Protein AF-0000000068227420 (afdb_homodimer)

Organism: Rhynchophorus ferrugineus (NCBI:txid354439)

InterPro domains:
  IPR001611 Leucine-rich repeat [PF13855] (101-161)
  IPR001611 Leucine-rich repeat [PF13855] (205-257)
  IPR003591 Leucine-rich repeat, typical subtype [SM00369] (100-123)
  IPR003591 Leucine-rich repeat, typical subtype [SM00369] (124-147)
  IPR003591 Leucine-rich repeat, typical subtype [SM00369] (148-171)
  IPR003591 Leucine-rich repeat, typical subtype [SM00369] (173-195)
  IPR003591 Leucine-rich repeat, typical subtype [SM00369] (196-219)
  IPR003591 Leucine-rich repeat, typical subtype [SM00369] (220-243)
  IPR032675 Leucine-rich repeat domain superfamily [G3DSA:3.80.10.10] (14-204)
  IPR032675 Leucine-rich repeat domain superfamily [G3DSA:3.80.10.10] (205-309)
  IPR050541 Leucine-rich repeat and transmembrane domain-containing protein [PTHR24369] (43-207)

Solvent-accessible surface area (backbone atoms only — not comparable to full-atom values): 34646 Å² total; per-residue (Å²): 134,83,82,75,77,75,76,76,76,76,71,72,70,69,70,71,74,74,52,73,54,36,74,72,38,61,35,34,37,29,29,75,84,69,44,75,52,73,49,73,43,58,25,43,46,36,45,86,74,43,99,60,58,46,24,35,42,38,34,58,63,42,80,81,40,38,49,42,38,60,35,35,38,24,56,25,75,58,28,28,34,44,33,39,37,44,22,48,28,37,42,57,32,47,37,23,47,32,63,30,64,45,29,26,37,44,34,52,24,49,31,42,32,31,51,43,41,50,36,34,63,41,72,35,72,42,24,29,35,43,35,50,23,41,29,47,31,50,44,71,38,69,41,31,50,35,65,28,60,46,25,29,36,41,33,48,25,41,30,46,29,53,66,69,65,46,57,28,26,44,70,16,44,46,27,28,36,45,33,49,23,38,30,44,27,34,47,42,46,62,42,38,39,58,48,35,70,47,45,31,31,41,34,46,26,38,28,45,30,42,45,66,31,54,31,20,41,40,84,48,50,53,29,59,32,41,33,50,21,41,28,45,30,40,62,66,61,49,56,23,50,34,80,63,22,39,28,41,31,36,33,51,20,35,29,48,28,29,48,72,43,68,67,35,60,69,20,42,48,43,40,32,36,30,58,53,65,22,43,19,27,44,37,26,46,50,51,50,51,50,52,31,50,77,58,70,25,46,79,49,78,62,69,86,62,67,49,103,74,57,79,70,51,40,75,56,92,77,60,60,86,57,60,69,86,60,81,49,66,65,53,42,50,52,44,51,52,53,54,68,66,32,84,73,73,62,58,66,89,64,58,122,136,84,80,76,77,75,75,74,74,74,70,72,69,67,71,69,78,73,52,73,53,35,76,73,38,62,36,35,38,27,28,76,84,69,46,75,51,72,48,74,44,59,23,41,47,35,44,86,75,43,99,59,60,47,24,35,40,39,36,57,64,40,81,81,39,38,50,42,38,61,34,35,39,23,56,27,75,57,27,29,32,42,33,38,35,44,22,49,28,37,44,58,32,46,36,23,47,32,62,31,62,44,28,26,38,43,34,52,24,50,31,42,31,32,50,45,42,51,36,34,64,41,72,36,72,42,24,29,33,43,35,50,24,42,29,46,30,49,45,72,38,69,42,32,50,35,66,30,62,46,25,28,37,41,34,48,23,41,30,46,30,52,66,69,66,45,58,29,26,44,69,17,44,46,27,27,36,44,33,49,24,37,30,43,27,34,46,40,45,62,43,37,40,58,49,36,69,49,43,30,31,42,33,46,25,40,29,47,31,43,45,66,31,54,30,20,41,39,85,48,50,53,29,60,30,42,34,50,21,42,27,46,31,40,61,65,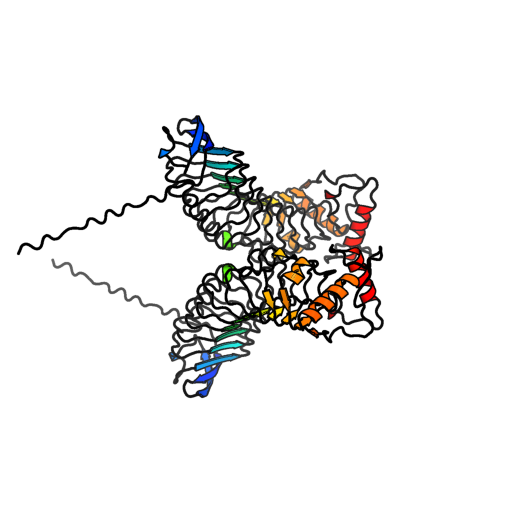60,48,56,22,51,33,80,63,23,38,28,41,31,37,34,50,20,35,29,48,29,29,49,73,43,68,67,36,59,70,21,42,48,44,39,32,35,30,59,52,64,21,45,19,28,44,40,27,47,52,49,50,52,51,51,30,52,76,58,69,25,46,79,48,77,63,72,85,64,66,49,102,74,57,78,72,50,42,74,56,95,77,59,59,88,58,62,68,86,61,80,50,67,65,53,42,51,52,45,51,52,51,53,69,67,32,85,73,72,62,60,65,90,65,58,123

Nearest PDB structures (foldseek):
  4qxf-assembly1_A  TM=8.112E-01  e=1.121E-09  Homo sapiens
  4bsr-assembly1_B  TM=6.172E-01  e=2.820E-09  Homo sapiens
  5z8y-assembly1_A  TM=7.345E-01  e=6.959E-08  Homo sapiens
  4z0c-assembly1_D  TM=4.950E-01  e=1.892E-06  Mus musculus
  8wvy-assembly1_A  TM=4.032E-01  e=1.077E-07  Homo sapiens

Structure (mmCIF, N/CA/C/O backbone):
data_AF-0000000068227420-model_v1
#
loop_
_entity.id
_entity.type
_entity.pdbx_description
1 polymer 'Uncharacterized protein'
#
loop_
_atom_site.group_PDB
_atom_site.id
_atom_site.type_symbol
_atom_site.label_atom_id
_atom_site.label_alt_id
_atom_site.label_comp_id
_atom_site.label_asym_id
_atom_site.label_entity_id
_atom_site.label_seq_id
_atom_site.pdbx_PDB_ins_code
_atom_site.Cartn_x
_atom_site.Cartn_y
_atom_site.Cartn_z
_atom_site.occupancy
_atom_site.B_iso_or_equiv
_atom_site.auth_seq_id
_atom_site.auth_comp_id
_atom_site.auth_asym_id
_atom_site.auth_atom_id
_atom_site.pdbx_PDB_model_num
ATOM 1 N N . MET A 1 1 ? 54.375 -10.109 48.031 1 26.33 1 MET A N 1
ATOM 2 C CA . MET A 1 1 ? 53.031 -10.641 48.062 1 26.33 1 MET A CA 1
ATOM 3 C C . MET A 1 1 ? 52.438 -10.75 46.656 1 26.33 1 MET A C 1
ATOM 5 O O . MET A 1 1 ? 52.375 -9.766 45.938 1 26.33 1 MET A O 1
ATOM 9 N N . ASN A 1 2 ? 52.5 -11.93 45.969 1 26.05 2 ASN A N 1
ATOM 10 C CA . ASN A 1 2 ? 52.188 -12.359 44.625 1 26.05 2 ASN A CA 1
ATOM 11 C C . ASN A 1 2 ? 50.688 -12.289 44.344 1 26.05 2 ASN A C 1
ATOM 13 O O . ASN A 1 2 ? 49.906 -12.953 45 1 26.05 2 ASN A O 1
ATOM 17 N N . LYS A 1 3 ? 50.188 -11.156 43.812 1 31.75 3 LYS A N 1
ATOM 18 C CA . LYS A 1 3 ? 48.812 -10.906 43.375 1 31.75 3 LYS A CA 1
ATOM 19 C C . LYS A 1 3 ? 48.312 -12.008 42.469 1 31.75 3 LYS A C 1
ATOM 21 O O . LYS A 1 3 ? 48.812 -12.156 41.344 1 31.75 3 LYS A O 1
ATOM 26 N N . ARG A 1 4 ? 47.875 -13.148 43 1 25.95 4 ARG A N 1
ATOM 27 C CA . ARG A 1 4 ? 47.25 -14.242 42.25 1 25.95 4 ARG A CA 1
ATOM 28 C C . ARG A 1 4 ? 46.094 -13.742 41.406 1 25.95 4 ARG A C 1
ATOM 30 O O . ARG A 1 4 ? 45.156 -13.133 41.938 1 25.95 4 ARG A O 1
ATOM 37 N N . ILE A 1 5 ? 46.344 -13.406 40.156 1 35 5 ILE A N 1
ATOM 38 C CA . ILE A 1 5 ? 45.312 -13.141 39.125 1 35 5 ILE A CA 1
ATOM 39 C C . ILE A 1 5 ? 44.344 -14.32 39.062 1 35 5 ILE A C 1
ATOM 41 O O . ILE A 1 5 ? 44.75 -15.445 38.75 1 35 5 ILE A O 1
ATOM 45 N N . VAL A 1 6 ? 43.438 -14.43 39.969 1 31.61 6 VAL A N 1
ATOM 46 C CA . VAL A 1 6 ? 42.375 -15.414 39.812 1 31.61 6 VAL A CA 1
ATOM 47 C C . VAL A 1 6 ? 41.656 -15.172 38.469 1 31.61 6 VAL A C 1
ATOM 49 O O . VAL A 1 6 ? 41.094 -14.094 38.25 1 31.61 6 VAL A O 1
ATOM 52 N N . ALA A 1 7 ? 42.031 -15.867 37.438 1 32.5 7 ALA A N 1
ATOM 53 C CA . ALA A 1 7 ? 41.312 -15.984 36.188 1 32.5 7 ALA A CA 1
ATOM 54 C C . ALA A 1 7 ? 39.906 -16.5 36.438 1 32.5 7 ALA A C 1
ATOM 56 O O . ALA A 1 7 ? 39.719 -17.641 36.875 1 32.5 7 ALA A O 1
ATOM 57 N N . ILE A 1 8 ? 39.031 -15.695 36.906 1 33.38 8 ILE A N 1
ATOM 58 C CA . ILE A 1 8 ? 37.625 -16.125 36.906 1 33.38 8 ILE A CA 1
ATOM 59 C C . ILE A 1 8 ? 37.219 -16.5 35.469 1 33.38 8 ILE A C 1
ATOM 61 O O . ILE A 1 8 ? 37.188 -15.641 34.594 1 33.38 8 ILE A O 1
ATOM 65 N N . LEU A 1 9 ? 37.469 -17.703 35.125 1 29.3 9 LEU A N 1
ATOM 66 C CA . LEU A 1 9 ? 36.844 -18.297 33.938 1 29.3 9 LEU A CA 1
ATOM 67 C C . LEU A 1 9 ? 35.344 -18.188 34 1 29.3 9 LEU A C 1
ATOM 69 O O . LEU A 1 9 ? 34.688 -18.781 34.875 1 29.3 9 LEU A O 1
ATOM 73 N N . PHE A 1 10 ? 34.781 -17.047 33.656 1 33.19 10 PHE A N 1
ATOM 74 C CA . PHE A 1 10 ? 33.375 -17.016 33.344 1 33.19 10 PHE A CA 1
ATOM 75 C C . PHE A 1 10 ? 33 -18.125 32.375 1 33.19 10 PHE A C 1
ATOM 77 O O . PHE A 1 10 ? 33.438 -18.125 31.219 1 33.19 10 PHE A O 1
ATOM 84 N N . CYS A 1 11 ? 32.844 -19.281 32.875 1 29.06 11 CYS A N 1
ATOM 85 C CA . CYS A 1 11 ? 32.125 -20.266 32.062 1 29.06 11 CYS A CA 1
ATOM 86 C C . CYS A 1 11 ? 30.812 -19.688 31.562 1 29.06 11 CYS A C 1
ATOM 88 O O . CYS A 1 11 ? 29.938 -19.359 32.375 1 29.06 11 CYS A O 1
ATOM 90 N N . TYR A 1 12 ? 30.844 -18.891 30.562 1 30.23 12 TYR A N 1
ATOM 91 C CA . TYR A 1 12 ? 29.641 -18.688 29.781 1 30.23 12 TYR A CA 1
ATOM 92 C C . TYR A 1 12 ? 28.891 -20.016 29.578 1 30.23 12 TYR A C 1
ATOM 94 O O . TYR A 1 12 ? 29.375 -20.891 28.844 1 30.23 12 TYR A O 1
ATOM 102 N N . PHE A 1 13 ? 28.438 -20.578 30.656 1 32.81 13 PHE A N 1
ATOM 103 C CA . PHE A 1 13 ? 27.406 -21.531 30.297 1 32.81 13 PHE A CA 1
ATOM 104 C C . PHE A 1 13 ? 26.469 -20.938 29.234 1 32.81 13 PHE A C 1
ATOM 106 O O . PHE A 1 13 ? 25.703 -20.016 29.531 1 32.81 13 PHE A O 1
ATOM 113 N N . GLY A 1 14 ? 26.891 -20.781 28.062 1 34 14 GLY A N 1
ATOM 114 C CA . GLY A 1 14 ? 25.922 -20.672 26.984 1 34 14 GLY A CA 1
ATOM 115 C C . GLY A 1 14 ? 24.672 -21.5 27.219 1 34 14 GLY A C 1
ATOM 116 O O . GLY A 1 14 ? 24.719 -22.719 27.266 1 34 14 GLY A O 1
ATOM 117 N N . THR A 1 15 ? 23.859 -21.219 28.156 1 36.06 15 THR A N 1
ATOM 118 C CA . THR A 1 15 ? 22.516 -21.766 28.062 1 36.06 15 THR A CA 1
ATOM 119 C C . THR A 1 15 ? 22.094 -21.922 26.594 1 36.06 15 THR A C 1
ATOM 121 O O . THR A 1 15 ? 22.016 -20.938 25.859 1 36.06 15 THR A O 1
ATOM 124 N N . THR A 1 16 ? 22.625 -22.781 25.828 1 40.03 16 THR A N 1
ATOM 125 C CA . THR A 1 16 ? 21.906 -23.172 24.625 1 40.03 16 THR A CA 1
ATOM 126 C C . THR A 1 16 ? 20.406 -23.016 24.812 1 40.03 16 THR A C 1
ATOM 128 O O . THR A 1 16 ? 19.797 -23.75 25.594 1 40.03 16 THR A O 1
ATOM 131 N N . LEU A 1 17 ? 19.797 -21.969 25.109 1 46.44 17 LEU A N 1
ATOM 132 C CA . LEU A 1 17 ? 18.359 -21.781 25.047 1 46.44 17 LEU A CA 1
ATOM 133 C C . LEU A 1 17 ? 17.734 -22.766 24.062 1 46.44 17 LEU A C 1
ATOM 135 O O . LEU A 1 17 ? 18.078 -22.766 22.891 1 46.44 17 LEU A O 1
ATOM 139 N N . GLY A 1 18 ? 17.516 -24.047 24.406 1 56.44 18 GLY A N 1
ATOM 140 C CA . GLY A 1 18 ? 16.922 -25.188 23.719 1 56.44 18 GLY A CA 1
ATOM 141 C C . GLY A 1 18 ? 15.797 -24.797 22.781 1 56.44 18 GLY A C 1
ATOM 142 O O . GLY A 1 18 ? 15.086 -23.812 23.016 1 56.44 18 GLY A O 1
ATOM 143 N N . CYS A 1 19 ? 15.977 -25.047 21.422 1 70.25 19 CYS A N 1
ATOM 144 C CA . CYS A 1 19 ? 14.914 -24.938 20.438 1 70.25 19 CYS A CA 1
ATOM 145 C C . CYS A 1 19 ? 13.734 -25.828 20.812 1 70.25 19 CYS A C 1
ATOM 147 O O . CYS A 1 19 ? 13.891 -27.047 20.969 1 70.25 19 CYS A O 1
ATOM 149 N N . ASP A 1 20 ? 12.68 -25.344 21.422 1 82.25 20 ASP A N 1
ATOM 150 C CA . ASP A 1 20 ? 11.5 -26.094 21.812 1 82.25 20 ASP A CA 1
ATOM 151 C C . ASP A 1 20 ? 10.289 -25.688 20.969 1 82.25 20 ASP A C 1
ATOM 153 O O . ASP A 1 20 ? 9.172 -25.594 21.5 1 82.25 20 ASP A O 1
ATOM 157 N N . TRP A 1 21 ? 10.492 -25.625 19.656 1 85.44 21 TRP A N 1
ATOM 158 C CA . TRP A 1 21 ? 9.406 -25.094 18.844 1 85.44 21 TRP A CA 1
ATOM 159 C C . TRP A 1 21 ? 8.484 -26.219 18.375 1 85.44 21 TRP A C 1
ATOM 161 O O . TRP A 1 21 ? 7.305 -25.969 18.094 1 85.44 21 TRP A O 1
ATOM 171 N N . LEU A 1 22 ? 9.039 -27.391 18.281 1 90.94 22 LEU A N 1
ATOM 172 C CA . LEU A 1 22 ? 8.258 -28.5 17.781 1 90.94 22 LEU A CA 1
ATOM 173 C C . LEU A 1 22 ? 8.062 -29.562 18.859 1 90.94 22 LEU A C 1
ATOM 175 O O . LEU A 1 22 ? 8.977 -29.844 19.641 1 90.94 22 LEU A O 1
ATOM 179 N N . GLU A 1 23 ? 6.82 -30.078 18.984 1 91.5 23 GLU A N 1
ATOM 180 C CA . GLU A 1 23 ? 6.508 -31.125 19.953 1 91.5 23 GLU A CA 1
ATOM 181 C C . GLU A 1 23 ? 5.879 -32.344 19.281 1 91.5 23 GLU A C 1
ATOM 183 O O . GLU A 1 23 ? 4.715 -32.312 18.875 1 91.5 23 GLU A O 1
ATOM 188 N N . ASN A 1 24 ? 6.613 -33.406 19.219 1 92.5 24 ASN A N 1
ATOM 189 C CA . ASN A 1 24 ? 6.117 -34.688 18.688 1 92.5 24 ASN A CA 1
ATOM 190 C C . ASN A 1 24 ? 5.555 -34.5 17.281 1 92.5 24 ASN A C 1
ATOM 192 O O . ASN A 1 24 ? 4.41 -34.875 17.016 1 92.5 24 ASN A O 1
ATOM 196 N N . VAL A 1 25 ? 6.355 -33.969 16.422 1 94.75 25 VAL A N 1
ATOM 197 C CA . VAL A 1 25 ? 5.93 -33.688 15.055 1 94.75 25 VAL A CA 1
ATOM 198 C C . VAL A 1 25 ? 6.367 -34.812 14.125 1 94.75 25 VAL A C 1
ATOM 200 O O . VAL A 1 25 ? 7.52 -35.25 14.18 1 94.75 25 VAL A O 1
ATOM 203 N N . ASN A 1 26 ? 5.398 -35.281 13.406 1 96.31 26 ASN A N 1
ATOM 204 C CA . ASN A 1 26 ? 5.715 -36.281 12.383 1 96.31 26 ASN A CA 1
ATOM 205 C C . ASN A 1 26 ? 6.379 -35.656 11.164 1 96.31 26 ASN A C 1
ATOM 207 O O . ASN A 1 26 ? 5.82 -34.75 10.555 1 96.31 26 ASN A O 1
ATOM 211 N N . VAL A 1 27 ? 7.523 -36.094 10.852 1 96.19 27 VAL A N 1
ATOM 212 C CA . VAL A 1 27 ? 8.273 -35.562 9.719 1 96.19 27 VAL A CA 1
ATOM 213 C C . VAL A 1 27 ? 8.555 -36.688 8.719 1 96.19 27 VAL A C 1
ATOM 215 O O . VAL A 1 27 ? 8.836 -37.812 9.117 1 96.19 27 VAL A O 1
ATOM 218 N N . SER A 1 28 ? 8.336 -36.438 7.508 1 97.81 28 SER A N 1
ATOM 219 C CA . SER A 1 28 ? 8.68 -37.344 6.438 1 97.81 28 SER A CA 1
ATOM 220 C C . SER A 1 28 ? 9.594 -36.688 5.406 1 97.81 28 SER A C 1
ATOM 222 O O . SER A 1 28 ? 9.75 -35.469 5.406 1 97.81 28 SER A O 1
ATOM 224 N N . GLY A 1 29 ? 10.258 -37.531 4.637 1 97.75 29 GLY A N 1
ATOM 225 C CA . GLY A 1 29 ? 11.148 -36.938 3.645 1 97.75 29 GLY A CA 1
ATOM 226 C C . GLY A 1 29 ? 11.977 -37.969 2.9 1 97.75 29 GLY A C 1
ATOM 227 O O . GLY A 1 29 ? 11.602 -39.125 2.822 1 97.75 29 GLY A O 1
ATOM 228 N N . VAL A 1 30 ? 12.938 -37.406 2.184 1 98.19 30 VAL A N 1
ATOM 229 C CA . VAL A 1 30 ? 13.875 -38.219 1.396 1 98.19 30 VAL A CA 1
ATOM 230 C C . VAL A 1 30 ? 15.305 -37.875 1.794 1 98.19 30 VAL A C 1
ATOM 232 O O . VAL A 1 30 ? 15.641 -36.688 1.986 1 98.19 30 VAL A O 1
ATOM 235 N N . ASP A 1 31 ? 16.094 -38.906 2.008 1 97.19 31 ASP A N 1
ATOM 236 C CA . ASP A 1 31 ? 17.5 -38.656 2.35 1 97.19 31 ASP A CA 1
ATOM 237 C C . ASP A 1 31 ? 18.344 -38.469 1.094 1 97.19 31 ASP A C 1
ATOM 239 O O . ASP A 1 31 ? 17.812 -38.438 -0.021 1 97.19 31 ASP A O 1
ATOM 243 N N . THR A 1 32 ? 19.609 -38.188 1.257 1 97 32 THR A N 1
ATOM 244 C CA . THR A 1 32 ? 20.5 -37.875 0.141 1 97 32 THR A CA 1
ATOM 245 C C . THR A 1 32 ? 20.672 -39.094 -0.771 1 97 32 THR A C 1
ATOM 247 O O . THR A 1 32 ? 21.094 -38.969 -1.924 1 97 32 THR A O 1
ATOM 250 N N . ASN A 1 33 ? 20.359 -40.281 -0.285 1 96.88 33 ASN A N 1
ATOM 251 C CA . ASN A 1 33 ? 20.422 -41.5 -1.084 1 96.88 33 ASN A CA 1
ATOM 252 C C . ASN A 1 33 ? 19.062 -41.812 -1.698 1 96.88 33 ASN A C 1
ATOM 254 O O . ASN A 1 33 ? 18.875 -42.906 -2.219 1 96.88 33 ASN A O 1
ATOM 258 N N . ASP A 1 34 ? 18.141 -41.031 -1.51 1 96.69 34 ASP A N 1
ATOM 259 C CA . ASP A 1 34 ? 16.812 -41.125 -2.104 1 96.69 34 ASP A CA 1
ATOM 260 C C . ASP A 1 34 ? 15.945 -42.156 -1.37 1 96.69 34 ASP A C 1
ATOM 262 O O . ASP A 1 34 ? 15.055 -42.781 -1.966 1 96.69 34 ASP A O 1
ATOM 266 N N . ASN A 1 35 ? 16.281 -42.438 -0.131 1 97.31 35 ASN A N 1
ATOM 267 C CA . ASN A 1 35 ? 15.422 -43.281 0.706 1 97.31 35 ASN A CA 1
ATOM 268 C C . ASN A 1 35 ? 14.391 -42.438 1.456 1 97.31 35 ASN A C 1
ATOM 270 O O . ASN A 1 35 ? 14.703 -41.375 1.968 1 97.31 35 ASN A O 1
ATOM 274 N N . LYS A 1 36 ? 13.25 -43.031 1.437 1 97.75 36 LYS A N 1
ATOM 275 C CA . LYS A 1 36 ? 12.18 -42.375 2.17 1 97.75 36 LYS A CA 1
ATOM 276 C C . LYS A 1 36 ? 12.281 -42.656 3.666 1 97.75 36 LYS A C 1
ATOM 278 O O . LYS A 1 36 ? 12.734 -43.719 4.07 1 97.75 36 LYS A O 1
ATOM 283 N N . PHE A 1 37 ? 11.898 -41.719 4.453 1 96.69 37 PHE A N 1
ATOM 284 C CA . PHE A 1 37 ? 11.883 -41.938 5.895 1 96.69 37 PHE A CA 1
ATOM 285 C C . PHE A 1 37 ? 10.695 -41.219 6.535 1 96.69 37 PHE A C 1
ATOM 287 O O . PHE A 1 37 ? 10.086 -40.344 5.922 1 96.69 37 PHE A O 1
ATOM 294 N N . THR A 1 38 ? 10.266 -41.656 7.59 1 96.88 38 THR A N 1
ATOM 295 C CA . THR A 1 38 ? 9.312 -41.031 8.5 1 96.88 38 THR A CA 1
ATOM 296 C C . THR A 1 38 ? 9.805 -41.125 9.938 1 96.88 38 THR A C 1
ATOM 298 O O . THR A 1 38 ? 10.336 -42.125 10.367 1 96.88 38 THR A O 1
ATOM 301 N N . GLN A 1 39 ? 9.688 -40.031 10.633 1 94.62 39 GLN A N 1
ATOM 302 C CA . GLN A 1 39 ? 10.109 -40.031 12.031 1 94.62 39 GLN A CA 1
ATOM 303 C C . GLN A 1 39 ? 9.352 -38.969 12.828 1 94.62 39 GLN A C 1
ATOM 305 O O . GLN A 1 39 ? 8.789 -38.031 12.258 1 94.62 39 GLN A O 1
ATOM 310 N N . VAL A 1 40 ? 9.312 -39.156 14.086 1 95.38 40 VAL A N 1
ATOM 311 C CA . VAL A 1 40 ? 8.719 -38.188 15 1 95.38 40 VAL A CA 1
ATOM 312 C C . VAL A 1 40 ? 9.828 -37.406 15.688 1 95.38 40 VAL A C 1
ATOM 314 O O . VAL A 1 40 ? 10.812 -37.969 16.156 1 95.38 40 VAL A O 1
ATOM 317 N N . LEU A 1 41 ? 9.672 -36.094 15.648 1 92.56 41 LEU A N 1
ATOM 318 C CA . LEU A 1 41 ? 10.711 -35.25 16.203 1 92.56 41 LEU A CA 1
ATOM 319 C C . LEU A 1 41 ? 10.117 -34.25 17.188 1 92.56 41 LEU A C 1
ATOM 321 O O . LEU A 1 41 ? 8.953 -33.875 17.078 1 92.56 41 LEU A O 1
ATOM 325 N N . SER A 1 42 ? 10.961 -33.812 18.188 1 92.19 42 SER A N 1
ATOM 326 C CA . SER A 1 42 ? 10.68 -32.719 19.094 1 92.19 42 SER A CA 1
ATOM 327 C C . SER A 1 42 ? 11.859 -31.766 19.172 1 92.19 42 SER A C 1
ATOM 329 O O . SER A 1 42 ? 12.992 -32.125 18.859 1 92.19 42 SER A O 1
ATOM 331 N N . GLY A 1 43 ? 11.484 -30.5 19.516 1 91.94 43 GLY A N 1
ATOM 332 C CA . GLY A 1 43 ? 12.531 -29.484 19.547 1 91.94 43 GLY A CA 1
ATOM 333 C C . GLY A 1 43 ? 12.688 -28.734 18.234 1 91.94 43 GLY A C 1
ATOM 334 O O . GLY A 1 43 ? 11.742 -28.125 17.75 1 91.94 43 GLY A O 1
ATOM 335 N N . CYS A 1 44 ? 13.914 -28.781 17.656 1 93.38 44 CYS A N 1
ATOM 336 C CA . CYS A 1 44 ? 14.195 -28.156 16.375 1 93.38 44 CYS A CA 1
ATOM 337 C C . CYS A 1 44 ? 14.625 -29.203 15.344 1 93.38 44 CYS A C 1
ATOM 339 O O . CYS A 1 44 ? 14.938 -30.344 15.695 1 93.38 44 CYS A O 1
ATOM 341 N N . ILE A 1 45 ? 14.586 -28.812 14.164 1 95.31 45 ILE A N 1
ATOM 342 C CA . ILE A 1 45 ? 14.992 -29.719 13.086 1 95.31 45 ILE A CA 1
ATOM 343 C C . ILE A 1 45 ? 16.438 -29.422 12.688 1 95.31 45 ILE A C 1
ATOM 345 O O . ILE A 1 45 ? 16.75 -28.297 12.281 1 95.31 45 ILE A O 1
ATOM 349 N N . SER A 1 46 ? 17.234 -30.375 12.875 1 95.94 46 SER A N 1
ATOM 350 C CA . SER A 1 46 ? 18.656 -30.266 12.523 1 95.94 46 SER A CA 1
ATOM 351 C C . SER A 1 46 ? 19.203 -31.594 12.023 1 95.94 46 SER A C 1
ATOM 353 O O . SER A 1 46 ? 18.531 -32.625 12.102 1 95.94 46 SER A O 1
ATOM 355 N N . ASP A 1 47 ? 20.406 -31.516 11.469 1 95.19 47 ASP A N 1
ATOM 356 C CA . ASP A 1 47 ? 21.047 -32.75 11.031 1 95.19 47 ASP A CA 1
ATOM 357 C C . ASP A 1 47 ? 21.188 -33.75 12.195 1 95.19 47 ASP A C 1
ATOM 359 O O . ASP A 1 47 ? 21.094 -34.969 12 1 95.19 47 ASP A O 1
ATOM 363 N N . ALA A 1 48 ? 21.328 -33.219 13.414 1 92.88 48 ALA A N 1
ATOM 364 C CA . ALA A 1 48 ? 21.516 -34.031 14.602 1 92.88 48 ALA A CA 1
ATOM 365 C C . ALA A 1 48 ? 20.234 -34.812 14.93 1 92.88 48 ALA A C 1
ATOM 367 O O . ALA A 1 48 ? 20.266 -35.781 15.688 1 92.88 48 ALA A O 1
ATOM 368 N N . SER A 1 49 ? 19.156 -34.375 14.383 1 92.75 49 SER A N 1
ATOM 369 C CA . SER A 1 49 ? 17.891 -35.031 14.656 1 92.75 49 SER A CA 1
ATOM 370 C C . SER A 1 49 ? 17.734 -36.312 13.852 1 92.75 49 SER A C 1
ATOM 372 O O . SER A 1 49 ? 16.812 -37.094 14.102 1 92.75 49 SER A O 1
ATOM 374 N N . PHE A 1 50 ? 18.672 -36.531 12.914 1 94.69 50 PHE A N 1
ATOM 375 C CA . PHE A 1 50 ? 18.578 -37.656 12 1 94.69 50 PHE A CA 1
ATOM 376 C C . PHE A 1 50 ? 19.859 -38.5 12.031 1 94.69 50 PHE A C 1
ATOM 378 O O . PHE A 1 50 ? 20.922 -37.969 12.359 1 94.69 50 PHE A O 1
ATOM 385 N N . ASN A 1 51 ? 19.766 -39.781 11.734 1 94 51 ASN A N 1
ATOM 386 C CA . ASN A 1 51 ? 20.922 -40.656 11.625 1 94 51 ASN A CA 1
ATOM 387 C C . ASN A 1 51 ? 21.453 -40.719 10.188 1 94 51 ASN A C 1
ATOM 389 O O . ASN A 1 51 ? 22.312 -41.562 9.875 1 94 51 ASN A O 1
ATOM 393 N N . PHE A 1 52 ? 20.844 -39.969 9.297 1 94.75 52 PHE A N 1
ATOM 394 C CA . PHE A 1 52 ? 21.203 -39.875 7.887 1 94.75 52 PHE A CA 1
ATOM 395 C C . PHE A 1 52 ? 21.125 -38.406 7.406 1 94.75 52 PHE A C 1
ATOM 397 O O . PHE A 1 52 ? 20.672 -37.531 8.141 1 94.75 52 PHE A O 1
ATOM 404 N N . SER A 1 53 ? 21.625 -38.156 6.219 1 96.56 53 SER A N 1
ATOM 405 C CA . SER A 1 53 ? 21.562 -36.812 5.625 1 96.56 53 SER A CA 1
ATOM 406 C C . SER A 1 53 ? 20.234 -36.594 4.902 1 96.56 53 SER A C 1
ATOM 408 O O . SER A 1 53 ? 19.828 -37.406 4.074 1 96.56 53 SER A O 1
ATOM 410 N N . VAL A 1 54 ? 19.578 -35.531 5.234 1 97.5 54 VAL A N 1
ATOM 411 C CA . VAL A 1 54 ? 18.234 -35.281 4.73 1 97.5 54 VAL A CA 1
ATOM 412 C C . VAL A 1 54 ? 18.312 -34.344 3.514 1 97.5 54 VAL A C 1
ATOM 414 O O . VAL A 1 54 ? 19.031 -33.344 3.523 1 97.5 54 VAL A O 1
ATOM 417 N N . LYS A 1 55 ? 17.547 -34.688 2.467 1 98.31 55 LYS A N 1
ATOM 418 C CA . LYS A 1 55 ? 17.484 -33.906 1.239 1 98.31 55 LYS A CA 1
ATOM 419 C C . LYS A 1 55 ? 16.156 -33.125 1.147 1 98.31 55 LYS A C 1
ATOM 421 O O . LYS A 1 55 ? 16.141 -31.953 0.786 1 98.31 55 LYS A O 1
ATOM 426 N N . ILE A 1 56 ? 15.102 -33.781 1.392 1 98.62 56 ILE A N 1
ATOM 427 C CA . ILE A 1 56 ? 13.75 -33.219 1.332 1 98.62 56 ILE A CA 1
ATOM 428 C C . ILE A 1 56 ? 13.031 -33.469 2.656 1 98.62 56 ILE A C 1
ATOM 430 O O . ILE A 1 56 ? 13.086 -34.594 3.203 1 98.62 56 ILE A O 1
ATOM 434 N N . LEU A 1 57 ? 12.414 -32.469 3.158 1 98.12 57 LEU A N 1
ATOM 435 C CA . LEU A 1 57 ? 11.688 -32.562 4.422 1 98.12 57 LEU A CA 1
ATOM 436 C C . LEU A 1 57 ? 10.242 -32.094 4.246 1 98.12 57 LEU A C 1
ATOM 438 O O . LEU A 1 57 ? 9.984 -31.016 3.729 1 98.12 57 LEU A O 1
ATOM 442 N N . TYR A 1 58 ? 9.289 -32.906 4.695 1 98.19 58 TYR A N 1
ATOM 443 C CA . TYR A 1 58 ? 7.863 -32.594 4.648 1 98.19 58 TYR A CA 1
ATOM 444 C C . TYR A 1 58 ? 7.238 -32.688 6.035 1 98.19 58 TYR A C 1
ATOM 446 O O . TYR A 1 58 ? 7.324 -33.719 6.691 1 98.19 58 TYR A O 1
ATOM 454 N N . ILE A 1 59 ? 6.715 -31.688 6.473 1 97.62 59 ILE A N 1
ATOM 455 C CA . ILE A 1 59 ? 5.871 -31.656 7.664 1 97.62 59 ILE A CA 1
ATOM 456 C C . ILE A 1 59 ? 4.434 -31.328 7.27 1 97.62 59 ILE A C 1
ATOM 458 O O . ILE A 1 59 ? 4.121 -30.203 6.875 1 97.62 59 ILE A O 1
ATOM 462 N N . ARG A 1 60 ? 3.525 -32.344 7.438 1 97.5 60 ARG A N 1
ATOM 463 C CA . ARG A 1 60 ? 2.182 -32.188 6.891 1 97.5 60 ARG A CA 1
ATOM 464 C C . ARG A 1 60 ? 1.122 -32.406 7.965 1 97.5 60 ARG A C 1
ATOM 466 O O . ARG A 1 60 ? 1.269 -33.281 8.812 1 97.5 60 ARG A O 1
ATOM 473 N N . ASN A 1 61 ? 0.135 -31.562 7.984 1 96.62 61 ASN A N 1
ATOM 474 C CA . ASN A 1 61 ? -1.073 -31.703 8.789 1 96.62 61 ASN A CA 1
ATOM 475 C C . ASN A 1 61 ? -0.743 -31.922 10.266 1 96.62 61 ASN A C 1
ATOM 477 O O . ASN A 1 61 ? -1.287 -32.812 10.898 1 96.62 61 ASN A O 1
ATOM 481 N N . GLN A 1 62 ? 0.229 -31.188 10.695 1 94.12 62 GLN A N 1
ATOM 482 C CA . GLN A 1 62 ? 0.544 -31.188 12.117 1 94.12 62 GLN A CA 1
ATOM 483 C C . GLN A 1 62 ? -0.213 -30.094 12.859 1 94.12 62 GLN A C 1
ATOM 485 O O . GLN A 1 62 ? 0.164 -28.922 12.789 1 94.12 62 GLN A O 1
ATOM 490 N N . GLU A 1 63 ? -1.205 -30.359 13.57 1 91.06 63 GLU A N 1
ATOM 491 C CA . GLU A 1 63 ? -2.221 -29.438 14.078 1 91.06 63 GLU A CA 1
ATOM 492 C C . GLU A 1 63 ? -1.683 -28.625 15.25 1 91.06 63 GLU A C 1
ATOM 494 O O . GLU A 1 63 ? -2.287 -27.609 15.641 1 91.06 63 GLU A O 1
ATOM 499 N N . HIS A 1 64 ? -0.529 -28.922 15.719 1 90.38 64 HIS A N 1
ATOM 500 C CA . HIS A 1 64 ? -0.09 -28.25 16.938 1 90.38 64 HIS A CA 1
ATOM 501 C C . HIS A 1 64 ? 1.027 -27.25 16.641 1 90.38 64 HIS A C 1
ATOM 503 O O . HIS A 1 64 ? 1.507 -26.562 17.547 1 90.38 64 HIS A O 1
ATOM 509 N N . ILE A 1 65 ? 1.396 -27.172 15.406 1 94.19 65 ILE A N 1
ATOM 510 C CA . ILE A 1 65 ? 2.451 -26.234 15.078 1 94.19 65 ILE A CA 1
ATOM 511 C C . ILE A 1 65 ? 1.844 -24.859 14.812 1 94.19 65 ILE A C 1
ATOM 513 O O . ILE A 1 65 ? 1.316 -24.594 13.727 1 94.19 65 ILE A O 1
ATOM 517 N N . GLU A 1 66 ? 2.014 -23.953 15.68 1 94.38 66 GLU A N 1
ATOM 518 C CA . GLU A 1 66 ? 1.398 -22.625 15.539 1 94.38 66 GLU A CA 1
ATOM 519 C C . GLU A 1 66 ? 2.453 -21.547 15.336 1 94.38 66 GLU A C 1
ATOM 521 O O . GLU A 1 66 ? 2.148 -20.469 14.828 1 94.38 66 GLU A O 1
ATOM 526 N N . THR A 1 67 ? 3.574 -21.875 15.836 1 94.56 67 THR A N 1
ATOM 527 C CA . THR A 1 67 ? 4.645 -20.891 15.75 1 94.56 67 THR A CA 1
ATOM 528 C C . THR A 1 67 ? 5.945 -21.547 15.297 1 94.56 67 THR A C 1
ATOM 530 O O . THR A 1 67 ? 6.266 -22.656 15.719 1 94.56 67 THR A O 1
ATOM 533 N N . LEU A 1 68 ? 6.598 -20.953 14.375 1 94.81 68 LEU A N 1
ATOM 534 C CA . LEU A 1 68 ? 7.965 -21.297 14.016 1 94.81 68 LEU A CA 1
ATOM 535 C C . LEU A 1 68 ? 8.93 -20.188 14.398 1 94.81 68 LEU A C 1
ATOM 537 O O . LEU A 1 68 ? 8.906 -19.109 13.805 1 94.81 68 LEU A O 1
ATOM 541 N N . GLY A 1 69 ? 9.727 -20.469 15.367 1 92.81 69 GLY A N 1
ATOM 542 C CA . GLY A 1 69 ? 10.625 -19.453 15.891 1 92.81 69 GLY A CA 1
ATOM 543 C C . GLY A 1 69 ? 12.016 -19.516 15.297 1 92.81 69 GLY A C 1
ATOM 544 O O . GLY A 1 69 ? 12.242 -20.234 14.32 1 92.81 69 GLY A O 1
ATOM 545 N N . GLU A 1 70 ? 12.898 -18.734 15.867 1 91.81 70 GLU A N 1
ATOM 546 C CA . GLU A 1 70 ? 14.281 -18.656 15.406 1 91.81 70 GLU A CA 1
ATOM 547 C C . GLU A 1 70 ? 14.984 -20 15.516 1 91.81 70 GLU A C 1
ATOM 549 O O . GLU A 1 70 ? 14.938 -20.641 16.562 1 91.81 70 GLU A O 1
ATOM 554 N N . GLY A 1 71 ? 15.438 -20.438 14.422 1 92.19 71 GLY A N 1
ATOM 555 C CA . GLY A 1 71 ? 16.203 -21.688 14.414 1 92.19 71 GLY A CA 1
ATOM 556 C C . GLY A 1 71 ? 15.32 -22.922 14.445 1 92.19 71 GLY A C 1
ATOM 557 O O . GLY A 1 71 ? 15.773 -24 14.828 1 92.19 71 GLY A O 1
ATOM 558 N N . SER A 1 72 ? 14.062 -22.766 14.148 1 93.88 72 SER A N 1
ATOM 559 C CA . SER A 1 72 ? 13.219 -23.953 14.047 1 93.88 72 SER A CA 1
ATOM 560 C C . SER A 1 72 ? 13.812 -24.984 13.094 1 93.88 72 SER A C 1
ATOM 562 O O . SER A 1 72 ? 13.703 -26.188 13.328 1 93.88 72 SER A O 1
ATOM 564 N N . VAL A 1 73 ? 14.391 -24.531 12.062 1 95.62 73 VAL A N 1
ATOM 565 C CA . VAL A 1 73 ? 15.18 -25.328 11.141 1 95.62 73 VAL A CA 1
ATOM 566 C C . VAL A 1 73 ? 16.609 -24.797 11.094 1 95.62 73 VAL A C 1
ATOM 568 O O . VAL A 1 73 ? 16.844 -23.672 10.664 1 95.62 73 VAL A O 1
ATOM 571 N N . ARG A 1 74 ? 17.516 -25.672 11.531 1 95.56 74 ARG A N 1
ATOM 572 C CA . ARG A 1 74 ? 18.875 -25.125 11.656 1 95.56 74 ARG A CA 1
ATOM 573 C C . ARG A 1 74 ? 19.906 -26.203 11.367 1 95.56 74 ARG A C 1
ATOM 575 O O . ARG A 1 74 ? 19.625 -27.391 11.469 1 95.56 74 ARG A O 1
ATOM 582 N N . ASN A 1 75 ? 21.047 -25.797 10.961 1 96.12 75 ASN A N 1
ATOM 583 C CA . ASN A 1 75 ? 22.234 -26.641 10.828 1 96.12 75 ASN A CA 1
ATOM 584 C C . ASN A 1 75 ? 21.938 -27.891 9.992 1 96.12 75 ASN A C 1
ATOM 586 O O . ASN A 1 75 ? 22.234 -29 10.414 1 96.12 75 ASN A O 1
ATOM 590 N N . MET A 1 76 ? 21.328 -27.578 8.891 1 96.88 76 MET A N 1
ATOM 591 C CA . MET A 1 76 ? 21.094 -28.672 7.941 1 96.88 76 MET A CA 1
ATOM 592 C C . MET A 1 76 ? 21.875 -28.453 6.648 1 96.88 76 MET A C 1
ATOM 594 O O . MET A 1 76 ? 21.5 -27.594 5.836 1 96.88 76 MET A O 1
ATOM 598 N N . SER A 1 77 ? 22.812 -29.234 6.352 1 96.69 77 SER A N 1
ATOM 599 C CA . SER A 1 77 ? 23.797 -28.953 5.305 1 96.69 77 SER A CA 1
ATOM 600 C C . SER A 1 77 ? 23.328 -29.5 3.959 1 96.69 77 SER A C 1
ATOM 602 O O . SER A 1 77 ? 23.781 -29.031 2.908 1 96.69 77 SER A O 1
ATOM 604 N N . THR A 1 78 ? 22.391 -30.453 4.012 1 97.88 78 THR A N 1
ATOM 605 C CA . THR A 1 78 ? 22.125 -31.141 2.752 1 97.88 78 THR A CA 1
ATOM 606 C C . THR A 1 78 ? 20.688 -30.891 2.311 1 97.88 78 THR A C 1
ATOM 608 O O . THR A 1 78 ? 20.297 -31.234 1.187 1 97.88 78 THR A O 1
ATOM 611 N N . VAL A 1 79 ? 19.938 -30.266 3.172 1 98.06 79 VAL A N 1
ATOM 612 C CA . VAL A 1 79 ? 18.516 -30.125 2.877 1 98.06 79 VAL A CA 1
ATOM 613 C C . VAL A 1 79 ? 18.312 -29.141 1.72 1 98.06 79 VAL A C 1
ATOM 615 O O . VAL A 1 79 ? 18.953 -28.094 1.675 1 98.06 79 VAL A O 1
ATOM 618 N N . ARG A 1 80 ? 17.406 -29.5 0.809 1 98.62 80 ARG A N 1
ATOM 619 C CA . ARG A 1 80 ? 17.141 -28.688 -0.37 1 98.62 80 ARG A CA 1
ATOM 620 C C . ARG A 1 80 ? 15.703 -28.188 -0.378 1 98.62 80 ARG A C 1
ATOM 622 O O . ARG A 1 80 ? 15.406 -27.156 -0.983 1 98.62 80 ARG A O 1
ATOM 629 N N . THR A 1 81 ? 14.867 -28.953 0.235 1 98.75 81 THR A N 1
ATOM 630 C CA . THR A 1 81 ? 13.453 -28.609 0.265 1 98.75 81 THR A CA 1
ATOM 631 C C . THR A 1 81 ? 12.883 -28.781 1.672 1 98.75 81 THR A C 1
ATOM 633 O O . THR A 1 81 ? 13.141 -29.797 2.334 1 98.75 81 THR A O 1
ATOM 636 N N . VAL A 1 82 ? 12.227 -27.812 2.156 1 98.38 82 VAL A N 1
ATOM 637 C CA . VAL A 1 82 ? 11.477 -27.891 3.402 1 98.38 82 VAL A CA 1
ATOM 638 C C . VAL A 1 82 ? 10.039 -27.422 3.166 1 98.38 82 VAL A C 1
ATOM 640 O O . VAL A 1 82 ? 9.812 -26.344 2.611 1 98.38 82 VAL A O 1
ATOM 643 N N . SER A 1 83 ? 9.078 -28.25 3.57 1 98.56 83 SER A N 1
ATOM 644 C CA . SER A 1 83 ? 7.684 -27.922 3.322 1 98.56 83 SER A CA 1
ATOM 645 C C . SER A 1 83 ? 6.84 -28.109 4.582 1 98.56 83 SER A C 1
ATOM 647 O O . SER A 1 83 ? 6.828 -29.188 5.176 1 98.56 83 SER A O 1
ATOM 649 N N . PHE A 1 84 ? 6.289 -27.078 5.012 1 98.31 84 PHE A N 1
ATOM 650 C CA . PHE A 1 84 ? 5.203 -27.109 5.984 1 98.31 84 PHE A CA 1
ATOM 651 C C . PHE A 1 84 ? 3.852 -26.953 5.293 1 98.31 84 PHE A C 1
ATOM 653 O O . PHE A 1 84 ? 3.527 -25.891 4.777 1 98.31 84 PHE A O 1
ATOM 660 N N . TRP A 1 85 ? 3.047 -27.969 5.293 1 98 85 TRP A N 1
ATOM 661 C CA . TRP A 1 85 ? 1.79 -27.984 4.551 1 98 85 TRP A CA 1
ATOM 662 C C . TRP A 1 85 ? 0.628 -28.375 5.457 1 98 85 TRP A C 1
ATOM 664 O O . TRP A 1 85 ? 0.672 -29.406 6.125 1 98 85 TRP A O 1
ATOM 674 N N . GLY A 1 86 ? -0.312 -27.531 5.531 1 97.94 86 GLY A N 1
ATOM 675 C CA . GLY A 1 86 ? -1.488 -27.859 6.32 1 97.94 86 GLY A CA 1
ATOM 676 C C . GLY A 1 86 ? -1.263 -27.719 7.812 1 97.94 86 GLY A C 1
ATOM 677 O O . GLY A 1 86 ? -1.942 -28.375 8.609 1 97.94 86 GLY A O 1
ATOM 678 N N . CYS A 1 87 ? -0.225 -27.094 8.188 1 97.62 87 CYS A N 1
ATOM 679 C CA . CYS A 1 87 ? 0.061 -26.781 9.578 1 97.62 87 CYS A CA 1
ATOM 680 C C . CYS A 1 87 ? -0.475 -25.406 9.961 1 97.62 87 CYS A C 1
ATOM 682 O O . CYS A 1 87 ? -0.285 -24.438 9.227 1 97.62 87 CYS A O 1
ATOM 684 N N . PRO A 1 88 ? -1.214 -25.328 11.039 1 97.5 88 PRO A N 1
ATOM 685 C CA . PRO A 1 88 ? -1.842 -24.047 11.375 1 97.5 88 PRO A CA 1
ATOM 686 C C . PRO A 1 88 ? -0.847 -23.031 11.938 1 97.5 88 PRO A C 1
ATOM 688 O O . PRO A 1 88 ? -1.062 -22.484 13.016 1 97.5 88 PRO A O 1
ATOM 691 N N . ILE A 1 89 ? 0.214 -22.828 11.188 1 97.69 89 ILE A N 1
ATOM 692 C CA . ILE A 1 89 ? 1.247 -21.875 11.578 1 97.69 89 ILE A CA 1
ATOM 693 C C . ILE A 1 89 ? 0.698 -20.453 11.5 1 97.69 89 ILE A C 1
ATOM 695 O O . ILE A 1 89 ? 0.244 -20.016 10.438 1 97.69 89 ILE A O 1
ATOM 699 N N . GLU A 1 90 ? 0.763 -19.734 12.539 1 97.31 90 GLU A N 1
ATOM 700 C CA . GLU A 1 90 ? 0.235 -18.375 12.594 1 97.31 90 GLU A CA 1
ATOM 701 C C . GLU A 1 90 ? 1.359 -17.344 12.562 1 97.31 90 GLU A C 1
ATOM 703 O O . GLU A 1 90 ? 1.184 -16.234 12.047 1 97.31 90 GLU A O 1
ATOM 708 N N . THR A 1 91 ? 2.436 -17.781 13.188 1 96.5 91 THR A N 1
ATOM 709 C CA . THR A 1 91 ? 3.516 -16.812 13.352 1 96.5 91 THR A CA 1
ATOM 710 C C . THR A 1 91 ? 4.859 -17.438 12.984 1 96.5 91 THR A C 1
ATOM 712 O O . THR A 1 91 ? 5.125 -18.594 13.32 1 96.5 91 THR A O 1
ATOM 715 N N . ILE A 1 92 ? 5.637 -16.656 12.281 1 96.69 92 ILE A N 1
ATOM 716 C CA . ILE A 1 92 ? 7.031 -17 12.047 1 96.69 92 ILE A CA 1
ATOM 717 C C . ILE A 1 92 ? 7.934 -15.859 12.492 1 96.69 92 ILE A C 1
ATOM 719 O O . ILE A 1 92 ? 7.504 -14.703 12.539 1 96.69 92 ILE A O 1
ATOM 723 N N . THR A 1 93 ? 9.156 -16.172 12.906 1 93.81 93 THR A N 1
ATOM 724 C CA . THR A 1 93 ? 10.078 -15.148 13.359 1 93.81 93 THR A CA 1
ATOM 725 C C . THR A 1 93 ? 11.305 -15.086 12.453 1 93.81 93 THR A C 1
ATOM 727 O O . THR A 1 93 ? 11.602 -16.047 11.727 1 93.81 93 THR A O 1
ATOM 730 N N . PRO A 1 94 ? 11.898 -13.883 12.43 1 93.38 94 PRO A N 1
ATOM 731 C CA . PRO A 1 94 ? 13.164 -13.812 11.695 1 93.38 94 PRO A CA 1
ATOM 732 C C . PRO A 1 94 ? 14.164 -14.875 12.133 1 93.38 94 PRO A C 1
ATOM 734 O O . PRO A 1 94 ? 14.234 -15.211 13.312 1 93.38 94 PRO A O 1
ATOM 737 N N . GLY A 1 95 ? 14.844 -15.375 11.297 1 90.38 95 GLY A N 1
ATOM 738 C CA . GLY A 1 95 ? 15.828 -16.406 11.602 1 90.38 95 GLY A CA 1
ATOM 739 C C . GLY A 1 95 ? 15.219 -17.797 11.719 1 90.38 95 GLY A C 1
ATOM 740 O O . GLY A 1 95 ? 15.781 -18.672 12.367 1 90.38 95 GLY A O 1
ATOM 741 N N . LEU A 1 96 ? 14.086 -17.953 11.188 1 92.88 96 LEU A N 1
ATOM 742 C CA . LEU A 1 96 ? 13.438 -19.266 11.141 1 92.88 96 LEU A CA 1
ATOM 743 C C . LEU A 1 96 ? 14.375 -20.312 10.57 1 92.88 96 LEU A C 1
ATOM 745 O O . LEU A 1 96 ? 14.438 -21.438 11.07 1 92.88 96 LEU A O 1
ATOM 749 N N . PHE A 1 97 ? 15.148 -20.016 9.57 1 95.5 97 PHE A N 1
ATOM 750 C CA . PHE A 1 97 ? 16.156 -20.859 8.945 1 95.5 97 PHE A CA 1
ATOM 751 C C . PHE A 1 97 ? 17.562 -20.375 9.266 1 95.5 97 PHE A C 1
ATOM 753 O O . PHE A 1 97 ? 17.922 -19.234 8.945 1 95.5 97 PHE A O 1
ATOM 760 N N . LEU A 1 98 ? 18.281 -21.219 9.922 1 94.62 98 LEU A N 1
ATOM 761 C CA . LEU A 1 98 ? 19.656 -20.844 10.281 1 94.62 98 LEU A CA 1
ATOM 762 C C . LEU A 1 98 ? 20.641 -21.906 9.789 1 94.62 98 LEU A C 1
ATOM 764 O O . LEU A 1 98 ? 20.484 -23.094 10.078 1 94.62 98 LEU A O 1
ATOM 768 N N . ASP A 1 99 ? 21.594 -21.516 9.023 1 95.75 99 ASP A N 1
ATOM 769 C CA . ASP A 1 99 ? 22.672 -22.375 8.57 1 95.75 99 ASP A CA 1
ATOM 770 C C . ASP A 1 99 ? 22.141 -23.531 7.73 1 95.75 99 ASP A C 1
ATOM 772 O O . ASP A 1 99 ? 22.391 -24.703 8.031 1 95.75 99 ASP A O 1
ATOM 776 N N . VAL A 1 100 ? 21.359 -23.188 6.82 1 97.19 100 VAL A N 1
ATOM 777 C CA . VAL A 1 100 ? 20.828 -24.109 5.816 1 97.19 100 VAL A CA 1
ATOM 778 C C . VAL A 1 100 ? 21.25 -23.656 4.422 1 97.19 100 VAL A C 1
ATOM 780 O O . VAL A 1 100 ? 20.406 -23.312 3.596 1 97.19 100 VAL A O 1
ATOM 783 N N . PRO A 1 101 ? 22.484 -23.766 4.043 1 96.75 101 PRO A N 1
ATOM 784 C CA . PRO A 1 101 ? 23.062 -23.109 2.875 1 96.75 101 PRO A CA 1
ATOM 785 C C . PRO A 1 101 ? 22.562 -23.672 1.555 1 96.75 101 PRO A C 1
ATOM 787 O O . PRO A 1 101 ? 22.594 -23 0.525 1 96.75 101 PRO A O 1
ATOM 790 N N . ASN A 1 102 ? 22 -24.891 1.509 1 97.69 102 ASN A N 1
ATOM 791 C CA . ASN A 1 102 ? 21.625 -25.531 0.253 1 97.69 102 ASN A CA 1
ATOM 792 C C . ASN A 1 102 ? 20.109 -25.562 0.069 1 97.69 102 ASN A C 1
ATOM 794 O O . ASN A 1 102 ? 19.609 -26.188 -0.868 1 97.69 102 ASN A O 1
ATOM 798 N N . LEU A 1 103 ? 19.422 -24.859 0.935 1 98.19 103 LEU A N 1
ATOM 799 C CA . LEU A 1 103 ? 17.953 -24.844 0.873 1 98.19 103 LEU A CA 1
ATOM 800 C C . LEU A 1 103 ? 17.469 -24.078 -0.353 1 98.19 103 LEU A C 1
ATOM 802 O O . LEU A 1 103 ? 17.719 -22.875 -0.473 1 98.19 103 LEU A O 1
ATOM 806 N N . VAL A 1 104 ? 16.719 -24.734 -1.271 1 98.62 104 VAL A N 1
ATOM 807 C CA . VAL A 1 104 ? 16.328 -24.188 -2.57 1 98.62 104 VAL A CA 1
ATOM 808 C C . VAL A 1 104 ? 14.836 -23.891 -2.594 1 98.62 104 VAL A C 1
ATOM 810 O O . VAL A 1 104 ? 14.398 -22.875 -3.154 1 98.62 104 VAL A O 1
ATOM 813 N N . ASN A 1 105 ? 14.078 -24.797 -2.027 1 98.69 105 ASN A N 1
ATOM 814 C CA . ASN A 1 105 ? 12.625 -24.734 -2.072 1 98.69 105 ASN A CA 1
ATOM 815 C C . ASN A 1 105 ? 12.023 -24.656 -0.673 1 98.69 105 ASN A C 1
ATOM 817 O O . ASN A 1 105 ? 12.211 -25.562 0.143 1 98.69 105 ASN A O 1
ATOM 821 N N . VAL A 1 106 ? 11.328 -23.609 -0.412 1 98.62 106 VAL A N 1
ATOM 822 C CA . VAL A 1 106 ? 10.664 -23.438 0.875 1 98.62 106 VAL A CA 1
ATOM 823 C C . VAL A 1 106 ? 9.156 -23.281 0.664 1 98.62 106 VAL A C 1
ATOM 825 O O . VAL A 1 106 ? 8.719 -22.531 -0.212 1 98.62 106 VAL A O 1
ATOM 828 N N . GLN A 1 107 ? 8.398 -24 1.455 1 98.75 107 GLN A N 1
ATOM 829 C CA . GLN A 1 107 ? 6.945 -23.906 1.386 1 98.75 107 GLN A CA 1
ATOM 830 C C . GLN A 1 107 ? 6.332 -23.828 2.781 1 98.75 107 GLN A C 1
ATOM 832 O O . GLN A 1 107 ? 6.66 -24.641 3.654 1 98.75 107 GLN A O 1
ATOM 837 N N . ILE A 1 108 ? 5.645 -22.875 3.062 1 98.56 108 ILE A N 1
ATOM 838 C CA . ILE A 1 108 ? 4.754 -22.75 4.207 1 98.56 108 ILE A CA 1
ATOM 839 C C . ILE A 1 108 ? 3.346 -22.391 3.73 1 98.56 108 ILE A C 1
ATOM 841 O O . ILE A 1 108 ? 3.021 -21.219 3.545 1 98.56 108 ILE A O 1
ATOM 845 N N . ALA A 1 109 ? 2.492 -23.406 3.52 1 98.56 109 ALA A N 1
ATOM 846 C CA . ALA A 1 109 ? 1.217 -23.188 2.84 1 98.56 109 ALA A CA 1
ATOM 847 C C . ALA A 1 109 ? 0.077 -23.875 3.582 1 98.56 109 ALA A C 1
ATOM 849 O O . ALA A 1 109 ? 0.312 -24.75 4.426 1 98.56 109 ALA A O 1
ATOM 850 N N . TYR A 1 110 ? -1.146 -23.469 3.262 1 98.38 110 TYR A N 1
ATOM 851 C CA . TYR A 1 110 ? -2.355 -24 3.879 1 98.38 110 TYR A CA 1
ATOM 852 C C . TYR A 1 110 ? -2.27 -23.938 5.398 1 98.38 110 TYR A C 1
ATOM 854 O O . TYR A 1 110 ? -2.494 -24.938 6.086 1 98.38 110 TYR A O 1
ATOM 862 N N . GLY A 1 111 ? -1.846 -22.797 5.82 1 98.31 111 GLY A N 1
ATOM 863 C CA . GLY A 1 111 ? -1.751 -22.484 7.238 1 98.31 111 GLY A CA 1
ATOM 864 C C . GLY A 1 111 ? -2.521 -21.25 7.633 1 98.31 111 GLY A C 1
ATOM 865 O O . GLY A 1 111 ? -3.561 -20.938 7.047 1 98.31 111 GLY A O 1
ATOM 866 N N . ASN A 1 112 ? -2.08 -20.609 8.727 1 98.31 112 ASN A N 1
ATOM 867 C CA . ASN A 1 112 ? -2.754 -19.422 9.266 1 98.31 112 ASN A CA 1
ATOM 868 C C . ASN A 1 112 ? -1.805 -18.234 9.367 1 98.31 112 ASN A C 1
ATOM 870 O O . ASN A 1 112 ? -2.041 -17.312 10.148 1 98.31 112 ASN A O 1
ATOM 874 N N . LEU A 1 113 ? -0.792 -18.312 8.562 1 98.31 113 LEU A N 1
ATOM 875 C CA . LEU A 1 113 ? 0.22 -17.266 8.609 1 98.31 113 LEU A CA 1
ATOM 876 C C . LEU A 1 113 ? -0.401 -15.898 8.344 1 98.31 113 LEU A C 1
ATOM 878 O O . LEU A 1 113 ? -1.16 -15.734 7.387 1 98.31 113 LEU A O 1
ATOM 882 N N . GLN A 1 114 ? -0.11 -14.914 9.164 1 97.5 114 GLN A N 1
ATOM 883 C CA . GLN A 1 114 ? -0.767 -13.617 9.039 1 97.5 114 GLN A CA 1
ATOM 884 C C . GLN A 1 114 ? 0.225 -12.539 8.625 1 97.5 114 GLN A C 1
ATOM 886 O O . GLN A 1 114 ? -0.156 -11.547 7.996 1 97.5 114 GLN A O 1
ATOM 891 N N . GLU A 1 115 ? 1.42 -12.719 9.031 1 97.62 115 GLU A N 1
ATOM 892 C CA . GLU A 1 115 ? 2.41 -11.672 8.812 1 97.62 115 GLU A CA 1
ATOM 893 C C . GLU A 1 115 ? 3.77 -12.266 8.445 1 97.62 115 GLU A C 1
ATOM 895 O O . GLU A 1 115 ? 4.172 -13.289 8.992 1 97.62 115 GLU A O 1
ATOM 900 N N . ILE A 1 116 ? 4.426 -11.625 7.453 1 98.19 116 ILE A N 1
ATOM 901 C CA . ILE A 1 116 ? 5.805 -11.969 7.121 1 98.19 116 ILE A CA 1
ATOM 902 C C . ILE A 1 116 ? 6.754 -10.914 7.68 1 98.19 116 ILE A C 1
ATOM 904 O O . ILE A 1 116 ? 6.824 -9.797 7.16 1 98.19 116 ILE A O 1
ATOM 908 N N . PRO A 1 117 ? 7.473 -11.312 8.695 1 96.31 117 PRO A N 1
ATOM 909 C CA . PRO A 1 117 ? 8.406 -10.344 9.273 1 96.31 117 PRO A CA 1
ATOM 910 C C . PRO A 1 117 ? 9.641 -10.117 8.406 1 96.31 117 PRO A C 1
ATOM 912 O O . PRO A 1 117 ? 10 -10.984 7.605 1 96.31 117 PRO A O 1
ATOM 915 N N . ARG A 1 118 ? 10.18 -8.961 8.648 1 93.75 118 ARG A N 1
ATOM 916 C CA . ARG A 1 118 ? 11.445 -8.672 7.988 1 93.75 118 ARG A CA 1
ATOM 917 C C . ARG A 1 118 ? 12.516 -9.672 8.391 1 93.75 118 ARG A C 1
ATOM 919 O O . ARG A 1 118 ? 12.672 -9.984 9.57 1 93.75 118 ARG A O 1
ATOM 926 N N . GLY A 1 119 ? 13.125 -10.305 7.469 1 92.5 119 GLY A N 1
ATOM 927 C CA . GLY A 1 119 ? 14.227 -11.211 7.734 1 92.5 119 GLY A CA 1
ATOM 928 C C . GLY A 1 119 ? 13.789 -12.656 7.891 1 92.5 119 GLY A C 1
ATOM 929 O O . GLY A 1 119 ? 14.609 -13.531 8.164 1 92.5 119 GLY A O 1
ATOM 930 N N . ALA A 1 120 ? 12.57 -12.859 7.75 1 93.56 120 ALA A N 1
ATOM 931 C CA . ALA A 1 120 ? 12.062 -14.227 7.895 1 93.56 120 ALA A CA 1
ATOM 932 C C . ALA A 1 120 ? 12.812 -15.188 6.977 1 93.56 120 ALA A C 1
ATOM 934 O O . ALA A 1 120 ? 13.062 -16.328 7.348 1 93.56 120 ALA A O 1
ATOM 935 N N . PHE A 1 121 ? 13.156 -14.711 5.816 1 95.5 121 PHE A N 1
ATOM 936 C CA . PHE A 1 121 ? 13.789 -15.578 4.828 1 95.5 121 PHE A CA 1
ATOM 937 C C . PHE A 1 121 ? 15.188 -15.07 4.492 1 95.5 121 PHE A C 1
ATOM 939 O O . PHE A 1 121 ? 15.688 -15.289 3.385 1 95.5 121 PHE A O 1
ATOM 946 N N . SER A 1 122 ? 15.586 -14.383 5.621 1 87.94 122 SER A N 1
ATOM 947 C CA . SER A 1 122 ? 16.953 -13.906 5.438 1 87.94 122 SER A CA 1
ATOM 948 C C . SER A 1 122 ? 17.953 -15.047 5.555 1 87.94 122 SER A C 1
ATOM 950 O O . SER A 1 122 ? 17.641 -16.109 6.09 1 87.94 122 SER A O 1
ATOM 952 N N . ASN A 1 123 ? 19 -15.18 4.879 1 87.19 123 ASN A N 1
ATOM 953 C CA . ASN A 1 123 ? 20.078 -16.156 5 1 87.19 123 ASN A CA 1
ATOM 954 C C . ASN A 1 123 ? 19.781 -17.422 4.195 1 87.19 123 ASN A C 1
ATOM 956 O O . ASN A 1 123 ? 20.047 -18.531 4.652 1 87.19 123 ASN A O 1
ATOM 960 N N . LEU A 1 124 ? 19.031 -17.281 3.311 1 95.06 124 LEU A N 1
ATOM 961 C CA . LEU A 1 124 ? 18.766 -18.391 2.385 1 95.06 124 LEU A CA 1
ATOM 962 C C . LEU A 1 124 ? 19.406 -18.109 1.025 1 95.06 124 LEU A C 1
ATOM 964 O O . LEU A 1 124 ? 18.703 -17.797 0.062 1 95.06 124 LEU A O 1
ATOM 968 N N . PRO A 1 125 ? 20.672 -18.328 0.922 1 93.56 125 PRO A N 1
ATOM 969 C CA . PRO A 1 125 ? 21.422 -17.891 -0.264 1 93.56 125 PRO A CA 1
ATOM 970 C C . PRO A 1 125 ? 21.109 -18.734 -1.5 1 93.56 125 PRO A C 1
ATOM 972 O O . PRO A 1 125 ? 21.375 -18.312 -2.625 1 93.56 125 PRO A O 1
ATOM 975 N N . ALA A 1 126 ? 20.531 -19.938 -1.337 1 97.5 126 ALA A N 1
ATOM 976 C CA . ALA A 1 126 ? 20.312 -20.812 -2.484 1 97.5 126 ALA A CA 1
ATOM 977 C C . ALA A 1 126 ? 18.844 -20.859 -2.869 1 97.5 126 ALA A C 1
ATOM 979 O O . ALA A 1 126 ? 18.469 -21.531 -3.836 1 97.5 126 ALA A O 1
ATOM 980 N N . MET A 1 127 ? 18 -20.109 -2.17 1 97.88 127 MET A N 1
ATOM 981 C CA . MET A 1 127 ? 16.562 -20.25 -2.344 1 97.88 127 MET A CA 1
ATOM 982 C C . MET A 1 127 ? 16.141 -19.812 -3.742 1 97.88 127 MET A C 1
ATOM 984 O O . MET A 1 127 ? 16.453 -18.703 -4.172 1 97.88 127 MET A O 1
ATOM 988 N N . GLU A 1 128 ? 15.352 -20.656 -4.453 1 98.81 128 GLU A N 1
ATOM 989 C CA . GLU A 1 128 ? 14.859 -20.359 -5.797 1 98.81 128 GLU A CA 1
ATOM 990 C C . GLU A 1 128 ? 13.336 -20.281 -5.828 1 98.81 128 GLU A C 1
ATOM 992 O O . GLU A 1 128 ? 12.766 -19.656 -6.723 1 98.81 128 GLU A O 1
ATOM 997 N N . MET A 1 129 ? 12.789 -20.922 -4.895 1 98.81 129 MET A N 1
ATOM 998 C CA . MET A 1 129 ? 11.336 -20.984 -4.887 1 98.81 129 MET A CA 1
ATOM 999 C C . MET A 1 129 ? 10.781 -20.781 -3.48 1 98.81 129 MET A C 1
ATOM 1001 O O . MET A 1 129 ? 11.211 -21.453 -2.539 1 98.81 129 MET A O 1
ATOM 1005 N N . LEU A 1 130 ? 9.891 -19.859 -3.316 1 98.81 130 LEU A N 1
ATOM 1006 C CA . LEU A 1 130 ? 9.195 -19.578 -2.062 1 98.81 130 LEU A CA 1
ATOM 1007 C C . LEU A 1 130 ? 7.684 -19.688 -2.246 1 98.81 130 LEU A C 1
ATOM 1009 O O . LEU A 1 130 ? 7.105 -19 -3.092 1 98.81 130 LEU A O 1
ATOM 1013 N N . ARG A 1 131 ? 7.02 -20.531 -1.529 1 98.88 131 ARG A N 1
ATOM 1014 C CA . ARG A 1 131 ? 5.574 -20.719 -1.593 1 98.88 131 ARG A CA 1
ATOM 1015 C C . ARG A 1 131 ? 4.926 -20.453 -0.238 1 98.88 131 ARG A C 1
ATOM 1017 O O . ARG A 1 131 ? 5.09 -21.234 0.699 1 98.88 131 ARG A O 1
ATOM 1024 N N . ILE A 1 132 ? 4.246 -19.375 -0.114 1 98.81 132 ILE A N 1
ATOM 1025 C CA . ILE A 1 132 ? 3.543 -19.031 1.118 1 98.81 132 ILE A CA 1
ATOM 1026 C C . ILE A 1 132 ? 2.072 -18.75 0.814 1 98.81 132 ILE A C 1
ATOM 1028 O O . ILE A 1 132 ? 1.474 -17.844 1.387 1 98.81 132 ILE A O 1
ATOM 1032 N N . HIS A 1 133 ? 1.533 -19.547 -0.104 1 98.81 133 HIS A N 1
ATOM 1033 C CA . HIS A 1 133 ? 0.159 -19.391 -0.567 1 98.81 133 HIS A CA 1
ATOM 1034 C C . HIS A 1 133 ? -0.826 -20.016 0.411 1 98.81 133 HIS A C 1
ATOM 1036 O O . HIS A 1 133 ? -0.43 -20.797 1.281 1 98.81 133 HIS A O 1
ATOM 1042 N N . ASN A 1 134 ? -2.09 -19.703 0.306 1 98.75 134 ASN A N 1
ATOM 1043 C CA . ASN A 1 134 ? -3.186 -20.281 1.079 1 98.75 134 ASN A CA 1
ATOM 1044 C C . ASN A 1 134 ? -2.975 -20.094 2.578 1 98.75 134 ASN A C 1
ATOM 1046 O O . ASN A 1 134 ? -3.057 -21.047 3.348 1 98.75 134 ASN A O 1
ATOM 1050 N N . ASN A 1 135 ? -2.709 -18.875 2.967 1 98.81 135 ASN A N 1
ATOM 1051 C CA . ASN A 1 135 ? -2.637 -18.422 4.348 1 98.81 135 ASN A CA 1
ATOM 1052 C C . ASN A 1 135 ? -3.559 -17.234 4.594 1 98.81 135 ASN A C 1
ATOM 1054 O O . ASN A 1 135 ? -4.586 -17.094 3.928 1 98.81 135 ASN A O 1
ATOM 1058 N N . LYS A 1 136 ? -3.346 -16.484 5.582 1 98.5 136 LYS A N 1
ATOM 1059 C CA . LYS A 1 136 ? -4.113 -15.297 5.922 1 98.5 136 LYS A CA 1
ATOM 1060 C C . LYS A 1 136 ? -3.215 -14.062 5.98 1 98.5 136 LYS A C 1
ATOM 1062 O O . LYS A 1 136 ? -3.4 -13.195 6.836 1 98.5 136 LYS A O 1
ATOM 1067 N N . ILE A 1 137 ? -2.25 -14.07 5.098 1 98.69 137 ILE A N 1
ATOM 1068 C CA . ILE A 1 137 ? -1.248 -13.008 5.152 1 98.69 137 ILE A CA 1
ATOM 1069 C C . ILE A 1 137 ? -1.88 -11.68 4.746 1 98.69 137 ILE A C 1
ATOM 1071 O O . ILE A 1 137 ? -2.408 -11.547 3.639 1 98.69 137 ILE A O 1
ATOM 1075 N N . ASP A 1 138 ? -1.837 -10.742 5.605 1 98 138 ASP A N 1
ATOM 1076 C CA . ASP A 1 138 ? -2.34 -9.406 5.297 1 98 138 ASP A CA 1
ATOM 1077 C C . ASP A 1 138 ? -1.236 -8.359 5.434 1 98 138 ASP A C 1
ATOM 1079 O O . ASP A 1 138 ? -1.397 -7.219 4.992 1 98 138 ASP A O 1
ATOM 1083 N N . ILE A 1 139 ? -0.072 -8.781 6.055 1 97.81 139 ILE A N 1
ATOM 1084 C CA . ILE A 1 139 ? 1.039 -7.855 6.23 1 97.81 139 ILE A CA 1
ATOM 1085 C C . ILE A 1 139 ? 2.336 -8.508 5.75 1 97.81 139 ILE A C 1
ATOM 1087 O O . ILE A 1 139 ? 2.646 -9.633 6.129 1 97.81 139 ILE A O 1
ATOM 1091 N N . ILE A 1 140 ? 3.008 -7.812 4.906 1 98.06 140 ILE A N 1
ATOM 1092 C CA . ILE A 1 140 ? 4.398 -8.102 4.57 1 98.06 140 ILE A CA 1
ATOM 1093 C C . ILE A 1 140 ? 5.277 -6.91 4.961 1 98.06 140 ILE A C 1
ATOM 1095 O O . ILE A 1 140 ? 5.102 -5.805 4.449 1 98.06 140 ILE A O 1
ATOM 1099 N N . GLU A 1 141 ? 6.156 -7.191 5.867 1 97 141 GLU A N 1
ATOM 1100 C CA . GLU A 1 141 ? 7.004 -6.102 6.34 1 97 141 GLU A CA 1
ATOM 1101 C C . GLU A 1 141 ? 8 -5.676 5.27 1 97 141 GLU A C 1
ATOM 1103 O O . GLU A 1 141 ? 8.195 -6.379 4.273 1 97 141 GLU A O 1
ATOM 1108 N N . ASP A 1 142 ? 8.578 -4.488 5.5 1 96 142 ASP A N 1
ATOM 1109 C CA . ASP A 1 142 ? 9.516 -3.916 4.531 1 96 142 ASP A CA 1
ATOM 1110 C C . ASP A 1 142 ? 10.695 -4.852 4.293 1 96 142 ASP A C 1
ATOM 1112 O O . ASP A 1 142 ? 11.242 -5.426 5.238 1 96 142 ASP A O 1
ATOM 1116 N N . LEU A 1 143 ? 11.016 -5.086 3.053 1 94.69 143 LEU A N 1
ATOM 1117 C CA . LEU A 1 143 ? 12.227 -5.781 2.623 1 94.69 143 LEU A CA 1
ATOM 1118 C C . LEU A 1 143 ? 12.164 -7.254 3.008 1 94.69 143 LEU A C 1
ATOM 1120 O O . LEU A 1 143 ? 13.203 -7.891 3.209 1 94.69 143 LEU A O 1
ATOM 1124 N N . SER A 1 144 ? 10.977 -7.781 3.102 1 96.38 144 SER A N 1
ATOM 1125 C CA . SER A 1 144 ? 10.812 -9.156 3.574 1 96.38 144 SER A CA 1
ATOM 1126 C C . SER A 1 144 ? 11.391 -10.156 2.582 1 96.38 144 SER A C 1
ATOM 1128 O O . SER A 1 144 ? 11.773 -11.258 2.963 1 96.38 144 SER A O 1
ATOM 1130 N N . PHE A 1 145 ? 11.461 -9.812 1.282 1 97.88 145 PHE A N 1
ATOM 1131 C CA . PHE A 1 145 ? 11.992 -10.695 0.253 1 97.88 145 PHE A CA 1
ATOM 1132 C C . PHE A 1 145 ? 13.234 -10.086 -0.392 1 97.88 145 PHE A C 1
ATOM 1134 O O . PHE A 1 145 ? 13.523 -10.352 -1.56 1 97.88 145 PHE A O 1
ATOM 1141 N N . ALA A 1 146 ? 13.883 -9.25 0.378 1 96.5 146 ALA A N 1
ATOM 1142 C CA . ALA A 1 146 ? 15.055 -8.562 -0.161 1 96.5 146 ALA A CA 1
ATOM 1143 C C . ALA A 1 146 ? 16.281 -9.461 -0.124 1 96.5 146 ALA A C 1
ATOM 1145 O O . ALA A 1 146 ? 16.359 -10.383 0.695 1 96.5 146 ALA A O 1
ATOM 1146 N N . ASN A 1 147 ? 17.172 -9.258 -1.02 1 96.56 147 ASN A N 1
ATOM 1147 C CA . ASN A 1 147 ? 18.5 -9.867 -1.07 1 96.56 147 ASN A CA 1
ATOM 1148 C C . ASN A 1 147 ? 18.406 -11.383 -1.253 1 96.56 147 ASN A C 1
ATOM 1150 O O . ASN A 1 147 ? 19.219 -12.125 -0.7 1 96.56 147 ASN A O 1
ATOM 1154 N N . LEU A 1 148 ? 17.375 -11.82 -1.857 1 97.25 148 LEU A N 1
ATOM 1155 C CA . LEU A 1 148 ? 17.281 -13.211 -2.303 1 97.25 148 LEU A CA 1
ATOM 1156 C C . LEU A 1 148 ? 17.734 -13.352 -3.752 1 97.25 148 LEU A C 1
ATOM 1158 O O . LEU A 1 148 ? 16.906 -13.43 -4.66 1 97.25 148 LEU A O 1
ATOM 1162 N N . ARG A 1 149 ? 18.938 -13.5 -3.979 1 96.5 149 ARG A N 1
ATOM 1163 C CA . ARG A 1 149 ? 19.594 -13.312 -5.27 1 96.5 149 ARG A CA 1
ATOM 1164 C C . ARG A 1 149 ? 19.234 -14.445 -6.23 1 96.5 149 ARG A C 1
ATOM 1166 O O . ARG A 1 149 ? 19.312 -14.281 -7.449 1 96.5 149 ARG A O 1
ATOM 1173 N N . PHE A 1 150 ? 18.844 -15.562 -5.695 1 98.19 150 PHE A N 1
ATOM 1174 C CA . PHE A 1 150 ? 18.578 -16.688 -6.582 1 98.19 150 PHE A CA 1
ATOM 1175 C C . PHE A 1 150 ? 17.094 -16.984 -6.664 1 98.19 150 PHE A C 1
ATOM 1177 O O . PHE A 1 150 ? 16.672 -17.922 -7.336 1 98.19 150 PHE A O 1
ATOM 1184 N N . LEU A 1 151 ? 16.312 -16.156 -5.992 1 98.69 151 LEU A N 1
ATOM 1185 C CA . LEU A 1 151 ? 14.867 -16.375 -6.023 1 98.69 151 LEU A CA 1
ATOM 1186 C C . LEU A 1 151 ? 14.328 -16.234 -7.438 1 98.69 151 LEU A C 1
ATOM 1188 O O . LEU A 1 151 ? 14.547 -15.211 -8.094 1 98.69 151 LEU A O 1
ATOM 1192 N N . LYS A 1 152 ? 13.547 -17.25 -7.914 1 98.88 152 LYS A N 1
ATOM 1193 C CA . LYS A 1 152 ? 13.016 -17.25 -9.273 1 98.88 152 LYS A CA 1
ATOM 1194 C C . LYS A 1 152 ? 11.484 -17.234 -9.258 1 98.88 152 LYS A C 1
ATOM 1196 O O . LYS A 1 152 ? 10.859 -16.641 -10.133 1 98.88 152 LYS A O 1
ATOM 1201 N N . ARG A 1 153 ? 10.961 -17.938 -8.289 1 98.88 153 ARG A N 1
ATOM 1202 C CA . ARG A 1 153 ? 9.508 -18.094 -8.219 1 98.88 153 ARG A CA 1
ATOM 1203 C C . ARG A 1 153 ? 8.992 -17.781 -6.816 1 98.88 153 ARG A C 1
ATOM 1205 O O . ARG A 1 153 ? 9.547 -18.266 -5.828 1 98.88 153 ARG A O 1
ATOM 1212 N N . ILE A 1 154 ? 7.938 -17.016 -6.746 1 98.88 154 ILE A N 1
ATOM 1213 C CA . ILE A 1 154 ? 7.297 -16.734 -5.465 1 98.88 154 ILE A CA 1
ATOM 1214 C C . ILE A 1 154 ? 5.781 -16.844 -5.609 1 98.88 154 ILE A C 1
ATOM 1216 O O . ILE A 1 154 ? 5.203 -16.312 -6.562 1 98.88 154 ILE A O 1
ATOM 1220 N N . HIS A 1 155 ? 5.141 -17.594 -4.73 1 98.94 155 HIS A N 1
ATOM 1221 C CA . HIS A 1 155 ? 3.699 -17.812 -4.715 1 98.94 155 HIS A CA 1
ATOM 1222 C C . HIS A 1 155 ? 3.074 -17.281 -3.426 1 98.94 155 HIS A C 1
ATOM 1224 O O . HIS A 1 155 ? 3.258 -17.875 -2.359 1 98.94 155 HIS A O 1
ATOM 1230 N N . VAL A 1 156 ? 2.408 -16.219 -3.531 1 98.88 156 VAL A N 1
ATOM 1231 C CA . VAL A 1 156 ? 1.749 -15.594 -2.391 1 98.88 156 VAL A CA 1
ATOM 1232 C C . VAL A 1 156 ? 0.243 -15.531 -2.635 1 98.88 156 VAL A C 1
ATOM 1234 O O . VAL A 1 156 ? -0.446 -14.672 -2.088 1 98.88 156 VAL A O 1
ATOM 1237 N N . ASP A 1 157 ? -0.248 -16.359 -3.525 1 98.81 157 ASP A N 1
ATOM 1238 C CA . ASP A 1 157 ? -1.665 -16.375 -3.877 1 98.81 157 ASP A CA 1
ATOM 1239 C C . ASP A 1 157 ? -2.518 -16.859 -2.713 1 98.81 157 ASP A C 1
ATOM 1241 O O . ASP A 1 157 ? -2.012 -17.516 -1.799 1 98.81 157 ASP A O 1
ATOM 1245 N N . PHE A 1 158 ? -3.779 -16.5 -2.719 1 98.75 158 PHE A N 1
ATOM 1246 C CA . PHE A 1 158 ? -4.758 -16.922 -1.72 1 98.75 158 PHE A CA 1
ATOM 1247 C C . PHE A 1 158 ? -4.359 -16.422 -0.334 1 98.75 158 PHE A C 1
ATOM 1249 O O . PHE A 1 158 ? -4.191 -17.219 0.591 1 98.75 158 PHE A O 1
ATOM 1256 N N . ASN A 1 159 ? -4.191 -15.117 -0.19 1 98.88 159 ASN A N 1
ATOM 1257 C CA . ASN A 1 159 ? -3.943 -14.398 1.056 1 98.88 159 ASN A CA 1
ATOM 1258 C C . ASN A 1 159 ? -4.836 -13.164 1.18 1 98.88 159 ASN A C 1
ATOM 1260 O O . ASN A 1 159 ? -5.949 -13.141 0.657 1 98.88 159 ASN A O 1
ATOM 1264 N N . GLN A 1 160 ? -4.465 -12.188 2.008 1 98.38 160 GLN A N 1
ATOM 1265 C CA . GLN A 1 160 ? -5.336 -11.055 2.295 1 98.38 160 GLN A CA 1
ATOM 1266 C C . GLN A 1 160 ? -4.586 -9.734 2.141 1 98.38 160 GLN A C 1
ATOM 1268 O O . GLN A 1 160 ? -4.875 -8.766 2.844 1 98.38 160 GLN A O 1
ATOM 1273 N N . LEU A 1 161 ? -3.641 -9.672 1.213 1 98.5 161 LEU A N 1
ATOM 1274 C CA . LEU A 1 161 ? -2.855 -8.461 1.011 1 98.5 161 LEU A CA 1
ATOM 1275 C C . LEU A 1 161 ? -3.693 -7.371 0.342 1 98.5 161 LEU A C 1
ATOM 1277 O O . LEU A 1 161 ? -4.418 -7.645 -0.618 1 98.5 161 LEU A O 1
ATOM 1281 N N . GLU A 1 162 ? -3.564 -6.16 0.847 1 97.75 162 GLU A N 1
ATOM 1282 C CA . GLU A 1 162 ? -4.398 -5.074 0.337 1 97.75 162 GLU A CA 1
ATOM 1283 C C . GLU A 1 162 ? -3.582 -4.105 -0.516 1 97.75 162 GLU A C 1
ATOM 1285 O O . GLU A 1 162 ? -4.141 -3.195 -1.135 1 97.75 162 GLU A O 1
ATOM 1290 N N . TYR A 1 163 ? -2.301 -4.23 -0.461 1 96.31 163 TYR A N 1
ATOM 1291 C CA . TYR A 1 163 ? -1.454 -3.396 -1.306 1 96.31 163 TYR A CA 1
ATOM 1292 C C . TYR A 1 163 ? -0.263 -4.188 -1.835 1 96.31 163 TYR A C 1
ATOM 1294 O O . TYR A 1 163 ? 0.009 -5.297 -1.371 1 96.31 163 TYR A O 1
ATOM 1302 N N . TRP A 1 164 ? 0.318 -3.699 -2.93 1 98.06 164 TRP A N 1
ATOM 1303 C CA . TRP A 1 164 ? 1.524 -4.207 -3.574 1 98.06 164 TRP A CA 1
ATOM 1304 C C . TRP A 1 164 ? 2.691 -3.242 -3.381 1 98.06 164 TRP A C 1
ATOM 1306 O O . TRP A 1 164 ? 2.514 -2.023 -3.439 1 98.06 164 TRP A O 1
ATOM 1316 N N . ASN A 1 165 ? 3.844 -3.861 -3.016 1 97.75 165 ASN A N 1
ATOM 1317 C CA . ASN A 1 165 ? 5.035 -3.049 -2.799 1 97.75 165 ASN A CA 1
ATOM 1318 C C . ASN A 1 165 ? 6.262 -3.66 -3.473 1 97.75 165 ASN A C 1
ATOM 1320 O O . ASN A 1 165 ? 6.727 -4.727 -3.07 1 97.75 165 ASN A O 1
ATOM 1324 N N . ARG A 1 166 ? 6.82 -2.947 -4.414 1 97.31 166 ARG A N 1
ATOM 1325 C CA . ARG A 1 166 ? 7.969 -3.449 -5.16 1 97.31 166 ARG A CA 1
ATOM 1326 C C . ARG A 1 166 ? 9.195 -3.562 -4.266 1 97.31 166 ARG A C 1
ATOM 1328 O O . ARG A 1 166 ? 10.078 -4.383 -4.516 1 97.31 166 ARG A O 1
ATOM 1335 N N . GLU A 1 167 ? 9.25 -2.783 -3.223 1 97.12 167 GLU A N 1
ATOM 1336 C CA . GLU A 1 167 ? 10.438 -2.711 -2.373 1 97.12 167 GLU A CA 1
ATOM 1337 C C . GLU A 1 167 ? 10.641 -4.012 -1.604 1 97.12 167 GLU A C 1
ATOM 1339 O O . GLU A 1 167 ? 11.734 -4.266 -1.084 1 97.12 167 GLU A O 1
ATOM 1344 N N . TRP A 1 168 ? 9.609 -4.801 -1.49 1 97.88 168 TRP A N 1
ATOM 1345 C CA . TRP A 1 168 ? 9.766 -6.102 -0.847 1 97.88 168 TRP A CA 1
ATOM 1346 C C . TRP A 1 168 ? 10.891 -6.898 -1.492 1 97.88 168 TRP A C 1
ATOM 1348 O O . TRP A 1 168 ? 11.516 -7.742 -0.844 1 97.88 168 TRP A O 1
ATOM 1358 N N . PHE A 1 169 ? 11.195 -6.57 -2.783 1 98 169 PHE A N 1
ATOM 1359 C CA . PHE A 1 169 ? 12.102 -7.391 -3.578 1 98 169 PHE A CA 1
ATOM 1360 C C . PHE A 1 169 ? 13.391 -6.637 -3.875 1 98 169 PHE A C 1
ATOM 1362 O O . PHE A 1 169 ? 14.055 -6.906 -4.879 1 98 169 PHE A O 1
ATOM 1369 N N . THR A 1 170 ? 13.734 -5.695 -2.99 1 96.62 170 THR A N 1
ATOM 1370 C CA . THR A 1 170 ? 14.977 -4.949 -3.186 1 96.62 170 THR A CA 1
ATOM 1371 C C . THR A 1 170 ? 16.172 -5.895 -3.293 1 96.62 170 THR A C 1
ATOM 1373 O O . THR A 1 170 ? 16.375 -6.75 -2.426 1 96.62 170 THR A O 1
ATOM 1376 N N . ASN A 1 171 ? 16.906 -5.891 -4.402 1 96.56 171 ASN A N 1
ATOM 1377 C CA . ASN A 1 171 ? 18.094 -6.68 -4.68 1 96.56 171 ASN A CA 1
ATOM 1378 C C . ASN A 1 171 ? 17.75 -8.133 -4.977 1 96.56 171 ASN A C 1
ATOM 1380 O O . ASN A 1 171 ? 18.625 -9.008 -4.938 1 96.56 171 ASN A O 1
ATOM 1384 N N . SER A 1 172 ? 16.531 -8.531 -5.145 1 97.75 172 SER A N 1
ATOM 1385 C CA . SER A 1 172 ? 16.094 -9.836 -5.617 1 97.75 172 SER A CA 1
ATOM 1386 C C . SER A 1 172 ? 15.703 -9.789 -7.09 1 97.75 172 SER A C 1
ATOM 1388 O O . SER A 1 172 ? 14.523 -9.93 -7.422 1 97.75 172 SER A O 1
ATOM 1390 N N . THR A 1 173 ? 16.625 -9.742 -7.938 1 97.88 173 THR A N 1
ATOM 1391 C CA . THR A 1 173 ? 16.406 -9.289 -9.305 1 97.88 173 THR A CA 1
ATOM 1392 C C . THR A 1 173 ? 16.156 -10.469 -10.234 1 97.88 173 THR A C 1
ATOM 1394 O O . THR A 1 173 ? 15.875 -10.289 -11.422 1 97.88 173 THR A O 1
ATOM 1397 N N . ASN A 1 174 ? 16.172 -11.719 -9.719 1 98.38 174 ASN A N 1
ATOM 1398 C CA . ASN A 1 174 ? 16.141 -12.875 -10.609 1 98.38 174 ASN A CA 1
ATOM 1399 C C . ASN A 1 174 ? 14.758 -13.523 -10.609 1 98.38 174 ASN A C 1
ATOM 1401 O O . ASN A 1 174 ? 14.578 -14.609 -11.172 1 98.38 174 ASN A O 1
ATOM 1405 N N . VAL A 1 175 ? 13.781 -12.82 -10.031 1 98.75 175 VAL A N 1
ATOM 1406 C CA . VAL A 1 175 ? 12.438 -13.383 -9.969 1 98.75 175 VAL A CA 1
ATOM 1407 C C . VAL A 1 175 ? 11.844 -13.445 -11.375 1 98.75 175 VAL A C 1
ATOM 1409 O O . VAL A 1 175 ? 11.859 -12.461 -12.109 1 98.75 175 VAL A O 1
ATOM 1412 N N . GLU A 1 176 ? 11.281 -14.594 -11.742 1 98.88 176 GLU A N 1
ATOM 1413 C CA . GLU A 1 176 ? 10.703 -14.812 -13.062 1 98.88 176 GLU A CA 1
ATOM 1414 C C . GLU A 1 176 ? 9.195 -14.984 -12.984 1 98.88 176 GLU A C 1
ATOM 1416 O O . GLU A 1 176 ? 8.477 -14.641 -13.922 1 98.88 176 GLU A O 1
ATOM 1421 N N . ILE A 1 177 ? 8.742 -15.562 -11.922 1 98.94 177 ILE A N 1
ATOM 1422 C CA . ILE A 1 177 ? 7.32 -15.844 -11.75 1 98.94 177 ILE A CA 1
ATOM 1423 C C . ILE A 1 177 ? 6.824 -15.227 -10.445 1 98.94 177 ILE A C 1
ATOM 1425 O O . ILE A 1 177 ? 7.355 -15.516 -9.375 1 98.94 177 ILE A O 1
ATOM 1429 N N . LEU A 1 178 ? 5.887 -14.367 -10.555 1 98.88 178 LEU A N 1
ATOM 1430 C CA . LEU A 1 178 ? 5.297 -13.633 -9.438 1 98.88 178 LEU A CA 1
ATOM 1431 C C . LEU A 1 178 ? 3.799 -13.891 -9.344 1 98.88 178 LEU A C 1
ATOM 1433 O O . LEU A 1 178 ? 3.031 -13.43 -10.195 1 98.88 178 LEU A O 1
ATOM 1437 N N . ASP A 1 179 ? 3.406 -14.641 -8.266 1 98.88 179 ASP A N 1
ATOM 1438 C CA . ASP A 1 179 ? 2 -15.016 -8.148 1 98.88 179 ASP A CA 1
ATOM 1439 C C . ASP A 1 179 ? 1.36 -14.359 -6.922 1 98.88 179 ASP A C 1
ATOM 1441 O O . ASP A 1 179 ? 1.587 -14.797 -5.789 1 98.88 179 ASP A O 1
ATOM 1445 N N . PHE A 1 180 ? 0.478 -13.352 -7.156 1 98.88 180 PHE A N 1
ATOM 1446 C CA . PHE A 1 180 ? -0.256 -12.633 -6.121 1 98.88 180 PHE A CA 1
ATOM 1447 C C . PHE A 1 180 ? -1.755 -12.672 -6.391 1 98.88 180 PHE A C 1
ATOM 1449 O O . PHE A 1 180 ? -2.477 -11.734 -6.055 1 98.88 180 PHE A O 1
ATOM 1456 N N . GLN A 1 181 ? -2.242 -13.773 -6.969 1 98.69 181 GLN A N 1
ATOM 1457 C CA . GLN A 1 181 ? -3.664 -13.93 -7.246 1 98.69 181 GLN A CA 1
ATOM 1458 C C . GLN A 1 181 ? -4.457 -14.133 -5.961 1 98.69 181 GLN A C 1
ATOM 1460 O O . GLN A 1 181 ? -3.912 -14.578 -4.949 1 98.69 181 GLN A O 1
ATOM 1465 N N . VAL A 1 182 ? -5.691 -13.742 -6.012 1 98.5 182 VAL A N 1
ATOM 1466 C CA . VAL A 1 182 ? -6.668 -13.977 -4.953 1 98.5 182 VAL A CA 1
ATOM 1467 C C . VAL A 1 182 ? -6.203 -13.305 -3.664 1 98.5 182 VAL A C 1
ATOM 1469 O O . VAL A 1 182 ? -5.977 -13.969 -2.654 1 98.5 182 VAL A O 1
ATOM 1472 N N . ASN A 1 183 ? -5.945 -12.039 -3.717 1 98.75 183 ASN A N 1
ATOM 1473 C CA . ASN A 1 183 ? -5.73 -11.117 -2.605 1 98.75 183 ASN A CA 1
ATOM 1474 C C . ASN A 1 183 ? -6.723 -9.961 -2.641 1 98.75 183 ASN A C 1
ATOM 1476 O O . ASN A 1 183 ? -7.844 -10.109 -3.127 1 98.75 183 ASN A O 1
ATOM 1480 N N . LYS A 1 184 ? -6.391 -8.812 -2.033 1 98.12 184 LYS A N 1
ATOM 1481 C CA . LYS A 1 184 ? -7.266 -7.648 -1.987 1 98.12 184 LYS A CA 1
ATOM 1482 C C . LYS A 1 184 ? -6.539 -6.391 -2.465 1 98.12 184 LYS A C 1
ATOM 1484 O O . LYS A 1 184 ? -6.797 -5.293 -1.969 1 98.12 184 LYS A O 1
ATOM 1489 N N . ILE A 1 185 ? -5.609 -6.602 -3.359 1 98.44 185 ILE A N 1
ATOM 1490 C CA . ILE A 1 185 ? -4.805 -5.5 -3.873 1 98.44 185 ILE A CA 1
ATOM 1491 C C . ILE A 1 185 ? -5.668 -4.586 -4.738 1 98.44 185 ILE A C 1
ATOM 1493 O O . ILE A 1 185 ? -6.438 -5.062 -5.578 1 98.44 185 ILE A O 1
ATOM 1497 N N . ARG A 1 186 ? -5.48 -3.289 -4.598 1 97.06 186 ARG A N 1
ATOM 1498 C CA . ARG A 1 186 ? -6.418 -2.367 -5.227 1 97.06 186 ARG A CA 1
ATOM 1499 C C . ARG A 1 186 ? -5.754 -1.596 -6.359 1 97.06 186 ARG A C 1
ATOM 1501 O O . ARG A 1 186 ? -6.43 -1.109 -7.27 1 97.06 186 ARG A O 1
ATOM 1508 N N . THR A 1 187 ? -4.441 -1.47 -6.184 1 97.62 187 THR A N 1
ATOM 1509 C CA . THR A 1 187 ? -3.744 -0.691 -7.203 1 97.62 187 THR A CA 1
ATOM 1510 C C . THR A 1 187 ? -2.367 -1.283 -7.488 1 97.62 187 THR A C 1
ATOM 1512 O O . THR A 1 187 ? -1.798 -1.98 -6.645 1 97.62 187 THR A O 1
ATOM 1515 N N . LEU A 1 188 ? -1.919 -1.101 -8.719 1 98.44 188 LEU A N 1
ATOM 1516 C CA . LEU A 1 188 ? -0.507 -1.253 -9.047 1 98.44 188 LEU A CA 1
ATOM 1517 C C . LEU A 1 188 ? 0.173 0.107 -9.172 1 98.44 188 LEU A C 1
ATOM 1519 O O . LEU A 1 188 ? -0.172 0.9 -10.055 1 98.44 188 LEU A O 1
ATOM 1523 N N . PRO A 1 189 ? 1.087 0.374 -8.273 1 97.69 189 PRO A N 1
ATOM 1524 C CA . PRO A 1 189 ? 1.69 1.708 -8.234 1 97.69 189 PRO A CA 1
ATOM 1525 C C . PRO A 1 189 ? 2.615 1.973 -9.422 1 97.69 189 PRO A C 1
ATOM 1527 O O . PRO A 1 189 ? 2.852 1.077 -10.234 1 97.69 189 PRO A O 1
ATOM 1530 N N . ARG A 1 190 ? 3.039 3.254 -9.469 1 96.94 190 ARG A N 1
ATOM 1531 C CA . ARG A 1 190 ? 4.043 3.617 -10.469 1 96.94 190 ARG A CA 1
ATOM 1532 C C . ARG A 1 190 ? 5.273 2.721 -10.359 1 96.94 190 ARG A C 1
ATOM 1534 O O . ARG A 1 190 ? 5.711 2.391 -9.258 1 96.94 190 ARG A O 1
ATOM 1541 N N . ARG A 1 191 ? 5.723 2.27 -11.516 1 96.94 191 ARG A N 1
ATOM 1542 C CA . ARG A 1 191 ? 6.926 1.443 -11.57 1 96.94 191 ARG A CA 1
ATOM 1543 C C . ARG A 1 191 ? 6.781 0.206 -10.695 1 96.94 191 ARG A C 1
ATOM 1545 O O . ARG A 1 191 ? 7.707 -0.152 -9.961 1 96.94 191 ARG A O 1
ATOM 1552 N N . ALA A 1 192 ? 5.652 -0.379 -10.742 1 98.25 192 ALA A N 1
ATOM 1553 C CA . ALA A 1 192 ? 5.27 -1.471 -9.852 1 98.25 192 ALA A CA 1
ATOM 1554 C C . ALA A 1 192 ? 6.27 -2.617 -9.922 1 98.25 192 ALA A C 1
ATOM 1556 O O . ALA A 1 192 ? 6.504 -3.311 -8.93 1 98.25 192 ALA A O 1
ATOM 1557 N N . PHE A 1 193 ? 6.93 -2.834 -11.078 1 98.5 193 PHE A N 1
ATOM 1558 C CA . PHE A 1 193 ? 7.758 -4.027 -11.227 1 98.5 193 PHE A CA 1
ATOM 1559 C C . PHE A 1 193 ? 9.195 -3.648 -11.562 1 98.5 193 PHE A C 1
ATOM 1561 O O . PHE A 1 193 ? 9.938 -4.453 -12.125 1 98.5 193 PHE A O 1
ATOM 1568 N N . GLU A 1 194 ? 9.562 -2.477 -11.18 1 95.75 194 GLU A N 1
ATOM 1569 C CA . GLU A 1 194 ? 10.867 -1.938 -11.547 1 95.75 194 GLU A CA 1
ATOM 1570 C C . GLU A 1 194 ? 11.992 -2.732 -10.898 1 95.75 194 GLU A C 1
ATOM 1572 O O . GLU A 1 194 ? 13.078 -2.863 -11.469 1 95.75 194 GLU A O 1
ATOM 1577 N N . LYS A 1 195 ? 11.742 -3.348 -9.75 1 95.81 195 LYS A N 1
ATOM 1578 C CA . LYS A 1 195 ? 12.766 -4.086 -9.023 1 95.81 195 LYS A CA 1
ATOM 1579 C C . LYS A 1 195 ? 12.875 -5.52 -9.531 1 95.81 195 LYS A C 1
ATOM 1581 O O . LYS A 1 195 ? 13.75 -6.273 -9.102 1 95.81 195 LYS A O 1
ATOM 1586 N N . LEU A 1 196 ? 12.047 -5.883 -10.477 1 98.06 196 LEU A N 1
ATOM 1587 C CA . LEU A 1 196 ? 11.953 -7.262 -10.945 1 98.06 196 LEU A CA 1
ATOM 1588 C C . LEU A 1 196 ? 12.148 -7.332 -12.461 1 98.06 196 LEU A C 1
ATOM 1590 O O . LEU A 1 196 ? 11.219 -7.656 -13.195 1 98.06 196 LEU A O 1
ATOM 1594 N N . PRO A 1 197 ? 13.367 -7.188 -12.938 1 96.56 197 PRO A N 1
ATOM 1595 C CA . PRO A 1 197 ? 13.617 -7.02 -14.367 1 96.56 197 PRO A CA 1
ATOM 1596 C C . PRO A 1 197 ? 13.477 -8.32 -15.148 1 96.56 197 PRO A C 1
ATOM 1598 O O . PRO A 1 197 ? 13.336 -8.305 -16.375 1 96.56 197 PRO A O 1
ATOM 1601 N N . LYS A 1 198 ? 13.469 -9.438 -14.445 1 98.12 198 LYS A N 1
ATOM 1602 C CA . LYS A 1 198 ? 13.508 -10.711 -15.164 1 98.12 198 LYS A CA 1
ATOM 1603 C C . LYS A 1 198 ? 12.133 -11.375 -15.172 1 98.12 198 LYS A C 1
ATOM 1605 O O . LYS A 1 198 ? 12.008 -12.547 -15.547 1 98.12 198 LYS A O 1
ATOM 1610 N N . LEU A 1 199 ? 11.133 -10.648 -14.875 1 98.62 199 LEU A N 1
ATOM 1611 C CA . LEU A 1 199 ? 9.781 -11.195 -14.789 1 98.62 199 LEU A CA 1
ATOM 1612 C C . LEU A 1 199 ? 9.328 -11.734 -16.141 1 98.62 199 LEU A C 1
ATOM 1614 O O . LEU A 1 199 ? 9.523 -11.078 -17.172 1 98.62 199 LEU A O 1
ATOM 1618 N N . ARG A 1 200 ? 8.711 -12.945 -16.062 1 98.69 200 ARG A N 1
ATOM 1619 C CA . ARG A 1 200 ? 8.141 -13.578 -17.25 1 98.69 200 ARG A CA 1
ATOM 1620 C C . ARG A 1 200 ? 6.648 -13.844 -17.062 1 98.69 200 ARG A C 1
ATOM 1622 O O . ARG A 1 200 ? 5.887 -13.852 -18.047 1 98.69 200 ARG A O 1
ATOM 1629 N N . GLN A 1 201 ? 6.281 -14.117 -15.891 1 98.88 201 GLN A N 1
ATOM 1630 C CA . GLN A 1 201 ? 4.879 -14.383 -15.578 1 98.88 201 GLN A CA 1
ATOM 1631 C C . GLN A 1 201 ? 4.422 -13.578 -14.375 1 98.88 201 GLN A C 1
ATOM 1633 O O . GLN A 1 201 ? 5.074 -13.586 -13.328 1 98.88 201 GLN A O 1
ATOM 1638 N N . ILE A 1 202 ? 3.35 -12.852 -14.547 1 98.88 202 ILE A N 1
ATOM 1639 C CA . ILE A 1 202 ? 2.779 -12 -13.508 1 98.88 202 ILE A CA 1
ATOM 1640 C C . ILE A 1 202 ? 1.311 -12.359 -13.289 1 98.88 202 ILE A C 1
ATOM 1642 O O . ILE A 1 202 ? 0.492 -12.227 -14.203 1 98.88 202 ILE A O 1
ATOM 1646 N N . TYR A 1 203 ? 0.967 -12.828 -12.094 1 98.88 203 TYR A N 1
ATOM 1647 C CA . TYR A 1 203 ? -0.392 -13.25 -11.773 1 98.88 203 TYR A CA 1
ATOM 1648 C C . TYR A 1 203 ? -1.024 -12.32 -10.742 1 98.88 203 TYR A C 1
ATOM 1650 O O . TYR A 1 203 ? -0.676 -12.367 -9.562 1 98.88 203 TYR A O 1
ATOM 1658 N N . PHE A 1 204 ? -1.95 -11.484 -11.156 1 98.81 204 PHE A N 1
ATOM 1659 C CA . PHE A 1 204 ? -2.684 -10.594 -10.258 1 98.81 204 PHE A CA 1
ATOM 1660 C C . PHE A 1 204 ? -4.188 -10.758 -10.445 1 98.81 204 PHE A C 1
ATOM 1662 O O . PHE A 1 204 ? -4.957 -9.844 -10.156 1 98.81 204 PHE A O 1
ATOM 1669 N N . ASP A 1 205 ? -4.598 -11.961 -10.93 1 97.94 205 ASP A N 1
ATOM 1670 C CA . ASP A 1 205 ? -6.02 -12.266 -11.07 1 97.94 205 ASP A CA 1
ATOM 1671 C C . ASP A 1 205 ? -6.719 -12.289 -9.719 1 97.94 205 ASP A C 1
ATOM 1673 O O . ASP A 1 205 ? -6.094 -12.57 -8.695 1 97.94 205 ASP A O 1
ATOM 1677 N N . ASP A 1 206 ? -8.016 -11.984 -9.703 1 97.5 206 ASP A N 1
ATOM 1678 C CA . ASP A 1 206 ? -8.859 -12.141 -8.523 1 97.5 206 ASP A CA 1
ATOM 1679 C C . ASP A 1 206 ? -8.383 -11.25 -7.383 1 97.5 206 ASP A C 1
ATOM 1681 O O . ASP A 1 206 ? -8.141 -11.734 -6.273 1 97.5 206 ASP A O 1
ATOM 1685 N N . ASN A 1 207 ? -8.156 -9.984 -7.699 1 98.44 207 ASN A N 1
ATOM 1686 C CA . ASN A 1 207 ? -7.914 -8.922 -6.73 1 98.44 207 ASN A CA 1
ATOM 1687 C C . ASN A 1 207 ? -8.977 -7.828 -6.82 1 98.44 207 ASN A C 1
ATOM 1689 O O . ASN A 1 207 ? -10.102 -8.086 -7.254 1 98.44 207 ASN A O 1
ATOM 1693 N N . ASP A 1 208 ? -8.766 -6.668 -6.336 1 97.25 208 ASP A N 1
ATOM 1694 C CA . ASP A 1 208 ? -9.656 -5.512 -6.41 1 97.25 208 ASP A CA 1
ATOM 1695 C C . ASP A 1 208 ? -8.992 -4.359 -7.156 1 97.25 208 ASP A C 1
ATOM 1697 O O . ASP A 1 208 ? -9.203 -3.191 -6.82 1 97.25 208 ASP A O 1
ATOM 1701 N N . ILE A 1 209 ? -8.156 -4.715 -8.102 1 98.31 209 ILE A N 1
ATOM 1702 C CA . ILE A 1 209 ? -7.359 -3.695 -8.781 1 98.31 209 ILE A CA 1
ATOM 1703 C C . ILE A 1 209 ? -8.273 -2.818 -9.633 1 98.31 209 ILE A C 1
ATOM 1705 O O . ILE A 1 209 ? -8.961 -3.312 -10.531 1 98.31 209 ILE A O 1
ATOM 1709 N N . SER A 1 210 ? -8.297 -1.595 -9.367 1 97 210 SER A N 1
ATOM 1710 C CA . SER A 1 210 ? -9.109 -0.641 -10.109 1 97 210 SER A CA 1
ATOM 1711 C C . SER A 1 210 ? -8.242 0.334 -10.898 1 97 210 SER A C 1
ATOM 1713 O O . SER A 1 210 ? -8.711 0.978 -11.836 1 97 210 SER A O 1
ATOM 1715 N N . VAL A 1 211 ? -6.992 0.419 -10.414 1 96.81 211 VAL A N 1
ATOM 1716 C CA . VAL A 1 211 ? -6.102 1.382 -11.055 1 96.81 211 VAL A CA 1
ATOM 1717 C C . VAL A 1 211 ? -4.723 0.758 -11.258 1 96.81 211 VAL A C 1
ATOM 1719 O O . VAL A 1 211 ? -4.211 0.073 -10.367 1 96.81 211 VAL A O 1
ATOM 1722 N N . ILE A 1 212 ? -4.18 0.94 -12.43 1 98.19 212 ILE A N 1
ATOM 1723 C CA . ILE A 1 212 ? -2.77 0.69 -12.711 1 98.19 212 ILE A CA 1
ATOM 1724 C C . ILE A 1 212 ? -2.086 1.994 -13.117 1 98.19 212 ILE A C 1
ATOM 1726 O O . ILE A 1 212 ? -2.504 2.646 -14.078 1 98.19 212 ILE A O 1
ATOM 1730 N N . HIS A 1 213 ? -1.075 2.361 -12.367 1 97.88 213 HIS A N 1
ATOM 1731 C CA . HIS A 1 213 ? -0.468 3.674 -12.547 1 97.88 213 HIS A CA 1
ATOM 1732 C C . HIS A 1 213 ? 0.602 3.639 -13.633 1 97.88 213 HIS A C 1
ATOM 1734 O O . HIS A 1 213 ? 0.981 2.562 -14.102 1 97.88 213 HIS A O 1
ATOM 1740 N N . ALA A 1 214 ? 1.037 4.797 -13.977 1 96.69 214 ALA A N 1
ATOM 1741 C CA . ALA A 1 214 ? 1.956 4.984 -15.094 1 96.69 214 ALA A CA 1
ATOM 1742 C C . ALA A 1 214 ? 3.246 4.195 -14.883 1 96.69 214 ALA A C 1
ATOM 1744 O O . ALA A 1 214 ? 3.729 4.078 -13.75 1 96.69 214 ALA A O 1
ATOM 1745 N N . ASP A 1 215 ? 3.719 3.621 -15.898 1 97.06 215 ASP A N 1
ATOM 1746 C CA . ASP A 1 215 ? 5.027 2.98 -15.953 1 97.06 215 ASP A CA 1
ATOM 1747 C C . ASP A 1 215 ? 5.07 1.737 -15.07 1 97.06 215 ASP A C 1
ATOM 1749 O O . ASP A 1 215 ? 6.148 1.272 -14.695 1 97.06 215 ASP A O 1
ATOM 1753 N N . ALA A 1 216 ? 3.93 1.23 -14.734 1 98.25 216 ALA A N 1
ATOM 1754 C CA . ALA A 1 216 ? 3.889 0.047 -13.883 1 98.25 216 ALA A CA 1
ATOM 1755 C C . ALA A 1 216 ? 4.746 -1.076 -14.461 1 98.25 216 ALA A C 1
ATOM 1757 O O . ALA A 1 216 ? 5.488 -1.736 -13.727 1 98.25 216 ALA A O 1
ATOM 1758 N N . PHE A 1 217 ? 4.703 -1.267 -15.812 1 98.12 217 PHE A N 1
ATOM 1759 C CA . PHE A 1 217 ? 5.387 -2.379 -16.453 1 98.12 217 PHE A CA 1
ATOM 1760 C C . PHE A 1 217 ? 6.633 -1.895 -17.188 1 98.12 217 PHE A C 1
ATOM 1762 O O . PHE A 1 217 ? 7.117 -2.561 -18.109 1 98.12 217 PHE A O 1
ATOM 1769 N N . LYS A 1 218 ? 7.07 -0.764 -16.734 1 95.75 218 LYS A N 1
ATOM 1770 C CA . LYS A 1 218 ? 8.258 -0.197 -17.375 1 95.75 218 LYS A CA 1
ATOM 1771 C C . LYS A 1 218 ? 9.422 -1.179 -17.344 1 95.75 218 LYS A C 1
ATOM 1773 O O . LYS A 1 218 ? 9.672 -1.818 -16.312 1 95.75 218 LYS A O 1
ATOM 1778 N N . GLY A 1 219 ? 10.117 -1.347 -18.516 1 94.31 219 GLY A N 1
ATOM 1779 C CA . GLY A 1 219 ? 11.312 -2.168 -18.578 1 94.31 219 GLY A CA 1
ATOM 1780 C C . GLY A 1 219 ? 11.039 -3.598 -19 1 94.31 219 GLY A C 1
ATOM 1781 O O . GLY A 1 219 ? 11.961 -4.336 -19.359 1 94.31 219 GLY A O 1
ATOM 1782 N N . ILE A 1 220 ? 9.828 -4.035 -18.922 1 96.88 220 ILE A N 1
ATOM 1783 C CA . ILE A 1 220 ? 9.469 -5.395 -19.312 1 96.88 220 ILE A CA 1
ATOM 1784 C C . ILE A 1 220 ? 9.203 -5.438 -20.828 1 96.88 220 ILE A C 1
ATOM 1786 O O . ILE A 1 220 ? 8.391 -4.672 -21.344 1 96.88 220 ILE A O 1
ATOM 1790 N N . ARG A 1 221 ? 9.812 -6.367 -21.5 1 96.75 221 ARG A N 1
ATOM 1791 C CA . ARG A 1 221 ? 9.688 -6.387 -22.953 1 96.75 221 ARG A CA 1
ATOM 1792 C C . ARG A 1 221 ? 8.883 -7.598 -23.406 1 96.75 221 ARG A C 1
ATOM 1794 O O . ARG A 1 221 ? 8.242 -7.559 -24.469 1 96.75 221 ARG A O 1
ATOM 1801 N N . LYS A 1 222 ? 9.031 -8.578 -22.641 1 98.19 222 LYS A N 1
ATOM 1802 C CA . LYS A 1 222 ? 8.328 -9.812 -23 1 98.19 222 LYS A CA 1
ATOM 1803 C C . LYS A 1 222 ? 7.73 -10.484 -21.766 1 98.19 222 LYS A C 1
ATOM 1805 O O . LYS A 1 222 ? 8.375 -10.562 -20.719 1 98.19 222 LYS A O 1
ATOM 1810 N N . LEU A 1 223 ? 6.492 -10.93 -21.891 1 98.62 223 LEU A N 1
ATOM 1811 C CA . LEU A 1 223 ? 5.801 -11.688 -20.844 1 98.62 223 LEU A CA 1
ATOM 1812 C C . LEU A 1 223 ? 5.168 -12.945 -21.422 1 98.62 223 LEU A C 1
ATOM 1814 O O . LEU A 1 223 ? 4.543 -12.898 -22.484 1 98.62 223 LEU A O 1
ATOM 1818 N N . GLU A 1 224 ? 5.398 -13.961 -20.703 1 98.75 224 GLU A N 1
ATOM 1819 C CA . GLU A 1 224 ? 4.695 -15.188 -21.047 1 98.75 224 GLU A CA 1
ATOM 1820 C C . GLU A 1 224 ? 3.252 -15.156 -20.562 1 98.75 224 GLU A C 1
ATOM 1822 O O . GLU A 1 224 ? 2.365 -15.758 -21.172 1 98.75 224 GLU A O 1
ATOM 1827 N N . TYR A 1 225 ? 3.107 -14.492 -19.5 1 98.62 225 TYR A N 1
ATOM 1828 C CA . TYR A 1 225 ? 1.788 -14.477 -18.875 1 98.62 225 TYR A CA 1
ATOM 1829 C C . TYR A 1 225 ? 1.559 -13.18 -18.109 1 98.62 225 TYR A C 1
ATOM 1831 O O . TYR A 1 225 ? 2.408 -12.758 -17.328 1 98.62 225 TYR A O 1
ATOM 1839 N N . LEU A 1 226 ? 0.429 -12.531 -18.328 1 98.75 226 LEU A N 1
ATOM 1840 C CA . LEU A 1 226 ? -0.056 -11.398 -17.547 1 98.75 226 LEU A CA 1
ATOM 1841 C C . LEU A 1 226 ? -1.527 -11.57 -17.188 1 98.75 226 LEU A C 1
ATOM 1843 O O . LEU A 1 226 ? -2.4 -11.445 -18.047 1 98.75 226 LEU A O 1
ATOM 1847 N N . GLY A 1 227 ? -1.742 -11.906 -15.93 1 98.5 227 GLY A N 1
ATOM 1848 C CA . GLY A 1 227 ? -3.102 -12.109 -15.453 1 98.5 227 GLY A CA 1
ATOM 1849 C C . GLY A 1 227 ? -3.67 -10.898 -14.734 1 98.5 227 GLY A C 1
ATOM 1850 O O . GLY A 1 227 ? -3.186 -10.523 -13.664 1 98.5 227 GLY A O 1
ATOM 1851 N N . LEU A 1 228 ? -4.75 -10.312 -15.281 1 98.19 228 LEU A N 1
ATOM 1852 C CA . LEU A 1 228 ? -5.445 -9.172 -14.695 1 98.19 228 LEU A CA 1
ATOM 1853 C C . LEU A 1 228 ? -6.953 -9.406 -14.68 1 98.19 228 LEU A C 1
ATOM 1855 O O . LEU A 1 228 ? -7.73 -8.453 -14.57 1 98.19 228 LEU A O 1
ATOM 1859 N N . ARG A 1 229 ? -7.332 -10.672 -14.805 1 95.81 229 ARG A N 1
ATOM 1860 C CA . ARG A 1 229 ? -8.758 -10.984 -14.859 1 95.81 229 ARG A CA 1
ATOM 1861 C C . ARG A 1 229 ? -9.375 -10.945 -13.461 1 95.81 229 ARG A C 1
ATOM 1863 O O . ARG A 1 229 ? -8.664 -11.055 -12.461 1 95.81 229 ARG A O 1
ATOM 1870 N N . TYR A 1 230 ? -10.648 -10.781 -13.391 1 95 230 TYR A N 1
ATOM 1871 C CA . TYR A 1 230 ? -11.414 -10.742 -12.148 1 95 230 TYR A CA 1
ATOM 1872 C C . TYR A 1 230 ? -10.914 -9.617 -11.242 1 95 230 TYR A C 1
ATOM 1874 O O . TYR A 1 230 ? -10.602 -9.852 -10.07 1 95 230 TYR A O 1
ATOM 1882 N N . ASN A 1 231 ? -10.812 -8.43 -11.805 1 97.5 231 ASN A N 1
ATOM 1883 C CA . ASN A 1 231 ? -10.492 -7.191 -11.102 1 97.5 231 ASN A CA 1
ATOM 1884 C C . ASN A 1 231 ? -11.547 -6.117 -11.359 1 97.5 231 ASN A C 1
ATOM 1886 O O . ASN A 1 231 ? -12.703 -6.43 -11.656 1 97.5 231 ASN A O 1
ATOM 1890 N N . GLN A 1 232 ? -11.242 -4.883 -11.086 1 97 232 GLN A N 1
ATOM 1891 C CA . GLN A 1 232 ? -12.203 -3.793 -11.211 1 97 232 GLN A CA 1
ATOM 1892 C C . GLN A 1 232 ? -11.688 -2.711 -12.156 1 97 232 GLN A C 1
ATOM 1894 O O . GLN A 1 232 ? -11.945 -1.523 -11.945 1 97 232 GLN A O 1
ATOM 1899 N N . LEU A 1 233 ? -10.922 -3.102 -13.125 1 97.94 233 LEU A N 1
ATOM 1900 C CA . LEU A 1 233 ? -10.336 -2.137 -14.047 1 97.94 233 LEU A CA 1
ATOM 1901 C C . LEU A 1 233 ? -11.406 -1.497 -14.922 1 97.94 233 LEU A C 1
ATOM 1903 O O . LEU A 1 233 ? -12.211 -2.199 -15.539 1 97.94 233 LEU A O 1
ATOM 1907 N N . LYS A 1 234 ? -11.453 -0.208 -14.992 1 96.62 234 LYS A N 1
ATOM 1908 C CA . LYS A 1 234 ? -12.367 0.522 -15.859 1 96.62 234 LYS A CA 1
ATOM 1909 C C . LYS A 1 234 ? -11.648 1.059 -17.094 1 96.62 234 LYS A C 1
ATOM 1911 O O . LYS A 1 234 ? -12.281 1.317 -18.125 1 96.62 234 LYS A O 1
ATOM 1916 N N . GLU A 1 235 ? -10.398 1.257 -16.891 1 96.62 235 GLU A N 1
ATOM 1917 C CA . GLU A 1 235 ? -9.586 1.794 -17.984 1 96.62 235 GLU A CA 1
ATOM 1918 C C . GLU A 1 235 ? -8.141 1.325 -17.875 1 96.62 235 GLU A C 1
ATOM 1920 O O . GLU A 1 235 ? -7.656 1.043 -16.766 1 96.62 235 GLU A O 1
ATOM 1925 N N . ILE A 1 236 ? -7.516 1.165 -18.984 1 96.69 236 ILE A N 1
ATOM 1926 C CA . ILE A 1 236 ? -6.082 0.909 -19.078 1 96.69 236 ILE A CA 1
ATOM 1927 C C . ILE A 1 236 ? -5.41 2.047 -19.844 1 96.69 236 ILE A C 1
ATOM 1929 O O . ILE A 1 236 ? -5.664 2.24 -21.031 1 96.69 236 ILE A O 1
ATOM 1933 N N . ASN A 1 237 ? -4.621 2.719 -19.094 1 95.12 237 ASN A N 1
ATOM 1934 C CA . ASN A 1 237 ? -3.906 3.83 -19.719 1 95.12 237 ASN A CA 1
ATOM 1935 C C . ASN A 1 237 ? -2.705 3.346 -20.531 1 95.12 237 ASN A C 1
ATOM 1937 O O . ASN A 1 237 ? -2.068 2.355 -20.156 1 95.12 237 ASN A O 1
ATOM 1941 N N . GLU A 1 238 ? -2.42 4.082 -21.578 1 92.88 238 GLU A N 1
ATOM 1942 C CA . GLU A 1 238 ? -1.326 3.666 -22.453 1 92.88 238 GLU A CA 1
ATOM 1943 C C . GLU A 1 238 ? 0.019 3.771 -21.734 1 92.88 238 GLU A C 1
ATOM 1945 O O . GLU A 1 238 ? 0.956 3.035 -22.062 1 92.88 238 GLU A O 1
ATOM 1950 N N . ASN A 1 239 ? 0.105 4.598 -20.75 1 96.44 239 ASN A N 1
ATOM 1951 C CA . ASN A 1 239 ? 1.391 4.891 -20.141 1 96.44 239 ASN A CA 1
ATOM 1952 C C . ASN A 1 239 ? 1.785 3.805 -19.141 1 96.44 239 ASN A C 1
ATOM 1954 O O . ASN A 1 239 ? 2.883 3.84 -18.578 1 96.44 239 ASN A O 1
ATOM 1958 N N . ILE A 1 240 ? 0.924 2.814 -18.953 1 97.38 240 ILE A N 1
ATOM 1959 C CA . ILE A 1 240 ? 1.285 1.782 -17.984 1 97.38 240 ILE A CA 1
ATOM 1960 C C . ILE A 1 240 ? 2.283 0.813 -18.625 1 97.38 240 ILE A C 1
ATOM 1962 O O . ILE A 1 240 ? 3.066 0.172 -17.922 1 97.38 240 ILE A O 1
ATOM 1966 N N . PHE A 1 241 ? 2.252 0.692 -20 1 97.44 241 PHE A N 1
ATOM 1967 C CA . PHE A 1 241 ? 3.074 -0.264 -20.719 1 97.44 241 PHE A CA 1
ATOM 1968 C C . PHE A 1 241 ? 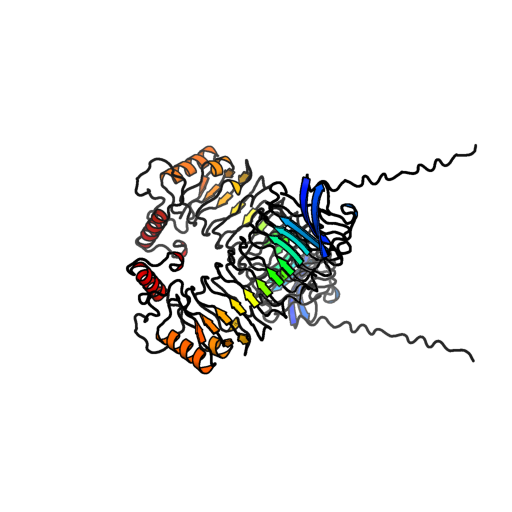4.227 0.442 -21.438 1 97.44 241 PHE A C 1
ATOM 1970 O O . PHE A 1 241 ? 4.094 1.596 -21.844 1 97.44 241 PHE A O 1
ATOM 1977 N N . PRO A 1 242 ? 5.301 -0.29 -21.516 1 96.94 242 PRO A N 1
ATOM 1978 C CA . PRO A 1 242 ? 6.332 0.191 -22.438 1 96.94 242 PRO A CA 1
ATOM 1979 C C . PRO A 1 242 ? 5.957 -0.024 -23.891 1 96.94 242 PRO A C 1
ATOM 1981 O O . PRO A 1 242 ? 4.934 -0.646 -24.188 1 96.94 242 PRO A O 1
ATOM 1984 N N . ASN A 1 243 ? 6.781 0.546 -24.766 1 96.62 243 ASN A N 1
ATOM 1985 C CA . ASN A 1 243 ? 6.543 0.315 -26.188 1 96.62 243 ASN A CA 1
ATOM 1986 C C . ASN A 1 243 ? 6.934 -1.102 -26.594 1 96.62 243 ASN A C 1
ATOM 1988 O O . ASN A 1 243 ? 7.93 -1.642 -26.109 1 96.62 243 ASN A O 1
ATOM 1992 N N . ASN A 1 244 ? 6.148 -1.744 -27.375 1 96.38 244 ASN A N 1
ATOM 1993 C CA . ASN A 1 244 ? 6.422 -3.021 -28.031 1 96.38 244 ASN A CA 1
ATOM 1994 C C . ASN A 1 244 ? 6.523 -4.156 -27.016 1 96.38 244 ASN A C 1
ATOM 1996 O O . ASN A 1 244 ? 7.426 -4.992 -27.109 1 96.38 244 ASN A O 1
ATOM 2000 N N . LEU A 1 245 ? 5.672 -4.062 -26.031 1 97.5 245 LEU A N 1
ATOM 2001 C CA . LEU A 1 245 ? 5.586 -5.172 -25.094 1 97.5 245 LEU A CA 1
ATOM 2002 C C . LEU A 1 245 ? 4.895 -6.371 -25.734 1 97.5 245 LEU A C 1
ATOM 2004 O O . LEU A 1 245 ? 3.777 -6.25 -26.234 1 97.5 245 LEU A O 1
ATOM 2008 N N . LYS A 1 246 ? 5.574 -7.527 -25.75 1 98.19 246 LYS A N 1
ATOM 2009 C CA . LYS A 1 246 ? 5.008 -8.758 -26.281 1 98.19 246 LYS A CA 1
ATOM 2010 C C . LYS A 1 246 ? 4.5 -9.664 -25.172 1 98.19 246 LYS A C 1
ATOM 2012 O O . LYS A 1 246 ? 5.254 -10.031 -24.266 1 98.19 246 LYS A O 1
ATOM 2017 N N . ILE A 1 247 ? 3.264 -10 -25.234 1 98.31 247 ILE A N 1
ATOM 2018 C CA . ILE A 1 247 ? 2.635 -10.859 -24.234 1 98.31 247 ILE A CA 1
ATOM 2019 C C . ILE A 1 247 ? 2.084 -12.109 -24.906 1 98.31 247 ILE A C 1
ATOM 2021 O O . ILE A 1 247 ? 1.311 -12.023 -25.859 1 98.31 247 ILE A O 1
ATOM 2025 N N . ARG A 1 248 ? 2.508 -13.195 -24.391 1 98.31 248 ARG A N 1
ATOM 2026 C CA . ARG A 1 248 ? 1.965 -14.414 -24.969 1 98.31 248 ARG A CA 1
ATOM 2027 C C . ARG A 1 248 ? 0.511 -14.625 -24.562 1 98.31 248 ARG A C 1
ATOM 2029 O O . ARG A 1 248 ? -0.378 -14.695 -25.406 1 98.31 248 ARG A O 1
ATOM 2036 N N . THR A 1 249 ? 0.237 -14.633 -23.25 1 98.19 249 THR A N 1
ATOM 2037 C CA . THR A 1 249 ? -1.112 -14.805 -22.734 1 98.19 249 THR A CA 1
ATOM 2038 C C . THR A 1 249 ? -1.514 -13.594 -21.875 1 98.19 249 THR A C 1
ATOM 2040 O O . THR A 1 249 ? -0.895 -13.32 -20.844 1 98.19 249 THR A O 1
ATOM 2043 N N . LEU A 1 250 ? -2.553 -12.852 -22.344 1 98.19 250 LEU A N 1
ATOM 2044 C CA . LEU A 1 250 ? -3.086 -11.68 -21.656 1 98.19 250 LEU A CA 1
ATOM 2045 C C . LEU A 1 250 ? -4.531 -11.906 -21.234 1 98.19 250 LEU A C 1
ATOM 2047 O O . LEU A 1 250 ? -5.418 -12.055 -22.078 1 98.19 250 LEU A O 1
ATOM 2051 N N . LEU A 1 251 ? -4.77 -11.93 -19.953 1 97.69 251 LEU A N 1
ATOM 2052 C CA . LEU A 1 251 ? -6.125 -12.164 -19.453 1 97.69 251 LEU A CA 1
ATOM 2053 C C . LEU A 1 251 ? -6.742 -10.875 -18.938 1 97.69 251 LEU A C 1
ATOM 2055 O O . LEU A 1 251 ? -6.258 -10.297 -17.953 1 97.69 251 LEU A O 1
ATOM 2059 N N . LEU A 1 252 ? -7.855 -10.406 -19.547 1 96.75 252 LEU A N 1
ATOM 2060 C CA . LEU A 1 252 ? -8.5 -9.141 -19.188 1 96.75 252 LEU A CA 1
ATOM 2061 C C . LEU A 1 252 ? -9.977 -9.352 -18.906 1 96.75 25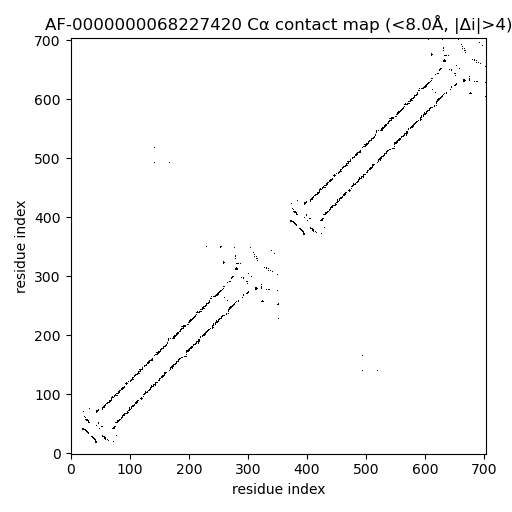2 LEU A C 1
ATOM 2063 O O . LEU A 1 252 ? -10.719 -8.383 -18.703 1 96.75 252 LEU A O 1
ATOM 2067 N N . ASP A 1 253 ? -10.383 -10.578 -18.906 1 93.75 253 ASP A N 1
ATOM 2068 C CA . ASP A 1 253 ? -11.812 -10.836 -18.75 1 93.75 253 ASP A CA 1
ATOM 2069 C C . ASP A 1 253 ? -12.273 -10.531 -17.328 1 93.75 253 ASP A C 1
ATOM 2071 O O . ASP A 1 253 ? -11.461 -10.508 -16.391 1 93.75 253 ASP A O 1
ATOM 2075 N N . ARG A 1 254 ? -13.492 -10.242 -17.156 1 92.19 254 ARG A N 1
ATOM 2076 C CA . ARG A 1 254 ? -14.156 -10.031 -15.867 1 92.19 254 ARG A CA 1
ATOM 2077 C C . ARG A 1 254 ? -13.586 -8.812 -15.156 1 92.19 254 ARG A C 1
ATOM 2079 O O . ARG A 1 254 ? -13.117 -8.914 -14.016 1 92.19 254 ARG A O 1
ATOM 2086 N N . ASN A 1 255 ? -13.609 -7.727 -15.867 1 95.62 255 ASN A N 1
ATOM 2087 C CA . ASN A 1 255 ? -13.352 -6.379 -15.367 1 95.62 255 ASN A CA 1
ATOM 2088 C C . ASN A 1 255 ? -14.5 -5.43 -15.703 1 95.62 255 ASN A C 1
ATOM 2090 O O . ASN A 1 255 ? -15.641 -5.863 -15.875 1 95.62 255 ASN A O 1
ATOM 2094 N N . ASN A 1 256 ? -14.305 -4.172 -15.703 1 96.25 256 ASN A N 1
ATOM 2095 C CA . ASN A 1 256 ? -15.297 -3.16 -16.047 1 96.25 256 ASN A CA 1
ATOM 2096 C C . ASN A 1 256 ? -14.836 -2.309 -17.234 1 96.25 256 ASN A C 1
ATOM 2098 O O . ASN A 1 256 ? -15.047 -1.096 -17.25 1 96.25 256 ASN A O 1
ATOM 2102 N N . LEU A 1 257 ? -14.211 -2.939 -18.172 1 97.5 257 LEU A N 1
ATOM 2103 C CA . LEU A 1 257 ? -13.625 -2.225 -19.297 1 97.5 257 LEU A CA 1
ATOM 2104 C C . LEU A 1 257 ? -14.672 -1.968 -20.391 1 97.5 257 LEU A C 1
ATOM 2106 O O . LEU A 1 257 ? -15.367 -2.889 -20.812 1 97.5 257 LEU A O 1
ATOM 2110 N N . ASN A 1 258 ? -14.742 -0.733 -20.859 1 96.94 258 ASN A N 1
ATOM 2111 C CA . ASN A 1 258 ? -15.625 -0.372 -21.953 1 96.94 258 ASN A CA 1
ATOM 2112 C C . ASN A 1 258 ? -14.875 -0.313 -23.281 1 96.94 258 ASN A C 1
ATOM 2114 O O . ASN A 1 258 ? -15.492 -0.338 -24.344 1 96.94 258 ASN A O 1
ATOM 2118 N N . PHE A 1 259 ? -13.641 -0.192 -23.141 1 97.38 259 PHE A N 1
ATOM 2119 C CA . PHE A 1 259 ? -12.781 -0.033 -24.312 1 97.38 259 PHE A CA 1
ATOM 2120 C C . PHE A 1 259 ? -11.328 -0.308 -23.953 1 97.38 259 PHE A C 1
ATOM 2122 O O . PHE A 1 259 ? -10.977 -0.437 -22.781 1 97.38 259 PHE A O 1
ATOM 2129 N N . LEU A 1 260 ? -10.508 -0.49 -24.984 1 97.44 260 LEU A N 1
ATOM 2130 C CA . LEU A 1 260 ? -9.055 -0.337 -24.922 1 97.44 260 LEU A CA 1
ATOM 2131 C C . LEU A 1 260 ? -8.594 0.782 -25.859 1 97.44 260 LEU A C 1
ATOM 2133 O O . LEU A 1 260 ? -8.945 0.803 -27.031 1 97.44 260 LEU A O 1
ATOM 2137 N N . ALA A 1 261 ? -7.836 1.655 -25.266 1 97 261 ALA A N 1
ATOM 2138 C CA . ALA A 1 261 ? -7.363 2.77 -26.078 1 97 261 ALA A CA 1
ATOM 2139 C C . ALA A 1 261 ? -6.516 2.273 -27.25 1 97 261 ALA A C 1
ATOM 2141 O O . ALA A 1 261 ? -5.77 1.301 -27.109 1 97 261 ALA A O 1
ATOM 2142 N N . ASN A 1 262 ? -6.629 2.982 -28.344 1 96.56 262 ASN A N 1
ATOM 2143 C CA . ASN A 1 262 ? -5.84 2.646 -29.531 1 96.56 262 ASN A CA 1
ATOM 2144 C C . ASN A 1 262 ? -4.344 2.676 -29.234 1 96.56 262 ASN A C 1
ATOM 2146 O O . ASN A 1 262 ? -3.59 1.832 -29.719 1 96.56 262 ASN A O 1
ATOM 2150 N N . GLU A 1 263 ? -3.977 3.67 -28.406 1 97.06 263 GLU A N 1
ATOM 2151 C CA . GLU A 1 263 ? -2.568 3.822 -28.047 1 97.06 263 GLU A CA 1
ATOM 2152 C C . GLU A 1 263 ? -2.064 2.621 -27.25 1 97.06 263 GLU A C 1
ATOM 2154 O O . GLU A 1 263 ? -0.891 2.256 -27.344 1 97.06 263 GLU A O 1
ATOM 2159 N N . VAL A 1 264 ? -2.91 2.021 -26.469 1 97.62 264 VAL A N 1
ATOM 2160 C CA . VAL A 1 264 ? -2.559 0.813 -25.734 1 97.62 264 VAL A CA 1
ATOM 2161 C C . VAL A 1 264 ? -2.314 -0.335 -26.719 1 97.62 264 VAL A C 1
ATOM 2163 O O . VAL A 1 264 ? -1.302 -1.033 -26.625 1 97.62 264 VAL A O 1
ATOM 2166 N N . LEU A 1 265 ? -3.221 -0.51 -27.688 1 97.5 265 LEU A N 1
ATOM 2167 C CA . LEU A 1 265 ? -3.156 -1.594 -28.656 1 97.5 265 LEU A CA 1
ATOM 2168 C C . LEU A 1 265 ? -1.916 -1.464 -29.531 1 97.5 265 LEU A C 1
ATOM 2170 O O . LEU A 1 265 ? -1.359 -2.469 -29.984 1 97.5 265 LEU A O 1
ATOM 2174 N N . LYS A 1 266 ? -1.466 -0.288 -29.703 1 96.69 266 LYS A N 1
ATOM 2175 C CA . LYS A 1 266 ? -0.268 -0.05 -30.5 1 96.69 266 LYS A CA 1
ATOM 2176 C C . LYS A 1 266 ? 0.991 -0.456 -29.734 1 96.69 266 LYS A C 1
ATOM 2178 O O . LYS A 1 266 ? 1.999 -0.823 -30.344 1 96.69 266 LYS A O 1
ATOM 2183 N N . LYS A 1 267 ? 0.885 -0.412 -28.453 1 97.06 267 LYS A N 1
ATOM 2184 C CA . LYS A 1 267 ? 2.072 -0.594 -27.625 1 97.06 267 LYS A CA 1
ATOM 2185 C C . LYS A 1 267 ? 2.289 -2.066 -27.281 1 97.06 267 LYS A C 1
ATOM 2187 O O . LYS A 1 267 ? 3.402 -2.475 -26.953 1 97.06 267 LYS A O 1
ATOM 2192 N N . ILE A 1 268 ? 1.248 -2.842 -27.375 1 97.56 268 ILE A N 1
ATOM 2193 C CA . ILE A 1 268 ? 1.394 -4.219 -26.922 1 97.56 268 ILE A CA 1
ATOM 2194 C C . ILE A 1 268 ? 0.939 -5.184 -28.016 1 97.56 268 ILE A C 1
ATOM 2196 O O . ILE A 1 268 ? 0.237 -4.785 -28.938 1 97.56 268 ILE A O 1
ATOM 2200 N N . SER A 1 269 ? 1.392 -6.414 -28 1 97.31 269 SER A N 1
ATOM 2201 C CA . SER A 1 269 ? 0.886 -7.547 -28.781 1 97.31 269 SER A CA 1
ATOM 2202 C C . SER A 1 269 ? 0.609 -8.75 -27.875 1 97.31 269 SER A C 1
ATOM 2204 O O . SER A 1 269 ? 1.262 -8.922 -26.844 1 97.31 269 SER A O 1
ATOM 2206 N N . ALA A 1 270 ? -0.377 -9.484 -28.234 1 97.38 270 ALA A N 1
ATOM 2207 C CA . ALA A 1 270 ? -0.763 -10.648 -27.438 1 97.38 270 ALA A CA 1
ATOM 2208 C C . ALA A 1 270 ? -1.174 -11.812 -28.328 1 97.38 270 ALA A C 1
ATOM 2210 O O . ALA A 1 270 ? -1.831 -11.625 -29.344 1 97.38 270 ALA A O 1
ATOM 2211 N N . GLU A 1 271 ? -0.814 -13 -27.906 1 97.38 271 GLU A N 1
ATOM 2212 C CA . GLU A 1 271 ? -1.103 -14.195 -28.703 1 97.38 271 GLU A CA 1
ATOM 2213 C C . GLU A 1 271 ? -2.398 -14.859 -28.25 1 97.38 271 GLU A C 1
ATOM 2215 O O . GLU A 1 271 ? -3.086 -15.5 -29.047 1 97.38 271 GLU A O 1
ATOM 2220 N N . ASP A 1 272 ? -2.584 -14.82 -27.031 1 97.12 272 ASP A N 1
ATOM 2221 C CA . ASP A 1 272 ? -3.775 -15.398 -26.422 1 97.12 272 ASP A CA 1
ATOM 2222 C C . ASP A 1 272 ? -4.418 -14.422 -25.438 1 97.12 272 ASP A C 1
ATOM 2224 O O . ASP A 1 272 ? -3.787 -14.008 -24.469 1 97.12 272 ASP A O 1
ATOM 2228 N N . VAL A 1 273 ? -5.762 -14.086 -25.703 1 97.06 273 VAL A N 1
ATOM 2229 C CA . VAL A 1 273 ? -6.383 -13.023 -24.938 1 97.06 273 VAL A CA 1
ATOM 2230 C C . VAL A 1 273 ? -7.766 -13.469 -24.453 1 97.06 273 VAL A C 1
ATOM 2232 O O . VAL A 1 273 ? -8.492 -14.148 -25.188 1 97.06 273 VAL A O 1
ATOM 2235 N N . THR A 1 274 ? -8.07 -13.148 -23.219 1 95.12 274 THR A N 1
ATOM 2236 C CA . THR A 1 274 ? -9.438 -13.297 -22.75 1 95.12 274 THR A CA 1
ATOM 2237 C C . THR A 1 274 ? -10.094 -11.93 -22.578 1 95.12 274 THR A C 1
ATOM 2239 O O . THR A 1 274 ? -9.477 -11 -22.047 1 95.12 274 THR A O 1
ATOM 2242 N N . LEU A 1 275 ? -11.367 -11.852 -22.969 1 93.94 275 LEU A N 1
ATOM 2243 C CA . LEU A 1 275 ? -12.023 -10.547 -23 1 93.94 275 LEU A CA 1
ATOM 2244 C C . LEU A 1 275 ? -13.43 -10.625 -22.422 1 93.94 275 LEU A C 1
ATOM 2246 O O . LEU A 1 275 ? -14.047 -9.602 -22.125 1 93.94 275 LEU A O 1
ATOM 2250 N N . ASP A 1 276 ? -13.906 -11.758 -22.219 1 89.38 276 ASP A N 1
ATOM 2251 C CA . ASP A 1 276 ? -15.32 -11.938 -21.938 1 89.38 276 ASP A CA 1
ATOM 2252 C C . ASP A 1 276 ? -15.695 -11.289 -20.594 1 89.38 276 ASP A C 1
ATOM 2254 O O . ASP A 1 276 ? -14.828 -11.047 -19.766 1 89.38 276 ASP A O 1
ATOM 2258 N N . ASN A 1 277 ? -16.969 -10.891 -20.469 1 88.88 277 ASN A N 1
ATOM 2259 C CA . ASN A 1 277 ? -17.562 -10.398 -19.234 1 88.88 277 ASN A CA 1
ATOM 2260 C C . ASN A 1 277 ? -17 -9.023 -18.859 1 88.88 277 ASN A C 1
ATOM 2262 O O . ASN A 1 277 ? -16.578 -8.82 -17.719 1 88.88 277 ASN A O 1
ATOM 2266 N N . ASN A 1 278 ? -16.781 -8.227 -19.797 1 93.25 278 ASN A N 1
ATOM 2267 C CA . ASN A 1 278 ? -16.578 -6.785 -19.688 1 93.25 278 ASN A CA 1
ATOM 2268 C C . ASN A 1 278 ? -17.688 -6.012 -20.375 1 93.25 278 ASN A C 1
ATOM 2270 O O . ASN A 1 278 ? -18.234 -6.469 -21.391 1 93.25 278 ASN A O 1
ATOM 2274 N N . PRO A 1 279 ? -18.078 -4.941 -19.828 1 94.31 279 PRO A N 1
ATOM 2275 C CA . PRO A 1 279 ? -19.094 -4.129 -20.531 1 94.31 279 PRO A CA 1
ATOM 2276 C C . PRO A 1 279 ? -18.5 -3.365 -21.703 1 94.31 279 PRO A C 1
ATOM 2278 O O . PRO A 1 279 ? -18.562 -2.133 -21.75 1 94.31 279 PRO A O 1
ATOM 2281 N N . TRP A 1 280 ? -18.141 -4.059 -22.719 1 95.38 280 TRP A N 1
ATOM 2282 C CA . TRP A 1 280 ? -17.5 -3.48 -23.891 1 95.38 280 TRP A CA 1
ATOM 2283 C C . TRP A 1 280 ? -18.5 -2.633 -24.688 1 95.38 280 TRP A C 1
ATOM 2285 O O . TRP A 1 280 ? -19.656 -3.006 -24.844 1 95.38 280 TRP A O 1
ATOM 2295 N N . LYS A 1 281 ? -17.984 -1.511 -25.188 1 95.81 281 LYS A N 1
ATOM 2296 C CA . LYS A 1 281 ? -18.672 -0.904 -26.328 1 95.81 281 LYS A CA 1
ATOM 2297 C C . LYS A 1 281 ? -18.469 -1.74 -27.594 1 95.81 281 LYS A C 1
ATOM 2299 O O . LYS A 1 281 ? -17.344 -2.115 -27.938 1 95.81 281 LYS A O 1
ATOM 2304 N N . CYS A 1 282 ? -19.531 -1.985 -28.328 1 93.62 282 CYS A N 1
ATOM 2305 C CA . CYS A 1 282 ? -19.484 -2.932 -29.438 1 93.62 282 CYS A CA 1
ATOM 2306 C C . CYS A 1 282 ? -18.438 -2.508 -30.469 1 93.62 282 CYS A C 1
ATOM 2308 O O . CYS A 1 282 ? -17.609 -3.314 -30.875 1 93.62 282 CYS A O 1
ATOM 2310 N N . PRO A 1 283 ? -18.359 -1.232 -30.781 1 95.19 283 PRO A N 1
ATOM 2311 C CA . PRO A 1 283 ? -17.328 -0.841 -31.75 1 95.19 283 PRO A CA 1
ATOM 2312 C C . PRO A 1 283 ? -15.914 -1.023 -31.219 1 95.19 283 PRO A C 1
ATOM 2314 O O . PRO A 1 283 ? -15 -1.321 -31.984 1 95.19 283 PRO A O 1
ATOM 2317 N N . CYS A 1 284 ? -15.805 -0.832 -29.969 1 96.88 284 CYS A N 1
ATOM 2318 C CA . CYS A 1 284 ? -14.484 -0.974 -29.359 1 96.88 284 CYS A CA 1
ATOM 2319 C C . CYS A 1 284 ? -14.07 -2.439 -29.297 1 96.88 284 CYS A C 1
ATOM 2321 O O . CYS A 1 284 ? -12.898 -2.768 -29.484 1 96.88 284 CYS A O 1
ATOM 2323 N N . LEU A 1 285 ? -15.023 -3.305 -29 1 96 285 LEU A N 1
ATOM 2324 C CA . LEU A 1 285 ? -14.734 -4.734 -29 1 96 285 LEU A CA 1
ATOM 2325 C C . LEU A 1 285 ? -14.312 -5.203 -30.391 1 96 285 LEU A C 1
ATOM 2327 O O . LEU A 1 285 ? -13.406 -6.023 -30.516 1 96 285 LEU A O 1
ATOM 2331 N N . ASP A 1 286 ? -14.984 -4.68 -31.359 1 95.38 286 ASP A N 1
ATOM 2332 C CA . ASP A 1 286 ? -14.625 -5.012 -32.75 1 95.38 286 ASP A CA 1
ATOM 2333 C C . ASP A 1 286 ? -13.18 -4.617 -33.031 1 95.38 286 ASP A C 1
ATOM 2335 O O . ASP A 1 286 ? -12.453 -5.367 -33.688 1 95.38 286 ASP A O 1
ATOM 2339 N N . ARG A 1 287 ? -12.844 -3.463 -32.594 1 97.06 287 ARG A N 1
ATOM 2340 C CA . ARG A 1 287 ? -11.477 -2.99 -32.781 1 97.06 287 ARG A CA 1
ATOM 2341 C C . ARG A 1 287 ? -10.477 -3.924 -32.094 1 97.06 287 ARG A C 1
ATOM 2343 O O . ARG A 1 287 ? -9.422 -4.23 -32.656 1 97.06 287 ARG A O 1
ATOM 2350 N N . ILE A 1 288 ? -10.781 -4.391 -30.938 1 97.56 288 ILE A N 1
ATOM 2351 C CA . ILE A 1 288 ? -9.906 -5.289 -30.188 1 97.56 288 ILE A CA 1
ATOM 2352 C C . ILE A 1 288 ? -9.781 -6.617 -30.938 1 97.56 288 ILE A C 1
ATOM 2354 O O . ILE A 1 288 ? -8.688 -7.172 -31.062 1 97.56 288 ILE A O 1
ATOM 2358 N N . LYS A 1 289 ? -10.906 -7.102 -31.406 1 95.56 289 LYS A N 1
ATOM 2359 C CA . LYS A 1 289 ? -10.906 -8.359 -32.156 1 95.56 289 LYS A CA 1
ATOM 2360 C C . LYS A 1 289 ? -10.039 -8.25 -33.406 1 95.56 289 LYS A C 1
ATOM 2362 O O . LYS A 1 289 ? -9.297 -9.172 -33.75 1 95.56 289 LYS A O 1
ATOM 2367 N N . TYR A 1 290 ? -10.195 -7.172 -34.031 1 96.75 290 TYR A N 1
ATOM 2368 C CA . TYR A 1 290 ? -9.359 -6.926 -35.219 1 96.75 290 TYR A CA 1
ATOM 2369 C C . TYR A 1 290 ? -7.887 -6.898 -34.844 1 96.75 290 TYR A C 1
ATOM 2371 O O . TYR A 1 290 ? -7.051 -7.465 -35.562 1 96.75 290 TYR A O 1
ATOM 2379 N N . TRP A 1 291 ? -7.609 -6.191 -33.75 1 97.75 291 TRP A N 1
ATOM 2380 C CA . TRP A 1 291 ? -6.246 -6.121 -33.25 1 97.75 291 TRP A CA 1
ATOM 2381 C C . TRP A 1 291 ? -5.691 -7.52 -33 1 97.75 291 TRP A C 1
ATOM 2383 O O . TRP A 1 291 ? -4.555 -7.824 -33.344 1 97.75 291 TRP A O 1
ATOM 2393 N N . VAL A 1 292 ? -6.441 -8.406 -32.344 1 97.12 292 VAL A N 1
ATOM 2394 C CA . VAL A 1 292 ? -6.012 -9.773 -32.062 1 97.12 292 VAL A CA 1
ATOM 2395 C C . VAL A 1 292 ? -5.742 -10.523 -33.344 1 97.12 292 VAL A C 1
ATOM 2397 O O . VAL A 1 292 ? -4.734 -11.219 -33.469 1 97.12 292 VAL A O 1
ATOM 2400 N N . PHE A 1 293 ? -6.578 -10.328 -34.281 1 95.75 293 PHE A N 1
ATOM 2401 C CA . PHE A 1 293 ? -6.48 -10.984 -35.594 1 95.75 293 PHE A CA 1
ATOM 2402 C C . PHE A 1 293 ? -5.199 -10.578 -36.312 1 95.75 293 PHE A C 1
ATOM 2404 O O . PHE A 1 293 ? -4.449 -11.438 -36.781 1 95.75 293 PHE A O 1
ATOM 2411 N N . VAL A 1 294 ? -4.918 -9.328 -36.312 1 95.25 294 VAL A N 1
ATOM 2412 C CA . VAL A 1 294 ? -3.764 -8.789 -37.031 1 95.25 294 VAL A CA 1
ATOM 2413 C C . VAL A 1 294 ? -2.477 -9.281 -36.375 1 95.25 294 VAL A C 1
ATOM 2415 O O . VAL A 1 294 ? -1.469 -9.5 -37.031 1 95.25 294 VAL A O 1
ATOM 2418 N N . ASN A 1 295 ? -2.545 -9.547 -35.125 1 94.19 295 ASN A N 1
ATOM 2419 C CA . ASN A 1 295 ? -1.39 -10.023 -34.375 1 94.19 295 ASN A CA 1
ATOM 2420 C C . ASN A 1 295 ? -1.303 -11.547 -34.406 1 94.19 295 ASN A C 1
ATOM 2422 O O . ASN A 1 295 ? -0.497 -12.133 -33.656 1 94.19 295 ASN A O 1
ATOM 2426 N N . ASN A 1 296 ? -2.158 -12.156 -35.188 1 94.88 296 ASN A N 1
ATOM 2427 C CA . ASN A 1 296 ? -2.225 -13.617 -35.281 1 94.88 296 ASN A CA 1
ATOM 2428 C C . ASN A 1 296 ? -2.51 -14.25 -33.938 1 94.88 296 ASN A C 1
ATOM 2430 O O . ASN A 1 296 ? -1.923 -15.273 -33.562 1 94.88 296 ASN A O 1
ATOM 2434 N N . GLY A 1 297 ? -3.291 -13.461 -33.188 1 95.94 297 GLY A N 1
ATOM 2435 C CA . GLY A 1 297 ? -3.678 -13.961 -31.875 1 95.94 297 GLY A CA 1
ATOM 2436 C C . GLY A 1 297 ? -5.012 -14.68 -31.875 1 95.94 297 GLY A C 1
ATOM 2437 O O . GLY A 1 297 ? -5.645 -14.82 -32.938 1 95.94 297 GLY A O 1
ATOM 2438 N N . THR A 1 298 ? -5.312 -15.234 -30.641 1 95.62 298 THR A N 1
ATOM 2439 C CA . THR A 1 298 ? -6.59 -15.914 -30.453 1 95.62 298 THR A CA 1
ATOM 2440 C C . THR A 1 298 ? -7.32 -15.352 -29.234 1 95.62 298 THR A C 1
ATOM 2442 O O . THR A 1 298 ? -6.688 -14.898 -28.281 1 95.62 298 THR A O 1
ATOM 2445 N N . ILE A 1 299 ? -8.633 -15.352 -29.359 1 93.5 299 ILE A N 1
ATOM 2446 C CA . ILE A 1 299 ? -9.484 -14.969 -28.234 1 93.5 299 ILE A CA 1
ATOM 2447 C C . ILE A 1 299 ? -10.094 -16.219 -27.609 1 93.5 299 ILE A C 1
ATOM 2449 O O . ILE A 1 299 ? -10.797 -16.984 -28.266 1 93.5 299 ILE A O 1
ATOM 2453 N N . ARG A 1 300 ? -9.734 -16.359 -26.359 1 88.75 300 ARG A N 1
ATOM 2454 C CA . ARG A 1 300 ? -10.25 -17.5 -25.625 1 88.75 300 ARG A CA 1
ATOM 2455 C C . ARG A 1 300 ? -11.477 -17.125 -24.797 1 88.75 300 ARG A C 1
ATOM 2457 O O . ARG A 1 300 ? -11.5 -16.062 -24.156 1 88.75 300 ARG A O 1
ATOM 2464 N N . GLU A 1 301 ? -12.562 -17.922 -24.891 1 78.06 301 GLU A N 1
ATOM 2465 C CA . GLU A 1 301 ? -13.758 -17.703 -24.078 1 78.06 301 GLU A CA 1
ATOM 2466 C C . GLU A 1 301 ? -13.688 -18.484 -22.781 1 78.06 301 GLU A C 1
ATOM 2468 O O . GLU A 1 301 ? -13.18 -19.609 -22.734 1 78.06 301 GLU A O 1
ATOM 2473 N N . THR A 1 302 ? -13.836 -17.766 -21.719 1 68.06 302 THR A N 1
ATOM 2474 C CA . THR A 1 302 ? -13.781 -18.438 -20.422 1 68.06 302 THR A CA 1
ATOM 2475 C C . THR A 1 302 ? -15.109 -19.141 -20.125 1 68.06 302 THR A C 1
ATOM 2477 O O . THR A 1 302 ? -16.172 -18.656 -20.516 1 68.06 302 THR A O 1
ATOM 2480 N N . GLN A 1 303 ? -15.156 -20.469 -20.125 1 58.28 303 GLN A N 1
ATOM 2481 C CA . GLN A 1 303 ? -16.297 -21.375 -20.047 1 58.28 303 GLN A CA 1
ATOM 2482 C C . GLN A 1 303 ? -17.219 -21 -18.875 1 58.28 303 GLN A C 1
ATOM 2484 O O . GLN A 1 303 ? -18.375 -21.438 -18.828 1 58.28 303 GLN A O 1
ATOM 2489 N N . SER A 1 304 ? -16.703 -20.312 -18.031 1 55.84 304 SER A N 1
ATOM 2490 C CA . SER A 1 304 ? -17.516 -20.266 -16.812 1 55.84 304 SER A CA 1
ATOM 2491 C C . SER A 1 304 ? -18.828 -19.516 -17.047 1 55.84 304 SER A C 1
ATOM 2493 O O . SER A 1 304 ? -19.844 -19.844 -16.453 1 55.84 304 SER A O 1
ATOM 2495 N N . CYS A 1 305 ? -18.688 -18.438 -17.766 1 60 305 CYS A N 1
ATOM 2496 C CA . CYS A 1 305 ? -19.906 -17.656 -17.891 1 60 305 CYS A CA 1
ATOM 2497 C C . CYS A 1 305 ? -20.5 -17.781 -19.281 1 60 305 CYS A C 1
ATOM 2499 O O . CYS A 1 305 ? -21.281 -16.938 -19.703 1 60 305 CYS A O 1
ATOM 2501 N N . ILE A 1 306 ? -20.078 -18.859 -20.031 1 54.75 306 ILE A N 1
ATOM 2502 C CA . ILE A 1 306 ? -20.438 -18.984 -21.438 1 54.75 306 ILE A CA 1
ATOM 2503 C C . ILE A 1 306 ? -21.812 -19.641 -21.562 1 54.75 306 ILE A C 1
ATOM 2505 O O . ILE A 1 306 ? -22.031 -20.75 -21.062 1 54.75 306 ILE A O 1
ATOM 2509 N N . GLY A 1 307 ? -22.875 -18.844 -21.312 1 52.69 307 GLY A N 1
ATOM 2510 C CA . GLY A 1 307 ? -24.141 -19.25 -21.906 1 52.69 307 GLY A CA 1
ATOM 2511 C C . GLY A 1 307 ? -24.609 -18.312 -22.984 1 52.69 307 GLY A C 1
ATOM 2512 O O . GLY A 1 307 ? -24.203 -17.141 -23.047 1 52.69 307 GLY A O 1
ATOM 2513 N N . GLY A 1 308 ? -24.797 -18.812 -24.312 1 59 308 GLY A N 1
ATOM 2514 C CA . GLY A 1 308 ? -25.328 -18.125 -25.469 1 59 308 GLY A CA 1
ATOM 2515 C C . GLY A 1 308 ? -26.188 -16.922 -25.109 1 59 308 GLY A C 1
ATOM 2516 O O . GLY A 1 308 ? -26.562 -16.141 -26 1 59 308 GLY A O 1
ATOM 2517 N N . ARG A 1 309 ? -26.391 -16.719 -23.75 1 64.12 309 ARG A N 1
ATOM 2518 C CA . ARG A 1 309 ? -27.375 -15.688 -23.391 1 64.12 309 ARG A CA 1
ATOM 2519 C C . ARG A 1 309 ? -26.688 -14.508 -22.703 1 64.12 309 ARG A C 1
ATOM 2521 O O . ARG A 1 309 ? -27.359 -13.562 -22.281 1 64.12 309 ARG A O 1
ATOM 2528 N N . ILE A 1 310 ? -25.25 -14.375 -22.703 1 73.12 310 ILE A N 1
ATOM 2529 C CA . ILE A 1 310 ? -24.578 -13.266 -22.031 1 73.12 310 ILE A CA 1
ATOM 2530 C C . ILE A 1 310 ? -24.234 -12.18 -23.047 1 73.12 310 ILE A C 1
ATOM 2532 O O . ILE A 1 310 ? -23.672 -12.477 -24.109 1 73.12 310 ILE A O 1
ATOM 2536 N N . PRO A 1 311 ? -24.766 -11 -22.734 1 76.25 311 PRO A N 1
ATOM 2537 C CA . PRO A 1 311 ? -24.359 -9.938 -23.656 1 76.25 311 PRO A CA 1
ATOM 2538 C C . PRO A 1 311 ? -22.844 -9.805 -23.797 1 76.25 311 PRO A C 1
ATOM 2540 O O . PRO A 1 311 ? -22.125 -9.867 -22.797 1 76.25 311 PRO A O 1
ATOM 2543 N N . VAL A 1 312 ? -22.422 -9.719 -25.031 1 83.44 312 VAL A N 1
ATOM 2544 C CA . VAL A 1 312 ? -20.984 -9.656 -25.312 1 83.44 312 VAL A CA 1
ATOM 2545 C C . VAL A 1 312 ? -20.531 -8.195 -25.344 1 83.44 312 VAL A C 1
ATOM 2547 O O . VAL A 1 312 ? -19.406 -7.883 -24.953 1 83.44 312 VAL A O 1
ATOM 2550 N N . CYS A 1 313 ? -21.422 -7.309 -25.75 1 89.38 313 CYS A N 1
ATOM 2551 C CA . CYS A 1 313 ? -21.141 -5.883 -25.828 1 89.38 313 CYS A CA 1
ATOM 2552 C C . CYS A 1 313 ? -22.422 -5.07 -25.844 1 89.38 313 CYS A C 1
ATOM 2554 O O . CYS A 1 313 ? -23.516 -5.633 -25.828 1 89.38 313 CYS A O 1
ATOM 2556 N N . ALA A 1 314 ? -22.219 -3.77 -25.688 1 88.12 314 ALA A N 1
ATOM 2557 C CA . ALA A 1 314 ? -23.359 -2.863 -25.703 1 88.12 314 ALA A CA 1
ATOM 2558 C C . ALA A 1 314 ? -23.031 -1.583 -26.469 1 88.12 314 ALA A C 1
ATOM 2560 O O . ALA A 1 314 ? -21.859 -1.261 -26.672 1 88.12 314 ALA A O 1
ATOM 2561 N N . TYR A 1 315 ? -24.125 -1.01 -26.984 1 87 315 TYR A N 1
ATOM 2562 C CA . TYR A 1 315 ? -23.938 0.271 -27.656 1 87 315 TYR A CA 1
ATOM 2563 C C . TYR A 1 315 ? -24.25 1.43 -26.719 1 87 315 TYR A C 1
ATOM 2565 O O . TYR A 1 315 ? -25.156 1.339 -25.891 1 87 315 TYR A O 1
ATOM 2573 N N . SER A 1 316 ? -23.438 2.486 -26.875 1 84.5 316 SER A N 1
ATOM 2574 C CA . SER A 1 316 ? -23.703 3.691 -26.094 1 84.5 316 SER A CA 1
ATOM 2575 C C . SER A 1 316 ? -25 4.363 -26.516 1 84.5 316 SER A C 1
ATOM 2577 O O . SER A 1 316 ? -25.547 4.043 -27.578 1 84.5 316 SER A O 1
ATOM 2579 N N . THR A 1 317 ? -25.641 5.18 -25.703 1 79.06 317 THR A N 1
ATOM 2580 C CA . THR A 1 317 ? -26.906 5.84 -25.969 1 79.06 317 THR A CA 1
ATOM 2581 C C . THR A 1 317 ? -26.859 6.578 -27.312 1 79.06 317 THR A C 1
ATOM 2583 O O . THR A 1 317 ? -27.844 6.598 -28.047 1 79.06 317 THR A O 1
ATOM 2586 N N . GLY A 1 318 ? -25.891 7.117 -27.719 1 74.31 318 GLY A N 1
ATOM 2587 C CA . GLY A 1 318 ? -25.797 7.84 -28.969 1 74.31 318 GLY A CA 1
ATOM 2588 C C . GLY A 1 318 ? -25.375 6.961 -30.141 1 74.31 318 GLY A C 1
ATOM 2589 O O . GLY A 1 318 ? -25.25 7.434 -31.266 1 74.31 318 GLY A O 1
ATOM 2590 N N . PHE A 1 319 ? -25.609 5.809 -29.984 1 74.81 319 PHE A N 1
ATOM 2591 C CA . PHE A 1 319 ? -25.219 4.828 -31 1 74.81 319 PHE A CA 1
ATOM 2592 C C . PHE A 1 319 ? -24.031 5.34 -31.797 1 74.81 319 PHE A C 1
ATOM 2594 O O . PHE A 1 319 ? -24.062 6.445 -32.344 1 74.81 319 PHE A O 1
ATOM 2601 N N . SER A 1 320 ? -22.906 4.91 -31.578 1 78.94 320 SER A N 1
ATOM 2602 C CA . SER A 1 320 ? -21.719 5.246 -32.375 1 78.94 320 SER A CA 1
ATOM 2603 C C . SER A 1 320 ? -21.141 4.012 -33.031 1 78.94 320 SER A C 1
ATOM 2605 O O . SER A 1 320 ? -21.109 2.93 -32.469 1 78.94 320 SER A O 1
ATOM 2607 N N . GLN A 1 321 ? -20.797 4.254 -34.281 1 84.62 321 GLN A N 1
ATOM 2608 C CA . GLN A 1 321 ? -20.172 3.176 -35.031 1 84.62 321 GLN A CA 1
ATOM 2609 C C . GLN A 1 321 ? -18.656 3.172 -34.844 1 84.62 321 GLN A C 1
ATOM 2611 O O . GLN A 1 321 ? -17.969 2.26 -35.312 1 84.62 321 GLN A O 1
ATOM 2616 N N . THR A 1 322 ? -18.234 4.234 -34.094 1 90.94 322 THR A N 1
ATOM 2617 C CA . THR A 1 322 ? -16.797 4.328 -33.844 1 90.94 322 THR A CA 1
ATOM 2618 C C . THR A 1 322 ? -16.5 4.113 -32.375 1 90.94 322 THR A C 1
ATOM 2620 O O . THR A 1 322 ? -17.359 4.352 -31.516 1 90.94 322 THR A O 1
ATOM 2623 N N . CYS A 1 323 ? -15.375 3.566 -32.156 1 94.31 323 CYS A N 1
ATOM 2624 C CA . CYS A 1 323 ? -14.984 3.336 -30.766 1 94.31 323 CYS A CA 1
ATOM 2625 C C . CYS A 1 323 ? -14.695 4.652 -30.062 1 94.31 323 CYS A C 1
ATOM 2627 O O . CYS A 1 323 ? -13.742 5.355 -30.406 1 94.31 323 CYS A O 1
ATOM 2629 N N . LEU A 1 324 ? -15.531 4.992 -29.156 1 93.81 324 LEU A N 1
ATOM 2630 C CA . LEU A 1 324 ? -15.312 6.16 -28.312 1 93.81 324 LEU A CA 1
ATOM 2631 C C . LEU A 1 324 ? -14.586 5.77 -27.016 1 93.81 324 LEU A C 1
ATOM 2633 O O . LEU A 1 324 ? -15.094 4.973 -26.234 1 93.81 324 LEU A O 1
ATOM 2637 N N . GLU A 1 325 ? -13.43 6.43 -26.859 1 95.19 325 GLU A N 1
ATOM 2638 C CA . GLU A 1 325 ? -12.531 5.984 -25.797 1 95.19 325 GLU A CA 1
ATOM 2639 C C . GLU A 1 325 ? -12.758 6.77 -24.516 1 95.19 325 GLU A C 1
ATOM 2641 O O . GLU A 1 325 ? -11.922 7.59 -24.125 1 95.19 325 GLU A O 1
ATOM 2646 N N . TYR A 1 326 ? -13.781 6.574 -23.844 1 94.81 326 TYR A N 1
ATOM 2647 C CA . TYR A 1 326 ? -14.062 7.129 -22.516 1 94.81 326 TYR A CA 1
ATOM 2648 C C . TYR A 1 326 ? -14.828 6.133 -21.656 1 94.81 326 TYR A C 1
ATOM 2650 O O . TYR A 1 326 ? -15.523 5.262 -22.172 1 94.81 326 TYR A O 1
ATOM 2658 N N . VAL A 1 327 ? -14.672 6.234 -20.422 1 95.62 327 VAL A N 1
ATOM 2659 C CA . VAL A 1 327 ? -15.391 5.383 -19.484 1 95.62 327 VAL A CA 1
ATOM 2660 C C . VAL A 1 327 ? -16.875 5.754 -19.469 1 95.62 327 VAL A C 1
ATOM 2662 O O . VAL A 1 327 ? -17.219 6.93 -19.328 1 95.62 327 VAL A O 1
ATOM 2665 N N . ASP A 1 328 ? -17.641 4.793 -19.672 1 94.75 328 ASP A N 1
ATOM 2666 C CA . ASP A 1 328 ? -19.094 4.988 -19.75 1 94.75 328 ASP A CA 1
ATOM 2667 C C . ASP A 1 328 ? -19.797 4.273 -18.609 1 94.75 328 ASP A C 1
ATOM 2669 O O . ASP A 1 328 ? -20.203 3.113 -18.734 1 94.75 328 ASP A O 1
ATOM 2673 N N . ASN A 1 329 ? -20.047 4.969 -17.484 1 92.75 329 ASN A N 1
ATOM 2674 C CA . ASN A 1 329 ? -20.656 4.375 -16.297 1 92.75 329 ASN A CA 1
ATOM 2675 C C . ASN A 1 329 ? -22.094 3.941 -16.562 1 92.75 329 ASN A C 1
ATOM 2677 O O . ASN A 1 329 ? -22.562 2.949 -16 1 92.75 329 ASN A O 1
ATOM 2681 N N . GLU A 1 330 ? -22.719 4.699 -17.344 1 91.81 330 GLU A N 1
ATOM 2682 C CA . GLU A 1 330 ? -24.094 4.352 -17.688 1 91.81 330 GLU A CA 1
ATOM 2683 C C . GLU A 1 330 ? -24.156 3.025 -18.438 1 91.81 330 GLU A C 1
ATOM 2685 O O . GLU A 1 330 ? -25 2.174 -18.141 1 91.81 330 GLU A O 1
ATOM 2690 N N . LEU A 1 331 ? -23.281 2.908 -19.375 1 93.19 331 LEU A N 1
ATOM 2691 C CA . LEU A 1 331 ? -23.219 1.664 -20.141 1 93.19 331 LEU A CA 1
ATOM 2692 C C . LEU A 1 331 ? -22.906 0.485 -19.219 1 93.19 331 LEU A C 1
ATOM 2694 O O . LEU A 1 331 ? -23.5 -0.587 -19.359 1 93.19 331 LEU A O 1
ATOM 2698 N N . THR A 1 332 ? -22.016 0.676 -18.281 1 93.88 332 THR A N 1
ATOM 2699 C CA . THR A 1 332 ? -21.609 -0.367 -17.344 1 93.88 332 THR A CA 1
ATOM 2700 C C . THR A 1 332 ? -22.797 -0.795 -16.484 1 93.88 332 THR A C 1
ATOM 2702 O O . THR A 1 332 ? -23.016 -1.988 -16.266 1 93.88 332 THR A O 1
ATOM 2705 N N . GLU A 1 333 ? -23.562 0.157 -16.078 1 89.56 333 GLU A N 1
ATOM 2706 C CA . GLU A 1 333 ? -24.734 -0.137 -15.266 1 89.56 333 GLU A CA 1
ATOM 2707 C C . GLU A 1 333 ? -25.781 -0.905 -16.062 1 89.56 333 GLU A C 1
ATOM 2709 O O . GLU A 1 333 ? -26.406 -1.837 -15.555 1 89.56 333 GLU A O 1
ATOM 2714 N N . ARG A 1 334 ? -26.016 -0.508 -17.281 1 89.81 334 ARG A N 1
ATOM 2715 C CA . ARG A 1 334 ? -26.953 -1.201 -18.156 1 89.81 334 ARG A CA 1
ATOM 2716 C C . ARG A 1 334 ? -26.516 -2.637 -18.422 1 89.81 334 ARG A C 1
ATOM 2718 O O . ARG A 1 334 ? -27.328 -3.555 -18.438 1 89.81 334 ARG A O 1
ATOM 2725 N N . TYR A 1 335 ? -25.266 -2.729 -18.641 1 88.94 335 TYR A N 1
ATOM 2726 C CA . TYR A 1 335 ? -24.703 -4.055 -18.859 1 88.94 335 TYR A CA 1
ATOM 2727 C C . TYR A 1 335 ? -24.922 -4.953 -17.656 1 88.94 335 TYR A C 1
ATOM 2729 O O . TYR A 1 335 ? -25.312 -6.113 -17.797 1 88.94 335 TYR A O 1
ATOM 2737 N N . ARG A 1 336 ? -24.719 -4.461 -16.469 1 86.25 336 ARG A N 1
ATOM 2738 C CA . ARG A 1 336 ? -24.891 -5.211 -15.219 1 86.25 336 ARG A CA 1
ATOM 2739 C C . ARG A 1 336 ? -26.344 -5.617 -15.023 1 86.25 336 ARG A C 1
ATOM 2741 O O . ARG A 1 336 ? -26.625 -6.742 -14.609 1 86.25 336 ARG A O 1
ATOM 2748 N N . LYS A 1 337 ? -27.203 -4.746 -15.305 1 84.56 337 LYS A N 1
ATOM 2749 C CA . LYS A 1 337 ? -28.625 -5.039 -15.195 1 84.56 337 LYS A CA 1
ATOM 2750 C C . LYS A 1 337 ? -29.031 -6.141 -16.172 1 84.56 337 LYS A C 1
ATOM 2752 O O . LYS A 1 337 ? -29.844 -7.008 -15.828 1 84.56 337 LYS A O 1
ATOM 2757 N N . ALA A 1 338 ? -28.5 -6.039 -17.328 1 83.62 338 ALA A N 1
ATOM 2758 C CA . ALA A 1 338 ? -28.781 -7.051 -18.344 1 83.62 338 ALA A CA 1
ATOM 2759 C C . ALA A 1 338 ? -28.281 -8.422 -17.906 1 83.62 338 ALA A C 1
ATOM 2761 O O . ALA A 1 338 ? -28.938 -9.438 -18.156 1 83.62 338 ALA A O 1
ATOM 2762 N N . LEU A 1 339 ? -27.172 -8.422 -17.266 1 82.19 339 LEU A N 1
ATOM 2763 C CA . LEU A 1 339 ? -26.578 -9.664 -16.781 1 82.19 339 LEU A CA 1
ATOM 2764 C C . LEU A 1 339 ? -27.453 -10.289 -15.688 1 82.19 339 LEU A C 1
ATOM 2766 O O . LEU A 1 339 ? -27.594 -11.516 -15.625 1 82.19 339 LEU A O 1
ATOM 2770 N N . LEU A 1 340 ? -28.031 -9.477 -14.891 1 82.62 340 LEU A N 1
ATOM 2771 C CA . LEU A 1 340 ? -28.844 -9.93 -13.773 1 82.62 340 LEU A CA 1
ATOM 2772 C C . LEU A 1 340 ? -30.203 -10.422 -14.258 1 82.62 340 LEU A C 1
ATOM 2774 O O . LEU A 1 340 ? -30.875 -11.195 -13.57 1 82.62 340 LEU A O 1
ATOM 2778 N N . SER A 1 341 ? -30.625 -10.07 -15.484 1 81.12 341 SER A N 1
ATOM 2779 C CA . SER A 1 341 ? -31.953 -10.406 -15.992 1 81.12 341 SER A CA 1
ATOM 2780 C C . SER A 1 341 ? -31.922 -11.672 -16.828 1 81.12 341 SER A C 1
ATOM 2782 O O . SER A 1 341 ? -32.969 -12.148 -17.297 1 81.12 341 SER A O 1
ATOM 2784 N N . VAL A 1 342 ? -30.75 -12.234 -17.016 1 77.19 342 VAL A N 1
ATOM 2785 C CA . VAL A 1 342 ? -30.625 -13.43 -17.859 1 77.19 342 VAL A CA 1
ATOM 2786 C C . VAL A 1 342 ? -31.312 -14.609 -17.172 1 77.19 342 VAL A C 1
ATOM 2788 O O . VAL A 1 342 ? -31.172 -14.797 -15.961 1 77.19 342 VAL A O 1
ATOM 2791 N N . VAL A 1 343 ? -32.219 -15.336 -17.859 1 75 343 VAL A N 1
ATOM 2792 C CA . VAL A 1 343 ? -32.906 -16.531 -17.359 1 75 343 VAL A CA 1
ATOM 2793 C C . VAL A 1 343 ? -32.406 -17.766 -18.125 1 75 343 VAL A C 1
ATOM 2795 O O . VAL A 1 343 ? -32.438 -17.797 -19.344 1 75 343 VAL A O 1
ATOM 2798 N N . PRO A 1 344 ? -31.891 -18.797 -17.328 1 78 344 PRO A N 1
ATOM 2799 C CA . PRO A 1 344 ? -31.75 -18.859 -15.867 1 78 344 PRO A CA 1
ATOM 2800 C C . PRO A 1 344 ? -30.609 -17.984 -15.344 1 78 344 PRO A C 1
ATOM 2802 O O . PRO A 1 344 ? -29.719 -17.609 -16.109 1 78 344 PRO A O 1
ATOM 2805 N N . PRO A 1 345 ? -30.719 -17.719 -14.086 1 75.19 345 PRO A N 1
ATOM 2806 C CA . PRO A 1 345 ? -29.734 -16.797 -13.531 1 75.19 345 PRO A CA 1
ATOM 2807 C C . PRO A 1 345 ? -28.297 -17.312 -13.68 1 75.19 345 PRO A C 1
ATOM 2809 O O . PRO A 1 345 ? -28.047 -18.516 -13.555 1 75.19 345 PRO A O 1
ATOM 2812 N N . ILE A 1 346 ? -27.484 -16.391 -14.094 1 74.19 346 ILE A N 1
ATOM 2813 C CA . ILE A 1 346 ? -26.078 -16.688 -14.281 1 74.19 346 ILE A CA 1
ATOM 2814 C C . ILE A 1 346 ? -25.391 -16.859 -12.922 1 74.19 346 ILE A C 1
ATOM 2816 O O . ILE A 1 346 ? -25.859 -16.312 -11.922 1 74.19 346 ILE A O 1
ATOM 2820 N N . ASP A 1 347 ? -24.406 -17.719 -13.008 1 72.25 347 ASP A N 1
ATOM 2821 C CA . ASP A 1 347 ? -23.656 -17.953 -11.781 1 72.25 347 ASP A CA 1
ATOM 2822 C C . ASP A 1 347 ? -23.109 -16.656 -11.203 1 72.25 347 ASP A C 1
ATOM 2824 O O . ASP A 1 347 ? -22.656 -15.781 -11.938 1 72.25 347 ASP A O 1
ATOM 2828 N N . LYS A 1 348 ? -23.234 -16.547 -9.898 1 69.06 348 LYS A N 1
ATOM 2829 C CA . LYS A 1 348 ? -22.828 -15.352 -9.164 1 69.06 348 LYS A CA 1
ATOM 2830 C C . LYS A 1 348 ? -21.375 -14.984 -9.445 1 69.06 348 LYS A C 1
ATOM 2832 O O . LYS A 1 348 ? -21 -13.812 -9.391 1 69.06 348 LYS A O 1
ATOM 2837 N N . THR A 1 349 ? -20.547 -16.047 -9.773 1 64.12 349 THR A N 1
ATOM 2838 C CA . THR A 1 349 ? -19.141 -15.797 -10.047 1 64.12 349 THR A CA 1
ATOM 2839 C C . THR A 1 349 ? -18.969 -14.992 -11.336 1 64.12 349 THR A C 1
ATOM 2841 O O . THR A 1 349 ? -17.922 -14.383 -11.562 1 64.12 349 THR A O 1
ATOM 2844 N N . CYS A 1 350 ? -20.109 -15.008 -12.055 1 67.06 350 CYS A N 1
ATOM 2845 C CA . CYS A 1 350 ? -20.062 -14.273 -13.32 1 67.06 350 CYS A CA 1
ATOM 2846 C C . CYS A 1 350 ? -20.516 -12.836 -13.125 1 67.06 350 CYS A C 1
ATOM 2848 O O . CYS A 1 350 ? -20.375 -12.008 -14.023 1 67.06 350 CYS A O 1
ATOM 2850 N N . LEU A 1 351 ? -21.188 -12.625 -11.906 1 64.75 351 LEU A N 1
ATOM 2851 C CA . LEU A 1 351 ? -21.766 -11.312 -11.641 1 64.75 351 LEU A CA 1
ATOM 2852 C C . LEU A 1 351 ? -20.797 -10.438 -10.844 1 64.75 351 LEU A C 1
ATOM 2854 O O . LEU A 1 351 ? -20.375 -10.82 -9.75 1 64.75 351 LEU A O 1
ATOM 2858 N N . GLN A 1 352 ? -19.609 -10 -11.273 1 57.94 352 GLN A N 1
ATOM 2859 C CA . GLN A 1 352 ? -18.734 -9.188 -10.438 1 57.94 352 GLN A CA 1
ATOM 2860 C C . GLN A 1 352 ? -19.359 -7.828 -10.133 1 57.94 352 GLN A C 1
ATOM 2862 O O . GLN A 1 352 ? -20.062 -7.266 -10.984 1 57.94 352 GLN A O 1
ATOM 2867 N N . MET B 1 1 ? 73.188 2.053 -10.266 1 26.58 1 MET B N 1
ATOM 2868 C CA . MET B 1 1 ? 72 2.58 -10.984 1 26.58 1 MET B CA 1
ATOM 2869 C C . MET B 1 1 ? 70.875 2.883 -10.023 1 26.58 1 MET B C 1
ATOM 2871 O O . MET B 1 1 ? 70.375 1.992 -9.312 1 26.58 1 MET B O 1
ATOM 2875 N N . ASN B 1 2 ? 70.75 4.129 -9.484 1 30.84 2 ASN B N 1
ATOM 2876 C CA . ASN B 1 2 ? 69.875 4.793 -8.484 1 30.84 2 ASN B CA 1
ATOM 2877 C C . ASN B 1 2 ? 68.438 4.875 -8.938 1 30.84 2 ASN B C 1
ATOM 2879 O O . ASN B 1 2 ? 68.125 5.559 -9.914 1 30.84 2 ASN B O 1
ATOM 2883 N N . LYS B 1 3 ? 67.75 3.695 -8.898 1 30.14 3 LYS B N 1
ATOM 2884 C CA . LYS B 1 3 ? 66.312 3.668 -9.281 1 30.14 3 LYS B CA 1
ATOM 2885 C C . LYS B 1 3 ? 65.5 4.734 -8.531 1 30.14 3 LYS B C 1
ATOM 2887 O O . LYS B 1 3 ? 65.438 4.711 -7.305 1 30.14 3 LYS B O 1
ATOM 2892 N N . ARG B 1 4 ? 65.375 5.961 -9.133 1 27.86 4 ARG B N 1
ATOM 2893 C CA . ARG B 1 4 ? 64.5 7.074 -8.781 1 27.86 4 ARG B CA 1
ATOM 2894 C C . ARG B 1 4 ? 63.062 6.605 -8.602 1 27.86 4 ARG B C 1
ATOM 2896 O O . ARG B 1 4 ? 62.469 6.027 -9.516 1 27.86 4 ARG B O 1
ATOM 2903 N N . ILE B 1 5 ? 62.688 6.219 -7.406 1 34.34 5 ILE B N 1
ATOM 2904 C CA . ILE B 1 5 ? 61.312 5.957 -7.059 1 34.34 5 ILE B CA 1
ATOM 2905 C C . ILE B 1 5 ? 60.438 7.176 -7.387 1 34.34 5 ILE B C 1
ATOM 2907 O O . ILE B 1 5 ? 60.656 8.258 -6.84 1 34.34 5 ILE B O 1
ATOM 2911 N N . VAL B 1 6 ? 60.094 7.352 -8.641 1 30.28 6 VAL B N 1
ATOM 2912 C CA . VAL B 1 6 ? 59.125 8.383 -8.984 1 30.28 6 VAL B CA 1
ATOM 2913 C C . VAL B 1 6 ? 57.844 8.172 -8.188 1 30.28 6 VAL B C 1
ATOM 2915 O O . VAL B 1 6 ? 57.188 7.129 -8.305 1 30.28 6 VAL B O 1
ATOM 2918 N N . ALA B 1 7 ? 57.781 8.75 -7.02 1 31.09 7 ALA B N 1
ATOM 2919 C CA . ALA B 1 7 ? 56.5 8.891 -6.289 1 31.09 7 ALA B CA 1
ATOM 2920 C C . ALA B 1 7 ? 55.438 9.57 -7.152 1 31.09 7 ALA B C 1
ATOM 2922 O O . ALA B 1 7 ? 55.594 10.742 -7.523 1 31.09 7 ALA B O 1
ATOM 2923 N N . ILE B 1 8 ? 54.906 8.859 -8.078 1 31.33 8 ILE B N 1
ATOM 2924 C CA . ILE B 1 8 ? 53.75 9.438 -8.734 1 31.33 8 ILE B CA 1
ATOM 2925 C C . ILE B 1 8 ? 52.719 9.82 -7.688 1 31.33 8 ILE B C 1
ATOM 2927 O O . ILE B 1 8 ? 52.188 8.953 -6.992 1 31.33 8 ILE B O 1
ATOM 2931 N N . LEU B 1 9 ? 52.844 10.984 -7.148 1 28.23 9 LEU B N 1
ATOM 2932 C CA . LEU B 1 9 ? 51.75 11.617 -6.41 1 28.23 9 LEU B CA 1
ATOM 2933 C C . LEU B 1 9 ? 50.469 11.656 -7.25 1 28.23 9 LEU B C 1
ATOM 2935 O O . LEU B 1 9 ? 50.438 12.344 -8.273 1 28.23 9 LEU B O 1
ATOM 2939 N N . PHE B 1 10 ? 49.812 10.547 -7.352 1 31.75 10 PHE B N 1
ATOM 2940 C CA . PHE B 1 10 ? 48.438 10.664 -7.828 1 31.75 10 PHE B CA 1
ATOM 2941 C C . PHE B 1 10 ? 47.688 11.758 -7.07 1 31.75 10 PHE B C 1
ATOM 2943 O O . PHE B 1 10 ? 47.469 11.648 -5.859 1 31.75 10 PHE B O 1
ATOM 2950 N N . CYS B 1 11 ? 47.938 12.953 -7.418 1 28.08 11 CYS B N 1
ATOM 2951 C CA . CYS B 1 11 ? 47 13.977 -7.031 1 28.08 11 CYS B CA 1
ATOM 2952 C C . CYS B 1 11 ? 45.562 13.547 -7.359 1 28.08 11 CYS B C 1
ATOM 2954 O O . CYS B 1 11 ? 45.219 13.344 -8.531 1 28.08 11 CYS B O 1
ATOM 2956 N N . TYR B 1 12 ? 45 12.68 -6.594 1 30 12 TYR B N 1
ATOM 2957 C CA . TYR B 1 12 ? 43.562 12.617 -6.598 1 30 12 TYR B CA 1
ATOM 2958 C C . TYR B 1 12 ? 42.938 14.016 -6.691 1 30 12 TYR B C 1
ATOM 2960 O O . TYR B 1 12 ? 43.031 14.805 -5.746 1 30 12 TYR B O 1
ATOM 2968 N N . PHE B 1 13 ? 43.219 14.664 -7.789 1 32.16 13 PHE B N 1
ATOM 2969 C CA . PHE B 1 13 ? 42.25 15.727 -7.953 1 32.16 13 PHE B CA 1
ATOM 2970 C C . PHE B 1 13 ? 40.844 15.234 -7.598 1 32.16 13 PHE B C 1
ATOM 2972 O O . PHE B 1 13 ? 40.281 14.414 -8.312 1 32.16 13 PHE B O 1
ATOM 2979 N N . GLY B 1 14 ? 40.562 15 -6.41 1 33.5 14 GLY B N 1
ATOM 2980 C CA . GLY B 1 14 ? 39.156 15.023 -6.031 1 33.5 14 GLY B CA 1
ATOM 2981 C C . GLY B 1 14 ? 38.312 15.961 -6.875 1 33.5 14 GLY B C 1
ATOM 2982 O O . GLY B 1 14 ? 38.5 17.172 -6.824 1 33.5 14 GLY B O 1
ATOM 2983 N N . THR B 1 15 ? 38.156 15.773 -8.133 1 35.31 15 THR B N 1
ATOM 2984 C CA . THR B 1 15 ? 37.062 16.469 -8.766 1 35.31 15 THR B CA 1
ATOM 2985 C C . THR B 1 15 ? 35.938 16.703 -7.766 1 35.31 15 THR B C 1
ATOM 2987 O O . THR B 1 15 ? 35.344 15.758 -7.258 1 35.31 15 THR B O 1
ATOM 2990 N N . THR B 1 16 ? 36.031 17.469 -6.762 1 39.72 16 THR B N 1
ATOM 2991 C CA . THR B 1 16 ? 34.844 17.969 -6.117 1 39.72 16 THR B CA 1
ATOM 2992 C C . THR B 1 16 ? 33.688 18.031 -7.105 1 39.72 16 THR B C 1
ATOM 2994 O O . THR B 1 16 ? 33.688 18.812 -8.047 1 39.72 16 THR B O 1
ATOM 2997 N N . LEU B 1 17 ? 33.219 17.062 -7.773 1 45.94 17 LEU B N 1
ATOM 2998 C CA . LEU B 1 17 ? 31.969 17.078 -8.531 1 45.94 17 LEU B CA 1
ATOM 2999 C C . LEU B 1 17 ? 31.031 18.156 -8.016 1 45.94 17 LEU B C 1
ATOM 3001 O O . LEU B 1 17 ? 30.656 18.156 -6.848 1 45.94 17 LEU B O 1
ATOM 3005 N N . GLY B 1 18 ? 31.203 19.453 -8.32 1 56.72 18 GLY B N 1
ATOM 3006 C CA . GLY B 1 18 ? 30.484 20.688 -8.023 1 56.72 18 GLY B CA 1
ATOM 3007 C C . GLY B 1 18 ? 28.984 20.484 -7.902 1 56.72 18 GLY B C 1
ATOM 3008 O O . GLY B 1 18 ? 28.422 19.625 -8.57 1 56.72 18 GLY B O 1
ATOM 3009 N N . CYS B 1 19 ? 28.406 20.734 -6.676 1 71.25 19 CYS B N 1
ATOM 3010 C CA . CYS B 1 19 ? 26.969 20.828 -6.469 1 71.25 19 CYS B CA 1
ATOM 3011 C C . CYS B 1 19 ? 26.344 21.859 -7.395 1 71.25 19 CYS B C 1
ATOM 3013 O O . CYS B 1 19 ? 26.75 23.031 -7.383 1 71.25 19 CYS B O 1
ATOM 3015 N N . ASP B 1 20 ? 25.766 21.5 -8.508 1 82.25 20 ASP B N 1
ATOM 3016 C CA . ASP B 1 20 ? 25.125 22.422 -9.445 1 82.25 20 ASP B CA 1
ATOM 3017 C C . ASP B 1 20 ? 23.609 22.219 -9.453 1 82.25 20 ASP B C 1
ATOM 3019 O O . ASP B 1 20 ? 22.984 22.281 -10.508 1 82.25 20 ASP B O 1
ATOM 3023 N N . TRP B 1 21 ? 23.031 22.172 -8.242 1 85.62 21 TRP B N 1
ATOM 3024 C CA . TRP B 1 21 ? 21.609 21.859 -8.195 1 85.62 21 TRP B CA 1
ATOM 3025 C C . TRP B 1 21 ? 20.766 23.125 -8.273 1 85.62 21 TRP B C 1
ATOM 3027 O O . TRP B 1 21 ? 19.609 23.078 -8.695 1 85.62 21 TRP B O 1
ATOM 3037 N N . LEU B 1 22 ? 21.359 24.203 -7.855 1 91.12 22 LEU B N 1
ATOM 3038 C CA . LEU B 1 22 ? 20.594 25.438 -7.816 1 91.12 22 LEU B CA 1
ATOM 3039 C C . LEU B 1 22 ? 21.203 26.469 -8.766 1 91.12 22 LEU B C 1
ATOM 3041 O O . LEU B 1 22 ? 22.422 26.562 -8.891 1 91.12 22 LEU B O 1
ATOM 3045 N N . GLU B 1 23 ? 20.344 27.172 -9.539 1 91.56 23 GLU B N 1
ATOM 3046 C CA . GLU B 1 23 ? 20.797 28.203 -10.469 1 91.56 23 GLU B CA 1
ATOM 3047 C C . GLU B 1 23 ? 20.078 29.516 -10.203 1 91.56 23 GLU B C 1
ATOM 3049 O O . GLU B 1 23 ? 18.891 29.672 -10.531 1 91.56 23 GLU B O 1
ATOM 3054 N N . ASN B 1 24 ? 20.797 30.469 -9.695 1 92.56 24 ASN B N 1
ATOM 3055 C CA . ASN B 1 24 ? 20.281 31.828 -9.477 1 92.56 24 ASN B CA 1
ATOM 3056 C C . ASN B 1 24 ? 19.016 31.812 -8.633 1 92.56 24 ASN B C 1
ATOM 3058 O O . ASN B 1 24 ? 17.984 32.344 -9.039 1 92.56 24 ASN B O 1
ATOM 3062 N N . VAL B 1 25 ? 19.109 31.203 -7.492 1 94.81 25 VAL B N 1
ATOM 3063 C CA . VAL B 1 25 ? 17.969 31.047 -6.609 1 94.81 25 VAL B CA 1
ATOM 3064 C C . VAL B 1 25 ? 17.969 32.125 -5.547 1 94.81 25 VAL B C 1
ATOM 3066 O O . VAL B 1 25 ? 19 32.406 -4.922 1 94.81 25 VAL B O 1
ATOM 3069 N N . ASN B 1 26 ? 16.844 32.781 -5.465 1 96.31 26 ASN B N 1
ATOM 3070 C CA . ASN B 1 26 ? 16.688 33.781 -4.398 1 96.31 26 ASN B CA 1
ATOM 3071 C C . ASN B 1 26 ? 16.453 33.094 -3.049 1 96.31 26 ASN B C 1
ATOM 3073 O O . ASN B 1 26 ? 15.516 32.312 -2.896 1 96.31 26 ASN B O 1
ATOM 3077 N N . VAL B 1 27 ? 17.281 33.375 -2.131 1 96.19 27 VAL B N 1
ATOM 3078 C CA . VAL B 1 27 ? 17.188 32.812 -0.794 1 96.19 27 VAL B CA 1
ATOM 3079 C C . VAL B 1 27 ? 17.016 33.906 0.238 1 96.19 27 VAL B C 1
ATOM 3081 O O . VAL B 1 27 ? 17.641 34.969 0.124 1 96.19 27 VAL B O 1
ATOM 3084 N N . SER B 1 28 ? 16.125 33.75 1.104 1 97.75 28 SER B N 1
ATOM 3085 C CA . SER B 1 28 ? 15.945 34.656 2.229 1 97.75 28 SER B CA 1
ATOM 3086 C C . SER B 1 28 ? 16.016 33.906 3.559 1 97.75 28 SER B C 1
ATOM 3088 O O . SER B 1 28 ? 15.969 32.688 3.588 1 97.75 28 SER B O 1
ATOM 3090 N N . GLY B 1 29 ? 16.266 34.688 4.613 1 97.75 29 GLY B N 1
ATOM 3091 C CA . GLY B 1 29 ? 16.344 34 5.902 1 97.75 29 GLY B CA 1
ATOM 3092 C C . GLY B 1 29 ? 16.75 34.938 7.031 1 97.75 29 GLY B C 1
ATOM 3093 O O . GLY B 1 29 ? 16.578 36.156 6.945 1 97.75 29 GLY B O 1
ATOM 3094 N N . VAL B 1 30 ? 17.062 34.281 8.125 1 98.19 30 VAL B N 1
ATOM 3095 C CA . VAL B 1 30 ? 17.516 34.938 9.344 1 98.19 30 VAL B CA 1
ATOM 3096 C C . VAL B 1 30 ? 18.844 34.375 9.797 1 98.19 30 VAL B C 1
ATOM 3098 O O . VAL B 1 30 ? 19.062 33.156 9.766 1 98.19 30 VAL B O 1
ATOM 3101 N N . ASP B 1 31 ? 19.766 35.25 10.117 1 97.19 31 ASP B N 1
ATOM 3102 C CA . ASP B 1 31 ? 21.062 34.781 10.602 1 97.19 31 ASP B CA 1
ATOM 3103 C C . ASP B 1 31 ? 21.016 34.531 12.109 1 97.19 31 ASP B C 1
ATOM 3105 O O . ASP B 1 31 ? 19.969 34.656 12.734 1 97.19 31 ASP B O 1
ATOM 3109 N N . THR B 1 32 ? 22.109 34.062 12.672 1 97 32 THR B N 1
ATOM 3110 C CA . THR B 1 32 ? 22.156 33.688 14.07 1 97 32 THR B CA 1
ATOM 3111 C C . THR B 1 32 ? 21.984 34.875 14.984 1 97 32 THR B C 1
ATOM 3113 O O . THR B 1 32 ? 21.641 34.75 16.156 1 97 32 THR B O 1
ATOM 3116 N N . ASN B 1 33 ? 22.188 36.094 14.461 1 96.88 33 ASN B N 1
ATOM 3117 C CA . ASN B 1 33 ? 21.969 37.312 15.211 1 96.88 33 ASN B CA 1
ATOM 3118 C C . ASN B 1 33 ? 20.578 37.875 14.984 1 96.88 33 ASN B C 1
ATOM 3120 O O . ASN B 1 33 ? 20.281 39 15.352 1 96.88 33 ASN B O 1
ATOM 3124 N N . ASP B 1 34 ? 19.781 37.219 14.266 1 96.75 34 ASP B N 1
ATOM 3125 C CA . ASP B 1 34 ? 18.391 37.531 14.023 1 96.75 34 ASP B CA 1
ATOM 3126 C C . ASP B 1 34 ? 18.25 38.656 12.984 1 96.75 34 ASP B C 1
ATOM 3128 O O . ASP B 1 34 ? 17.266 39.406 13 1 96.75 34 ASP B O 1
ATOM 3132 N N . ASN B 1 35 ? 19.266 38.844 12.156 1 97.31 35 ASN B N 1
ATOM 3133 C CA . ASN B 1 35 ? 19.156 39.781 11.023 1 97.31 35 ASN B CA 1
ATOM 3134 C C . ASN B 1 35 ? 18.594 39.062 9.789 1 97.31 35 ASN B C 1
ATOM 3136 O O . ASN B 1 35 ? 18.984 37.938 9.492 1 97.31 35 ASN B O 1
ATOM 3140 N N . LYS B 1 36 ? 17.75 39.812 9.195 1 97.81 36 LYS B N 1
ATOM 3141 C CA . LYS B 1 36 ? 17.188 39.25 7.961 1 97.81 36 LYS B CA 1
ATOM 3142 C C . LYS B 1 36 ? 18.141 39.469 6.789 1 97.81 36 LYS B C 1
ATOM 3144 O O . LYS B 1 36 ? 18.906 40.438 6.762 1 97.81 36 LYS B O 1
ATOM 3149 N N . PHE B 1 37 ? 18.141 38.562 5.871 1 96.75 37 PHE B N 1
ATOM 3150 C CA . PHE B 1 37 ? 18.969 38.719 4.68 1 96.75 37 PHE B CA 1
ATOM 3151 C C . PHE B 1 37 ? 18.25 38.188 3.449 1 96.75 37 PHE B C 1
ATOM 3153 O O . PHE B 1 37 ? 17.266 37.438 3.574 1 96.75 37 PHE B O 1
ATOM 3160 N N . THR B 1 38 ? 18.547 38.625 2.363 1 96.88 38 THR B N 1
ATOM 3161 C CA . THR B 1 38 ? 18.172 38.094 1.05 1 96.88 38 THR B CA 1
ATOM 3162 C C . THR B 1 38 ? 19.391 38.031 0.136 1 96.88 38 THR B C 1
ATOM 3164 O O . THR B 1 38 ? 20.234 38.938 0.135 1 96.88 38 THR B O 1
ATOM 3167 N N . GLN B 1 3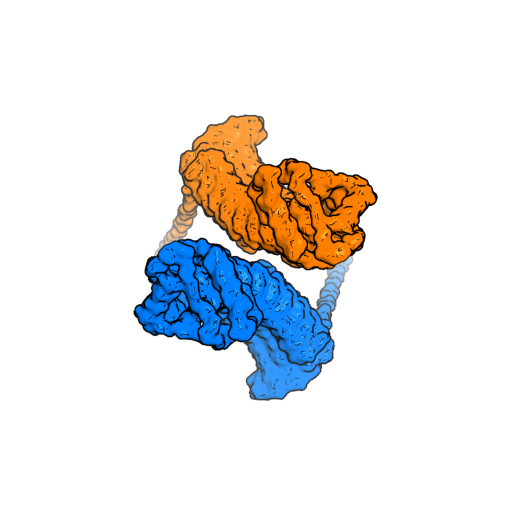9 ? 19.516 36.969 -0.562 1 94.62 39 GLN B N 1
ATOM 3168 C CA . GLN B 1 39 ? 20.641 36.812 -1.481 1 94.62 39 GLN B CA 1
ATOM 3169 C C . GLN B 1 39 ? 20.312 35.844 -2.617 1 94.62 39 GLN B C 1
ATOM 3171 O O . GLN B 1 39 ? 19.391 35.062 -2.502 1 94.62 39 GLN B O 1
ATOM 3176 N N . VAL B 1 40 ? 21.016 36 -3.67 1 95.31 40 VAL B N 1
ATOM 3177 C CA . VAL B 1 40 ? 20.906 35.062 -4.801 1 95.31 40 VAL B CA 1
ATOM 3178 C C . VAL B 1 40 ? 22.062 34.094 -4.789 1 95.31 40 VAL B C 1
ATOM 3180 O O . VAL B 1 40 ? 23.219 34.469 -4.594 1 95.31 40 VAL B O 1
ATOM 3183 N N . LEU B 1 41 ? 21.719 32.844 -4.91 1 92.56 41 LEU B N 1
ATOM 3184 C CA . LEU B 1 41 ? 22.75 31.812 -4.828 1 92.56 41 LEU B CA 1
ATOM 3185 C C . LEU B 1 41 ? 22.656 30.859 -6.02 1 92.56 41 LEU B C 1
ATOM 3187 O O . LEU B 1 41 ? 21.578 30.656 -6.59 1 92.56 41 LEU B O 1
ATOM 3191 N N . SER B 1 42 ? 23.844 30.266 -6.402 1 92.06 42 SER B N 1
ATOM 3192 C CA . SER B 1 42 ? 23.953 29.172 -7.363 1 92.06 42 SER B CA 1
ATOM 3193 C C . SER B 1 42 ? 24.812 28.047 -6.816 1 92.06 42 SER B C 1
ATOM 3195 O O . SER B 1 42 ? 25.609 28.25 -5.898 1 92.06 42 SER B O 1
ATOM 3197 N N . GLY B 1 43 ? 24.516 26.828 -7.375 1 92 43 GLY B N 1
ATOM 3198 C CA . GLY B 1 43 ? 25.234 25.672 -6.867 1 92 43 GLY B CA 1
ATOM 3199 C C . GLY B 1 43 ? 24.516 24.969 -5.734 1 92 43 GLY B C 1
ATOM 3200 O O . GLY B 1 43 ? 23.391 24.516 -5.902 1 92 43 GLY B O 1
ATOM 3201 N N . CYS B 1 44 ? 25.188 24.891 -4.555 1 93.38 44 CYS B N 1
ATOM 3202 C CA . CYS B 1 44 ? 24.609 24.281 -3.363 1 93.38 44 CYS B CA 1
ATOM 3203 C C . CYS B 1 44 ? 24.547 25.297 -2.219 1 93.38 44 CYS B C 1
ATOM 3205 O O . CYS B 1 44 ? 25.172 26.344 -2.279 1 93.38 44 CYS B O 1
ATOM 3207 N N . ILE B 1 45 ? 23.781 24.969 -1.276 1 95.31 45 ILE B N 1
ATOM 3208 C CA . ILE B 1 45 ? 23.656 25.844 -0.118 1 95.31 45 ILE B CA 1
ATOM 3209 C C . ILE B 1 45 ? 24.562 25.359 1.005 1 95.31 45 ILE B C 1
ATOM 3211 O O . ILE B 1 45 ? 24.438 24.219 1.469 1 95.31 45 ILE B O 1
ATOM 3215 N N . SER B 1 46 ? 25.484 26.156 1.346 1 95.88 46 SER B N 1
ATOM 3216 C CA . SER B 1 46 ? 26.422 25.844 2.42 1 95.88 46 SER B CA 1
ATOM 3217 C C . SER B 1 46 ? 26.797 27.094 3.205 1 95.88 46 SER B C 1
ATOM 3219 O O . SER B 1 46 ? 26.453 28.219 2.809 1 95.88 46 SER B O 1
ATOM 3221 N N . ASP B 1 47 ? 27.453 26.875 4.332 1 95.12 47 ASP B N 1
ATOM 3222 C CA . ASP B 1 47 ? 27.922 28.031 5.109 1 95.12 47 ASP B CA 1
ATOM 3223 C C . ASP B 1 47 ? 28.828 28.922 4.27 1 95.12 47 ASP B C 1
ATOM 3225 O O . ASP B 1 47 ? 28.812 30.141 4.438 1 95.12 47 ASP B O 1
ATOM 3229 N N . ALA B 1 48 ? 29.547 28.328 3.314 1 92.88 48 ALA B N 1
ATOM 3230 C CA . ALA B 1 48 ? 30.484 29.062 2.467 1 92.88 48 ALA B CA 1
ATOM 3231 C C . ALA B 1 48 ? 29.75 30 1.517 1 92.88 48 ALA B C 1
ATOM 3233 O O . ALA B 1 48 ? 30.344 30.922 0.961 1 92.88 48 ALA B O 1
ATOM 3234 N N . SER B 1 49 ? 28.5 29.75 1.35 1 92.75 49 SER B N 1
ATOM 3235 C CA . SER B 1 49 ? 27.703 30.562 0.442 1 92.75 49 SER B CA 1
ATOM 3236 C C . SER B 1 49 ? 27.328 31.906 1.086 1 92.75 49 SER B C 1
ATOM 3238 O O . SER B 1 49 ? 26.828 32.812 0.409 1 92.75 49 SER B O 1
ATOM 3240 N N . PHE B 1 50 ? 27.594 32.031 2.389 1 94.62 50 PHE B N 1
ATOM 3241 C CA . PHE B 1 50 ? 27.188 33.188 3.146 1 94.62 50 PHE B CA 1
ATOM 3242 C C . PHE B 1 50 ? 28.375 33.812 3.871 1 94.62 50 PHE B C 1
ATOM 3244 O O . PHE B 1 50 ? 29.359 33.125 4.16 1 94.62 50 PHE B O 1
ATOM 3251 N N . ASN B 1 51 ? 28.328 35.125 4.133 1 94 51 ASN B N 1
ATOM 3252 C CA . ASN B 1 51 ? 29.359 35.812 4.914 1 94 51 ASN B CA 1
ATOM 3253 C C . ASN B 1 51 ? 28.984 35.875 6.395 1 94 51 ASN B C 1
ATOM 3255 O O . ASN B 1 51 ? 29.656 36.531 7.176 1 94 51 ASN B O 1
ATOM 3259 N N . PHE B 1 52 ? 27.875 35.25 6.766 1 94.75 52 PHE B N 1
ATOM 3260 C CA . PHE B 1 52 ? 27.375 35.156 8.133 1 94.75 52 PHE B CA 1
ATOM 3261 C C . PHE B 1 52 ? 26.812 33.781 8.422 1 94.75 52 PHE B C 1
ATOM 3263 O O . PHE B 1 52 ? 26.719 32.938 7.512 1 94.75 52 PHE B O 1
ATOM 3270 N N . SER B 1 53 ? 26.531 33.5 9.664 1 96.56 53 SER B N 1
ATOM 3271 C CA . SER B 1 53 ? 25.938 32.219 10.062 1 96.56 53 SER B CA 1
ATOM 3272 C C . SER B 1 53 ? 24.422 32.219 9.914 1 96.56 53 SER B C 1
ATOM 3274 O O . SER B 1 53 ? 23.75 33.125 10.422 1 96.56 53 SER B O 1
ATOM 3276 N N . VAL B 1 54 ? 23.922 31.266 9.219 1 97.56 54 VAL B N 1
ATOM 3277 C CA . VAL B 1 54 ? 22.5 31.234 8.883 1 97.56 54 VAL B CA 1
ATOM 3278 C C . VAL B 1 54 ? 21.734 30.375 9.883 1 97.56 54 VAL B C 1
ATOM 3280 O O . VAL B 1 54 ? 22.188 29.281 10.227 1 97.56 54 VAL B O 1
ATOM 3283 N N . LYS B 1 55 ? 20.578 30.844 10.344 1 98.38 55 LYS B N 1
ATOM 3284 C CA . LYS B 1 55 ? 19.719 30.141 11.281 1 98.38 55 LYS B CA 1
ATOM 3285 C C . LYS B 1 55 ? 18.484 29.594 10.586 1 98.38 55 LYS B C 1
ATOM 3287 O O . LYS B 1 55 ? 18.078 28.453 10.836 1 98.38 55 LYS B O 1
ATOM 3292 N N . ILE B 1 56 ? 17.844 30.391 9.828 1 98.62 56 ILE B N 1
ATOM 3293 C CA . ILE B 1 56 ? 16.625 30.047 9.102 1 98.62 56 ILE B CA 1
ATOM 3294 C C . ILE B 1 56 ? 16.812 30.344 7.613 1 98.62 56 ILE B C 1
ATOM 3296 O O . ILE B 1 56 ? 17.328 31.406 7.242 1 98.62 56 ILE B O 1
ATOM 3300 N N . LEU B 1 57 ? 16.422 29.406 6.797 1 98.12 57 LEU B N 1
ATOM 3301 C CA . LEU B 1 57 ? 16.547 29.547 5.352 1 98.12 57 LEU B CA 1
ATOM 3302 C C . LEU B 1 57 ? 15.203 29.328 4.668 1 98.12 57 LEU B C 1
ATOM 3304 O O . LEU B 1 57 ? 14.539 28.312 4.902 1 98.12 57 LEU B O 1
ATOM 3308 N N . TYR B 1 58 ? 14.805 30.234 3.809 1 98.19 58 TYR B N 1
ATOM 3309 C CA . TYR B 1 58 ? 13.57 30.141 3.037 1 98.19 58 TYR B CA 1
ATOM 3310 C C . TYR B 1 58 ? 13.844 30.266 1.544 1 98.19 58 TYR B C 1
ATOM 3312 O O . TYR B 1 58 ? 14.438 31.25 1.095 1 98.19 58 TYR B O 1
ATOM 3320 N N . ILE B 1 59 ? 13.508 29.344 0.845 1 97.62 59 ILE B N 1
ATOM 3321 C CA . ILE B 1 59 ? 13.484 29.375 -0.613 1 97.62 59 ILE B CA 1
ATOM 3322 C C . ILE B 1 59 ? 12.039 29.297 -1.104 1 97.62 59 ILE B C 1
ATOM 3324 O O . ILE B 1 59 ? 11.398 28.25 -1.001 1 97.62 59 ILE B O 1
ATOM 3328 N N . ARG B 1 60 ? 11.547 30.422 -1.695 1 97.5 60 ARG B N 1
ATOM 3329 C CA . ARG B 1 60 ? 10.125 30.5 -1.996 1 97.5 60 ARG B CA 1
ATOM 3330 C C . ARG B 1 60 ? 9.891 30.828 -3.467 1 97.5 60 ARG B C 1
ATOM 3332 O O . ARG B 1 60 ? 10.617 31.641 -4.047 1 97.5 60 ARG B O 1
ATOM 3339 N N . ASN B 1 61 ? 8.961 30.141 -4.066 1 96.69 61 ASN B N 1
ATOM 3340 C CA . ASN B 1 61 ? 8.445 30.438 -5.402 1 96.69 61 ASN B CA 1
ATOM 3341 C C . ASN B 1 61 ? 9.57 30.531 -6.426 1 96.69 61 ASN B C 1
ATOM 3343 O O . ASN B 1 61 ? 9.625 31.469 -7.211 1 96.69 61 ASN B O 1
ATOM 3347 N N . GLN B 1 62 ? 10.492 29.625 -6.293 1 94.25 62 GLN B N 1
ATOM 3348 C CA . GLN B 1 62 ? 11.547 29.516 -7.297 1 94.25 62 GLN B CA 1
ATOM 3349 C C . GLN B 1 62 ? 11.172 28.516 -8.383 1 94.25 62 GLN B C 1
ATOM 3351 O O . GLN B 1 62 ? 11.266 27.297 -8.172 1 94.25 62 GLN B O 1
ATOM 3356 N N . GLU B 1 63 ? 10.805 28.906 -9.516 1 91.06 63 GLU B N 1
ATOM 3357 C CA . GLU B 1 63 ? 10.117 28.141 -10.547 1 91.06 63 GLU B CA 1
ATOM 3358 C C . GLU B 1 63 ? 11.078 27.188 -11.258 1 91.06 63 GLU B C 1
ATOM 3360 O O . GLU B 1 63 ? 10.648 26.281 -11.969 1 91.06 63 GLU B O 1
ATOM 3365 N N . HIS B 1 64 ? 12.336 27.281 -10.992 1 90.44 64 HIS B N 1
ATOM 3366 C CA . HIS B 1 64 ? 13.266 26.484 -11.789 1 90.44 64 HIS B CA 1
ATOM 3367 C C . HIS B 1 64 ? 13.875 25.359 -10.969 1 90.44 64 HIS B C 1
ATOM 3369 O O . HIS B 1 64 ? 14.672 24.562 -11.484 1 90.44 64 HIS B O 1
ATOM 3375 N N . ILE B 1 65 ? 13.477 25.297 -9.734 1 94.12 65 ILE B N 1
ATOM 3376 C CA . ILE B 1 65 ? 14.008 24.203 -8.914 1 94.12 65 ILE B CA 1
ATOM 3377 C C . ILE B 1 65 ? 13.164 22.953 -9.102 1 94.12 65 ILE B C 1
ATOM 3379 O O . ILE B 1 65 ? 12.086 22.828 -8.508 1 94.12 65 ILE B O 1
ATOM 3383 N N . GLU B 1 66 ? 13.648 21.984 -9.766 1 94.31 66 GLU B N 1
ATOM 3384 C CA . GLU B 1 66 ? 12.867 20.797 -10.055 1 94.31 66 GLU B CA 1
ATOM 3385 C C . GLU B 1 66 ? 13.453 19.562 -9.344 1 94.31 66 GLU B C 1
ATOM 3387 O O . GLU B 1 66 ? 12.758 18.562 -9.156 1 94.31 66 GLU B O 1
ATOM 3392 N N . THR B 1 67 ? 14.695 19.703 -9.117 1 94.56 67 THR B N 1
ATOM 3393 C CA . THR B 1 67 ? 15.367 18.578 -8.492 1 94.56 67 THR B CA 1
ATOM 3394 C C . THR B 1 67 ? 16.281 19.047 -7.355 1 94.56 67 THR B C 1
ATOM 3396 O O . THR B 1 67 ? 16.938 20.078 -7.473 1 94.56 67 THR B O 1
ATOM 3399 N N . LEU B 1 68 ? 16.203 18.406 -6.262 1 94.81 68 LEU B N 1
ATOM 3400 C CA . LEU B 1 68 ? 17.188 18.562 -5.188 1 94.81 68 LEU B CA 1
ATOM 3401 C C . LEU B 1 68 ? 18.016 17.297 -5.016 1 94.81 68 LEU B C 1
ATOM 3403 O O . LEU B 1 68 ? 17.516 16.266 -4.574 1 94.81 68 LEU B O 1
ATOM 3407 N N . GLY B 1 69 ? 19.25 17.406 -5.371 1 92.81 69 GLY B N 1
ATOM 3408 C CA . GLY B 1 69 ? 20.109 16.25 -5.352 1 92.81 69 GLY B CA 1
ATOM 3409 C C . GLY B 1 69 ? 20.938 16.125 -4.078 1 92.81 69 GLY B C 1
ATOM 3410 O O . GLY B 1 69 ? 20.688 16.844 -3.111 1 92.81 69 GLY B O 1
ATOM 3411 N N . GLU B 1 70 ? 21.859 15.203 -4.102 1 91.81 70 GLU B N 1
ATOM 3412 C CA . GLU B 1 70 ? 22.719 14.93 -2.953 1 91.81 70 GLU B CA 1
ATOM 3413 C C . GLU B 1 70 ? 23.547 16.156 -2.592 1 91.81 70 GLU B C 1
ATOM 3415 O O . GLU B 1 70 ? 24.203 16.75 -3.457 1 91.81 70 GLU B O 1
ATOM 3420 N N . GLY B 1 71 ? 23.375 16.578 -1.398 1 92.19 71 GLY B N 1
ATOM 3421 C CA . GLY B 1 71 ? 24.172 17.688 -0.909 1 92.19 71 GLY B CA 1
ATOM 3422 C C . GLY B 1 71 ? 23.672 19.031 -1.365 1 92.19 71 GLY B C 1
ATOM 3423 O O . GLY B 1 71 ? 24.422 20.016 -1.373 1 92.19 71 GLY B O 1
ATOM 3424 N N . SER B 1 72 ? 22.453 19.078 -1.842 1 93.94 72 SER B N 1
ATOM 3425 C CA . SER B 1 72 ? 21.891 20.391 -2.174 1 93.94 72 SER B CA 1
ATOM 3426 C C . SER B 1 72 ? 22 21.359 -1 1 93.94 72 SER B C 1
ATOM 3428 O O . SER B 1 72 ? 22.219 22.547 -1.193 1 93.94 72 SER B O 1
ATOM 3430 N N . VAL B 1 73 ? 21.812 20.875 0.158 1 95.62 73 VAL B N 1
ATOM 3431 C CA . VAL B 1 73 ? 22.062 21.594 1.404 1 95.62 73 VAL B CA 1
ATOM 3432 C C . VAL B 1 73 ? 23.125 20.844 2.217 1 95.62 73 VAL B C 1
ATOM 3434 O O . VAL B 1 73 ? 22.906 19.719 2.652 1 95.62 73 VAL B O 1
ATOM 3437 N N . ARG B 1 74 ? 24.234 21.547 2.391 1 95.56 74 ARG B N 1
ATOM 3438 C CA . ARG B 1 74 ? 25.328 20.797 3.018 1 95.56 74 ARG B CA 1
ATOM 3439 C C . ARG B 1 74 ? 26.188 21.703 3.891 1 95.56 74 ARG B C 1
ATOM 3441 O O . ARG B 1 74 ? 26.203 22.922 3.699 1 95.56 74 ARG B O 1
ATOM 3448 N N . ASN B 1 75 ? 26.828 21.156 4.836 1 96.06 75 ASN B N 1
ATOM 3449 C CA . ASN B 1 75 ? 27.844 21.812 5.641 1 96.06 75 ASN B CA 1
ATOM 3450 C C . ASN B 1 75 ? 27.344 23.125 6.242 1 96.06 75 ASN B C 1
ATOM 3452 O O . ASN B 1 75 ? 27.969 24.172 6.102 1 96.06 75 ASN B O 1
ATOM 3456 N N . MET B 1 76 ? 26.172 22.984 6.789 1 96.88 76 MET B N 1
ATOM 3457 C CA . MET B 1 76 ? 25.609 24.125 7.492 1 96.88 76 MET B CA 1
ATOM 3458 C C . MET B 1 76 ? 25.5 23.859 8.992 1 96.88 76 MET B C 1
ATOM 3460 O O . MET B 1 76 ? 24.609 23.109 9.422 1 96.88 76 MET B O 1
ATOM 3464 N N . SER B 1 77 ? 26.234 24.484 9.797 1 96.75 77 SER B N 1
ATOM 3465 C CA . SER B 1 77 ? 26.406 24.109 11.195 1 96.75 77 SER B CA 1
ATOM 3466 C C . SER B 1 77 ? 25.359 24.781 12.086 1 96.75 77 SER B C 1
ATOM 3468 O O . SER B 1 77 ? 25.078 24.297 13.188 1 96.75 77 SER B O 1
ATOM 3470 N N . THR B 1 78 ? 24.766 25.875 11.57 1 97.94 78 THR B N 1
ATOM 3471 C CA . THR B 1 78 ? 23.938 26.641 12.492 1 97.94 78 THR B CA 1
ATOM 3472 C C . THR B 1 78 ? 22.469 26.641 12.039 1 97.94 78 THR B C 1
ATOM 3474 O O . THR B 1 78 ? 21.594 27.094 12.773 1 97.94 78 THR B O 1
ATOM 3477 N N . VAL B 1 79 ? 22.25 26.094 10.883 1 98.12 79 VAL B N 1
ATOM 3478 C CA . VAL B 1 79 ? 20.906 26.188 10.328 1 98.12 79 VAL B CA 1
ATOM 3479 C C . VAL B 1 79 ? 19.953 25.297 11.133 1 98.12 79 VAL B C 1
ATOM 3481 O O . VAL B 1 79 ? 20.297 24.156 11.477 1 98.12 79 VAL B O 1
ATOM 3484 N N . ARG B 1 80 ? 18.766 25.828 11.391 1 98.69 80 ARG B N 1
ATOM 3485 C CA . ARG B 1 80 ? 17.766 25.125 12.188 1 98.69 80 ARG B CA 1
ATOM 3486 C C . ARG B 1 80 ? 16.5 24.844 11.367 1 98.69 80 ARG B C 1
ATOM 3488 O O . ARG B 1 80 ? 15.758 23.906 11.656 1 98.69 80 ARG B O 1
ATOM 3495 N N . THR B 1 81 ? 16.281 25.703 10.422 1 98.75 81 THR B N 1
ATOM 3496 C CA . THR B 1 81 ? 15.086 25.594 9.586 1 98.75 81 THR B CA 1
ATOM 3497 C C . THR B 1 81 ? 15.43 25.766 8.117 1 98.75 81 THR B C 1
ATOM 3499 O O . THR B 1 81 ? 16.156 26.688 7.754 1 98.75 81 THR B O 1
ATOM 3502 N N . VAL B 1 82 ? 15.016 24.891 7.305 1 98.44 82 VAL B N 1
ATOM 3503 C CA . VAL B 1 82 ? 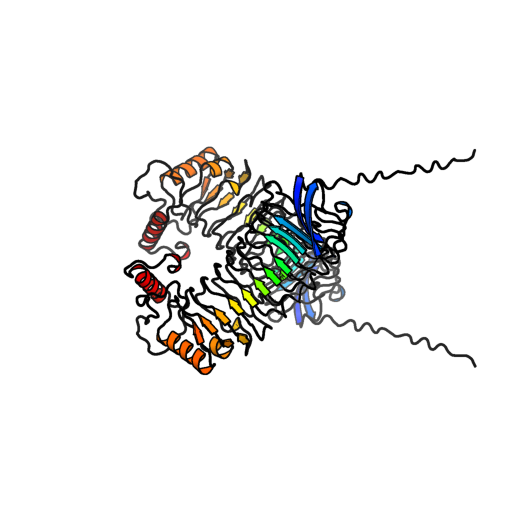15.109 25.016 5.852 1 98.44 82 VAL B CA 1
ATOM 3504 C C . VAL B 1 82 ? 13.734 24.781 5.227 1 98.44 82 VAL B C 1
ATOM 3506 O O . VAL B 1 82 ? 13.078 23.781 5.512 1 98.44 82 VAL B O 1
ATOM 3509 N N . SER B 1 83 ? 13.312 25.734 4.406 1 98.56 83 SER B N 1
ATOM 3510 C CA . SER B 1 83 ? 11.984 25.625 3.812 1 98.56 83 SER B CA 1
ATOM 3511 C C . SER B 1 83 ? 12.023 25.875 2.309 1 98.56 83 SER B C 1
ATOM 3513 O O . SER B 1 83 ? 12.508 26.922 1.86 1 98.56 83 SER B O 1
ATOM 3515 N N . PHE B 1 84 ? 11.656 24.922 1.595 1 98.31 84 PHE B N 1
ATOM 3516 C CA . PHE B 1 84 ? 11.32 25.078 0.185 1 98.31 84 PHE B CA 1
ATOM 3517 C C . PHE B 1 84 ? 9.812 25.172 -0.003 1 98.31 84 PHE B C 1
ATOM 3519 O O . PHE B 1 84 ? 9.094 24.188 0.197 1 98.31 84 PHE B O 1
ATOM 3526 N N . TRP B 1 85 ? 9.305 26.281 -0.407 1 98 85 TRP B N 1
ATOM 3527 C CA . TRP B 1 85 ? 7.871 26.516 -0.49 1 98 85 TRP B CA 1
ATOM 3528 C C . TRP B 1 85 ? 7.484 27.031 -1.872 1 98 85 TRP B C 1
ATOM 3530 O O . TRP B 1 85 ? 8.047 28.031 -2.35 1 98 85 TRP B O 1
ATOM 3540 N N . GLY B 1 86 ? 6.629 26.344 -2.49 1 97.94 86 GLY B N 1
ATOM 3541 C CA . GLY B 1 86 ? 6.16 26.812 -3.785 1 97.94 86 GLY B CA 1
ATOM 3542 C C . GLY B 1 86 ? 7.16 26.578 -4.902 1 97.94 86 GLY B C 1
ATOM 3543 O O . GLY B 1 86 ? 7.152 27.297 -5.906 1 97.94 86 GLY B O 1
ATOM 3544 N N . CYS B 1 87 ? 8.109 25.781 -4.664 1 97.69 87 CYS B N 1
ATOM 3545 C CA . CYS B 1 87 ? 9.078 25.375 -5.676 1 97.69 87 CYS B CA 1
ATOM 3546 C C . CYS B 1 87 ? 8.648 24.078 -6.355 1 97.69 87 CYS B C 1
ATOM 3548 O O . CYS B 1 87 ? 8.242 23.125 -5.684 1 97.69 87 CYS B O 1
ATOM 3550 N N . PRO B 1 88 ? 8.633 24.047 -7.66 1 97.44 88 PRO B N 1
ATOM 3551 C CA . PRO B 1 88 ? 8.117 22.859 -8.352 1 97.44 88 PRO B CA 1
ATOM 3552 C C . PRO B 1 88 ? 9.094 21.688 -8.305 1 97.44 88 PRO B C 1
ATOM 3554 O O . PRO B 1 88 ? 9.43 21.125 -9.352 1 97.44 88 PRO B O 1
ATOM 3557 N N . ILE B 1 89 ? 9.508 21.359 -7.109 1 97.69 89 ILE B N 1
ATOM 3558 C CA . ILE B 1 89 ? 10.422 20.25 -6.898 1 97.69 89 ILE B CA 1
ATOM 3559 C C . ILE B 1 89 ? 9.711 18.938 -7.207 1 97.69 89 ILE B C 1
ATOM 3561 O O . ILE B 1 89 ? 8.688 18.625 -6.605 1 97.69 89 ILE B O 1
ATOM 3565 N N . GLU B 1 90 ? 10.234 18.156 -8.062 1 97.31 90 GLU B N 1
ATOM 3566 C CA . GLU B 1 90 ? 9.633 16.891 -8.469 1 97.31 90 GLU B CA 1
ATOM 3567 C C . GLU B 1 90 ? 10.383 15.703 -7.863 1 97.31 90 GLU B C 1
ATOM 3569 O O . GLU B 1 90 ? 9.781 14.664 -7.582 1 97.31 90 GLU B O 1
ATOM 3574 N N . THR B 1 91 ? 11.672 15.953 -7.766 1 96.56 91 THR B N 1
ATOM 3575 C CA . THR B 1 91 ? 12.5 14.828 -7.34 1 96.56 91 THR B CA 1
ATOM 3576 C C . THR B 1 91 ? 13.484 15.266 -6.258 1 96.56 91 THR B C 1
ATOM 3578 O O . THR B 1 91 ? 14.07 16.344 -6.336 1 96.56 91 THR B O 1
ATOM 3581 N N . ILE B 1 92 ? 13.609 14.398 -5.273 1 96.69 92 ILE B N 1
ATOM 3582 C CA . ILE B 1 92 ? 14.672 14.547 -4.285 1 96.69 92 ILE B CA 1
ATOM 3583 C C . ILE B 1 92 ? 15.484 13.258 -4.207 1 96.69 92 ILE B C 1
ATOM 3585 O O . ILE B 1 92 ? 14.992 12.18 -4.543 1 96.69 92 ILE B O 1
ATOM 3589 N N . THR B 1 93 ? 16.75 13.383 -3.84 1 93.75 93 THR B N 1
ATOM 3590 C CA . THR B 1 93 ? 17.609 12.203 -3.75 1 93.75 93 THR B CA 1
ATOM 3591 C C . THR B 1 93 ? 18.094 11.992 -2.318 1 93.75 93 THR B C 1
ATOM 3593 O O . THR B 1 93 ? 18.078 12.93 -1.512 1 93.75 93 THR B O 1
ATOM 3596 N N . PRO B 1 94 ? 18.391 10.719 -2.033 1 93.38 94 PRO B N 1
ATOM 3597 C CA . PRO B 1 94 ? 19 10.484 -0.72 1 93.38 94 PRO B CA 1
ATOM 3598 C C . PRO B 1 94 ? 20.234 11.359 -0.475 1 93.38 94 PRO B C 1
ATOM 3600 O O . PRO B 1 94 ? 21 11.617 -1.401 1 93.38 94 PRO B O 1
ATOM 3603 N N . GLY B 1 95 ? 20.391 11.812 0.613 1 90.19 95 GLY B N 1
ATOM 3604 C CA . GLY B 1 95 ? 21.516 12.664 0.956 1 90.19 95 GLY B CA 1
ATOM 3605 C C . GLY B 1 95 ? 21.297 14.117 0.588 1 90.19 95 GLY B C 1
ATOM 3606 O O . GLY B 1 95 ? 22.25 14.875 0.406 1 90.19 95 GLY B O 1
ATOM 3607 N N . LEU B 1 96 ? 20.094 14.461 0.381 1 92.75 96 LEU B N 1
ATOM 3608 C CA . LEU B 1 96 ? 19.734 15.852 0.126 1 92.75 96 LEU B CA 1
ATOM 3609 C C . LEU B 1 96 ? 20.344 16.766 1.18 1 92.75 96 LEU B C 1
ATOM 3611 O O . LEU B 1 96 ? 20.844 17.859 0.854 1 92.75 96 LEU B O 1
ATOM 3615 N N . PHE B 1 97 ? 20.359 16.406 2.424 1 95.5 97 PHE B N 1
ATOM 3616 C CA . PHE B 1 97 ? 20.953 17.125 3.547 1 95.5 97 PHE B CA 1
ATOM 3617 C C . PHE B 1 97 ? 22.219 16.406 4.035 1 95.5 97 PHE B C 1
ATOM 3619 O O . PHE B 1 97 ? 22.156 15.25 4.449 1 95.5 97 PHE B O 1
ATOM 3626 N N . LEU B 1 98 ? 23.297 17.109 3.938 1 94.62 98 LEU B N 1
ATOM 3627 C CA . LEU B 1 98 ? 24.562 16.516 4.391 1 94.62 98 LEU B CA 1
ATOM 3628 C C . LEU B 1 98 ? 25.25 17.422 5.395 1 94.62 98 LEU B C 1
ATOM 3630 O O . LEU B 1 98 ? 25.469 18.609 5.125 1 94.62 98 LEU B O 1
ATOM 3634 N N . ASP B 1 99 ? 25.547 16.922 6.547 1 95.81 99 ASP B N 1
ATOM 3635 C CA . ASP B 1 99 ? 26.312 17.641 7.566 1 95.81 99 ASP B CA 1
ATOM 3636 C C . ASP B 1 99 ? 25.578 18.906 8.016 1 95.81 99 ASP B C 1
ATOM 3638 O O . ASP B 1 99 ? 26.141 20 7.965 1 95.81 99 ASP B O 1
ATOM 3642 N N . VAL B 1 100 ? 24.375 18.719 8.32 1 97.12 100 VAL B N 1
ATOM 3643 C CA . VAL B 1 100 ? 23.531 19.766 8.906 1 97.12 100 VAL B CA 1
ATOM 3644 C C . VAL B 1 100 ? 23.031 19.297 10.273 1 97.12 100 VAL B C 1
ATOM 3646 O O . VAL B 1 100 ? 21.812 19.141 10.469 1 97.12 100 VAL B O 1
ATOM 3649 N N . PRO B 1 101 ? 23.828 19.234 11.273 1 96.81 101 PRO B N 1
ATOM 3650 C CA . PRO B 1 101 ? 23.547 18.547 12.531 1 96.81 101 PRO B CA 1
ATOM 3651 C C . PRO B 1 101 ? 22.484 19.25 13.375 1 96.81 101 PRO B C 1
ATOM 3653 O O . PRO B 1 101 ? 21.844 18.625 14.219 1 96.81 101 PRO B O 1
ATOM 3656 N N . ASN B 1 102 ? 22.188 20.547 13.164 1 97.75 102 ASN B N 1
ATOM 3657 C CA . ASN B 1 102 ? 21.281 21.297 14.031 1 97.75 102 ASN B CA 1
ATOM 3658 C C . ASN B 1 102 ? 19.953 21.562 13.336 1 97.75 102 ASN B C 1
ATOM 3660 O O . ASN B 1 102 ? 19.109 22.312 13.867 1 97.75 102 ASN B O 1
ATOM 3664 N N . LEU B 1 103 ? 19.766 20.938 12.195 1 98.19 103 LEU B N 1
ATOM 3665 C CA . LEU B 1 103 ? 18.547 21.141 11.438 1 98.19 103 LEU B CA 1
ATOM 3666 C C . LEU B 1 103 ? 17.344 20.516 12.148 1 98.19 103 LEU B C 1
ATOM 3668 O O . LEU B 1 103 ? 17.297 19.297 12.336 1 98.19 103 LEU B O 1
ATOM 3672 N N . VAL B 1 104 ? 16.297 21.328 12.508 1 98.62 104 VAL B N 1
ATOM 3673 C CA . VAL B 1 104 ? 15.188 20.906 13.344 1 98.62 104 VAL B CA 1
ATOM 3674 C C . VAL B 1 104 ? 13.906 20.844 12.516 1 98.62 104 VAL B C 1
ATOM 3676 O O . VAL B 1 104 ? 13.086 19.938 12.688 1 98.62 104 VAL B O 1
ATOM 3679 N N . ASN B 1 105 ? 13.75 21.828 11.672 1 98.69 105 ASN B N 1
ATOM 3680 C CA . ASN B 1 105 ? 12.523 21.984 10.891 1 98.69 105 ASN B CA 1
ATOM 3681 C C . ASN B 1 105 ? 12.797 21.922 9.398 1 98.69 105 ASN B C 1
ATOM 3683 O O . ASN B 1 105 ? 13.547 22.75 8.867 1 98.69 105 ASN B O 1
ATOM 3687 N N . VAL B 1 106 ? 12.227 20.984 8.742 1 98.62 106 VAL B N 1
ATOM 3688 C CA . VAL B 1 106 ? 12.375 20.859 7.293 1 98.62 106 VAL B CA 1
ATOM 3689 C C . VAL B 1 106 ? 11.008 20.938 6.621 1 98.62 106 VAL B C 1
ATOM 3691 O O . VAL B 1 106 ? 10.047 20.312 7.066 1 98.62 106 VAL B O 1
ATOM 3694 N N . GLN B 1 107 ? 10.945 21.719 5.57 1 98.75 107 GLN B N 1
ATOM 3695 C CA . GLN B 1 107 ? 9.703 21.859 4.812 1 98.75 107 GLN B CA 1
ATOM 3696 C C . GLN B 1 107 ? 9.969 21.812 3.311 1 98.75 107 GLN B C 1
ATOM 3698 O O . GLN B 1 107 ? 10.852 22.516 2.809 1 98.75 107 GLN B O 1
ATOM 3703 N N . ILE B 1 108 ? 9.414 20.969 2.656 1 98.56 108 ILE B N 1
ATOM 3704 C CA . ILE B 1 108 ? 9.305 20.922 1.202 1 98.56 108 ILE B CA 1
ATOM 3705 C C . ILE B 1 108 ? 7.836 20.812 0.797 1 98.56 108 ILE B C 1
ATOM 3707 O O . ILE B 1 108 ? 7.289 19.703 0.718 1 98.56 108 ILE B O 1
ATOM 3711 N N . ALA B 1 109 ? 7.172 21.938 0.541 1 98.56 109 ALA B N 1
ATOM 3712 C CA . ALA B 1 109 ? 5.723 21.953 0.384 1 98.56 109 ALA B CA 1
ATOM 3713 C C . ALA B 1 109 ? 5.309 22.766 -0.835 1 98.56 109 ALA B C 1
ATOM 3715 O O . ALA B 1 109 ? 6.098 23.562 -1.36 1 98.56 109 ALA B O 1
ATOM 3716 N N . TYR B 1 110 ? 4.062 22.562 -1.272 1 98.31 110 TYR B N 1
ATOM 3717 C CA . TYR B 1 110 ? 3.502 23.25 -2.434 1 98.31 110 TYR B CA 1
ATOM 3718 C C . TYR B 1 110 ? 4.406 23.094 -3.648 1 98.31 110 TYR B C 1
ATOM 3720 O O . TYR B 1 110 ? 4.758 24.078 -4.301 1 98.31 110 TYR B O 1
ATOM 3728 N N . GLY B 1 111 ? 4.828 21.891 -3.811 1 98.31 111 GLY B N 1
ATOM 3729 C CA . GLY B 1 111 ? 5.652 21.516 -4.949 1 98.31 111 GLY B CA 1
ATOM 3730 C C . GLY B 1 111 ? 5.055 20.375 -5.762 1 98.31 111 GLY B C 1
ATOM 3731 O O . GLY B 1 111 ? 3.834 20.25 -5.859 1 98.31 111 GLY B O 1
ATOM 3732 N N . ASN B 1 112 ? 5.922 19.641 -6.449 1 98.31 112 ASN B N 1
ATOM 3733 C CA . ASN B 1 112 ? 5.492 18.547 -7.324 1 98.31 112 ASN B CA 1
ATOM 3734 C C . ASN B 1 112 ? 6.148 17.234 -6.938 1 98.31 112 ASN B C 1
ATOM 3736 O O . ASN B 1 112 ? 6.254 16.312 -7.762 1 98.31 112 ASN B O 1
ATOM 3740 N N . LEU B 1 113 ? 6.547 17.188 -5.707 1 98.31 113 LEU B N 1
ATOM 3741 C CA . LEU B 1 113 ? 7.242 15.992 -5.238 1 98.31 113 LEU B CA 1
ATOM 3742 C C . LEU B 1 113 ? 6.379 14.75 -5.426 1 98.31 113 LEU B C 1
ATOM 3744 O O . LEU B 1 113 ? 5.203 14.75 -5.059 1 98.31 113 LEU B O 1
ATOM 3748 N N . GLN B 1 114 ? 6.93 13.695 -5.98 1 97.56 114 GLN B N 1
ATOM 3749 C CA . GLN B 1 114 ? 6.129 12.523 -6.309 1 97.56 114 GLN B CA 1
ATOM 3750 C C . GLN B 1 114 ? 6.539 11.32 -5.461 1 97.56 114 GLN B C 1
ATOM 3752 O O . GLN B 1 114 ? 5.73 10.43 -5.203 1 97.56 114 GLN B O 1
ATOM 3757 N N . GLU B 1 115 ? 7.758 11.312 -5.113 1 97.69 115 GLU B N 1
ATOM 3758 C CA . GLU B 1 115 ? 8.281 10.133 -4.43 1 97.69 115 GLU B CA 1
ATOM 3759 C C . GLU B 1 115 ? 9.281 10.523 -3.344 1 97.69 115 GLU B C 1
ATOM 3761 O O . GLU B 1 115 ? 10.078 11.445 -3.529 1 97.69 115 GLU B O 1
ATOM 3766 N N . ILE B 1 116 ? 9.18 9.836 -2.184 1 98.19 116 ILE B N 1
ATOM 3767 C CA . ILE B 1 116 ? 10.172 9.984 -1.125 1 98.19 116 ILE B CA 1
ATOM 3768 C C . ILE B 1 116 ? 11.094 8.773 -1.11 1 98.19 116 ILE B C 1
ATOM 3770 O O . ILE B 1 116 ? 10.695 7.684 -0.691 1 98.19 116 ILE B O 1
ATOM 3774 N N . PRO B 1 117 ? 12.305 9.008 -1.53 1 96.31 117 PRO B N 1
ATOM 3775 C CA . PRO B 1 117 ? 13.234 7.879 -1.538 1 96.31 117 PRO B CA 1
ATOM 3776 C C . PRO B 1 117 ? 13.727 7.508 -0.14 1 96.31 117 PRO B C 1
ATOM 3778 O O . PRO B 1 117 ? 13.711 8.344 0.766 1 96.31 117 PRO B O 1
ATOM 3781 N N . ARG B 1 118 ? 14.133 6.27 -0.085 1 93.88 118 ARG B N 1
ATOM 3782 C CA . ARG B 1 118 ? 14.75 5.812 1.156 1 93.88 118 ARG B CA 1
ATOM 3783 C C . ARG B 1 118 ? 16 6.625 1.474 1 93.88 118 ARG B C 1
ATOM 3785 O O . ARG B 1 118 ? 16.844 6.855 0.597 1 93.88 118 ARG B O 1
ATOM 3792 N N . GLY B 1 119 ? 16.078 7.195 2.594 1 92.44 119 GLY B N 1
ATOM 3793 C CA . GLY B 1 119 ? 17.266 7.91 3.031 1 92.44 119 GLY B CA 1
ATOM 3794 C C . GLY B 1 119 ? 17.219 9.398 2.727 1 92.44 119 GLY B C 1
ATOM 3795 O O . GLY B 1 119 ? 18.172 10.125 3.002 1 92.44 119 GLY B O 1
ATOM 3796 N N . ALA B 1 120 ? 16.172 9.797 2.166 1 93.62 120 ALA B N 1
ATOM 3797 C CA . ALA B 1 120 ? 16.047 11.211 1.827 1 93.62 120 ALA B CA 1
ATOM 3798 C C . ALA B 1 120 ? 16.297 12.094 3.049 1 93.62 120 ALA B C 1
ATOM 3800 O O . ALA B 1 120 ? 16.891 13.172 2.936 1 93.62 120 ALA B O 1
ATOM 3801 N N . PHE B 1 121 ? 15.844 11.641 4.184 1 95.44 121 PHE B N 1
ATOM 3802 C CA . PHE B 1 121 ? 15.953 12.445 5.398 1 95.44 121 PHE B CA 1
ATOM 3803 C C . PHE B 1 121 ? 16.828 11.75 6.434 1 95.44 121 PHE B C 1
ATOM 3805 O O . PHE B 1 121 ? 16.656 11.945 7.637 1 95.44 121 PHE B O 1
ATOM 3812 N N . SER B 1 122 ? 17.672 10.953 5.684 1 88 122 SER B N 1
ATOM 3813 C CA . SER B 1 122 ? 18.609 10.281 6.574 1 88 122 SER B CA 1
ATOM 3814 C C . SER B 1 122 ? 19.672 11.25 7.09 1 88 122 SER B C 1
ATOM 3816 O O . SER B 1 122 ? 19.859 12.328 6.52 1 88 122 SER B O 1
ATOM 3818 N N . ASN B 1 123 ? 20.141 11.258 8.234 1 87.25 123 ASN B N 1
ATOM 3819 C CA . ASN B 1 123 ? 21.25 12.055 8.781 1 87.25 123 ASN B CA 1
ATOM 3820 C C . ASN B 1 123 ? 20.75 13.383 9.344 1 87.25 123 ASN B C 1
ATOM 3822 O O . ASN B 1 123 ? 21.406 14.414 9.18 1 87.25 123 ASN B O 1
ATOM 3826 N N . LEU B 1 124 ? 19.625 13.414 9.648 1 95.12 124 LEU B N 1
ATOM 3827 C CA . LEU B 1 124 ? 19.062 14.578 10.328 1 95.12 124 LEU B CA 1
ATOM 3828 C C . LEU B 1 124 ? 18.781 14.273 11.797 1 95.12 124 LEU B C 1
ATOM 3830 O O . LEU B 1 124 ? 17.625 14.109 12.188 1 95.12 124 LEU B O 1
ATOM 3834 N N . PRO B 1 125 ? 19.797 14.305 12.578 1 93.88 125 PRO B N 1
ATOM 3835 C CA . PRO B 1 125 ? 19.672 13.812 13.953 1 93.88 125 PRO B CA 1
ATOM 3836 C C . PRO B 1 125 ? 18.859 14.742 14.844 1 93.88 125 PRO B C 1
ATOM 3838 O O . PRO B 1 125 ? 18.375 14.328 15.898 1 93.88 125 PRO B O 1
ATOM 3841 N N . ALA B 1 126 ? 18.656 16 14.461 1 97.5 126 ALA B N 1
ATOM 3842 C CA . ALA B 1 126 ? 17.969 16.953 15.336 1 97.5 126 ALA B CA 1
ATOM 3843 C C . ALA B 1 126 ? 16.562 17.25 14.836 1 97.5 126 ALA B C 1
ATOM 3845 O O . ALA B 1 126 ? 15.82 18.016 15.461 1 97.5 126 ALA B O 1
ATOM 3846 N N . MET B 1 127 ? 16.156 16.594 13.766 1 97.94 127 MET B N 1
ATOM 3847 C CA . MET B 1 127 ? 14.898 16.969 13.117 1 97.94 127 MET B CA 1
ATOM 3848 C C . MET B 1 127 ? 13.711 16.672 14.023 1 97.94 127 MET B C 1
ATOM 3850 O O . MET B 1 127 ? 13.562 15.539 14.508 1 97.94 127 MET B O 1
ATOM 3854 N N . GLU B 1 128 ? 12.797 17.656 14.195 1 98.81 128 GLU B N 1
ATOM 3855 C CA . GLU B 1 128 ? 11.609 17.5 15.023 1 98.81 128 GLU B CA 1
ATOM 3856 C C . GLU B 1 128 ? 10.336 17.641 14.195 1 98.81 128 GLU B C 1
ATOM 3858 O O . GLU B 1 128 ? 9.273 17.156 14.586 1 98.81 128 GLU B O 1
ATOM 3863 N N . MET B 1 129 ? 10.508 18.312 13.141 1 98.81 129 MET B N 1
ATOM 3864 C CA . MET B 1 129 ? 9.328 18.594 12.32 1 98.81 129 MET B CA 1
ATOM 3865 C C . MET B 1 129 ? 9.633 18.422 10.844 1 98.81 129 MET B C 1
ATOM 3867 O O . MET B 1 129 ? 10.617 18.969 10.336 1 98.81 129 MET B O 1
ATOM 3871 N N . LEU B 1 130 ? 8.859 17.641 10.164 1 98.81 130 LEU B N 1
ATOM 3872 C CA . LEU B 1 130 ? 8.945 17.406 8.727 1 98.81 130 LEU B CA 1
ATOM 3873 C C . LEU B 1 130 ? 7.629 17.75 8.039 1 98.81 130 LEU B C 1
ATOM 3875 O O . LEU B 1 130 ? 6.582 17.203 8.391 1 98.81 130 LEU B O 1
ATOM 3879 N N . ARG B 1 131 ? 7.613 18.641 7.113 1 98.88 131 ARG B N 1
ATOM 3880 C CA . ARG B 1 131 ? 6.43 19.062 6.367 1 98.88 131 ARG B CA 1
ATOM 3881 C C . ARG B 1 131 ? 6.617 18.828 4.871 1 98.88 131 ARG B C 1
ATOM 3883 O O . ARG B 1 131 ? 7.395 19.547 4.223 1 98.88 131 ARG B O 1
ATOM 3890 N N . ILE B 1 132 ? 5.969 17.859 4.336 1 98.81 132 ILE B N 1
ATOM 3891 C CA . ILE B 1 132 ? 6.031 17.578 2.908 1 98.81 132 ILE B CA 1
ATOM 3892 C C . ILE B 1 132 ? 4.621 17.547 2.322 1 98.81 132 ILE B C 1
ATOM 3894 O O . ILE B 1 132 ? 4.32 16.719 1.465 1 98.81 132 ILE B O 1
ATOM 3898 N N . HIS B 1 133 ? 3.785 18.438 2.816 1 98.81 133 HIS B N 1
ATOM 3899 C CA . HIS B 1 133 ? 2.381 18.516 2.428 1 98.81 133 HIS B CA 1
ATOM 3900 C C . HIS B 1 133 ? 2.217 19.25 1.097 1 98.81 133 HIS B C 1
ATOM 3902 O O . HIS B 1 133 ? 3.145 19.906 0.631 1 98.81 133 HIS B O 1
ATOM 3908 N N . ASN B 1 134 ? 1.078 19.141 0.474 1 98.75 134 ASN B N 1
ATOM 3909 C CA . ASN B 1 134 ? 0.703 19.828 -0.751 1 98.75 134 ASN B CA 1
ATOM 3910 C C . ASN B 1 134 ? 1.685 19.547 -1.884 1 98.75 134 ASN B C 1
ATOM 3912 O O . ASN B 1 134 ? 2.189 20.469 -2.523 1 98.75 134 ASN B O 1
ATOM 3916 N N . ASN B 1 135 ? 1.939 18.281 -2.115 1 98.81 135 ASN B N 1
ATOM 3917 C CA . ASN B 1 135 ? 2.703 17.766 -3.24 1 98.81 135 ASN B CA 1
ATOM 3918 C C . ASN B 1 135 ? 1.907 16.703 -4.016 1 98.81 135 ASN B C 1
ATOM 3920 O O . ASN B 1 135 ? 0.676 16.75 -4.035 1 98.81 135 ASN B O 1
ATOM 3924 N N . LYS B 1 136 ? 2.523 15.898 -4.754 1 98.5 136 LYS B N 1
ATOM 3925 C CA . LYS B 1 136 ? 1.908 14.82 -5.523 1 98.5 136 LYS B CA 1
ATOM 3926 C C . LYS B 1 136 ? 2.49 13.469 -5.129 1 98.5 136 LYS B C 1
ATOM 3928 O O . LYS B 1 136 ? 2.691 12.602 -5.984 1 98.5 136 LYS B O 1
ATOM 3933 N N . ILE B 1 137 ? 2.783 13.367 -3.859 1 98.75 137 ILE B N 1
ATOM 3934 C CA . ILE B 1 137 ? 3.471 12.172 -3.396 1 98.75 137 ILE B CA 1
ATOM 3935 C C . ILE B 1 137 ? 2.529 10.969 -3.473 1 98.75 137 ILE B C 1
ATOM 3937 O O . ILE B 1 137 ? 1.459 10.977 -2.859 1 98.75 137 ILE B O 1
ATOM 3941 N N . ASP B 1 138 ? 2.904 9.992 -4.195 1 98 138 ASP B N 1
ATOM 3942 C CA . ASP B 1 138 ? 2.119 8.766 -4.285 1 98 138 ASP B CA 1
ATOM 3943 C C . ASP B 1 138 ? 2.936 7.559 -3.83 1 98 138 ASP B C 1
ATOM 3945 O O . ASP B 1 138 ? 2.385 6.48 -3.613 1 98 138 ASP B O 1
ATOM 3949 N N . ILE B 1 139 ? 4.285 7.77 -3.668 1 97.88 139 ILE B N 1
ATOM 3950 C CA . ILE B 1 139 ? 5.148 6.676 -3.236 1 97.88 139 ILE B CA 1
ATOM 3951 C C . ILE B 1 139 ? 6.035 7.141 -2.086 1 97.88 139 ILE B C 1
ATOM 3953 O O . ILE B 1 139 ? 6.676 8.195 -2.174 1 97.88 139 ILE B O 1
ATOM 3957 N N . ILE B 1 140 ? 6.02 6.402 -1.046 1 98.06 140 ILE B N 1
ATOM 3958 C CA . ILE B 1 140 ? 7.012 6.488 0.019 1 98.06 140 ILE B CA 1
ATOM 3959 C C . ILE B 1 140 ? 7.766 5.164 0.129 1 98.06 140 ILE B C 1
ATOM 3961 O O . ILE B 1 140 ? 7.172 4.121 0.406 1 98.06 140 ILE B O 1
ATOM 3965 N N . GLU B 1 141 ? 9.031 5.27 -0.121 1 97.06 141 GLU B N 1
ATOM 3966 C CA . GLU B 1 141 ? 9.82 4.043 -0.092 1 97.06 141 GLU B CA 1
ATOM 3967 C C . GLU B 1 141 ? 9.977 3.521 1.334 1 97.06 141 GLU B C 1
ATOM 3969 O O . GLU B 1 141 ? 9.688 4.234 2.297 1 97.06 141 GLU B O 1
ATOM 3974 N N . ASP B 1 142 ? 10.398 2.248 1.418 1 96.06 142 ASP B N 1
ATOM 3975 C CA . ASP B 1 142 ? 10.539 1.59 2.713 1 96.06 142 ASP B CA 1
ATOM 3976 C C . ASP B 1 142 ? 11.508 2.346 3.613 1 96.06 142 ASP B C 1
ATOM 3978 O O . ASP B 1 142 ? 12.57 2.783 3.16 1 96.06 142 ASP B O 1
ATOM 3982 N N . LEU B 1 143 ? 11.109 2.586 4.824 1 94.56 143 LEU B N 1
ATOM 3983 C CA . LEU B 1 143 ? 11.969 3.107 5.887 1 94.56 143 LEU B CA 1
ATOM 3984 C C . LEU B 1 143 ? 12.359 4.555 5.613 1 94.56 143 LEU B C 1
ATOM 3986 O O . LEU B 1 143 ? 13.414 5.012 6.055 1 94.56 143 LEU B O 1
ATOM 3990 N N . SER B 1 144 ? 11.508 5.258 4.891 1 96.38 144 SER B N 1
ATOM 3991 C CA . SER B 1 144 ? 11.844 6.613 4.469 1 96.38 144 SER B CA 1
ATOM 3992 C C . SER B 1 144 ? 11.914 7.559 5.664 1 96.38 144 SER B C 1
ATOM 3994 O O . SER B 1 144 ? 12.609 8.578 5.617 1 96.38 144 SER B O 1
ATOM 3996 N N . PHE B 1 145 ? 11.195 7.273 6.77 1 97.81 145 PHE B N 1
ATOM 3997 C CA . PHE B 1 145 ? 11.188 8.109 7.965 1 97.81 145 PHE B CA 1
ATOM 3998 C C . PHE B 1 145 ? 11.742 7.344 9.164 1 97.81 145 PHE B C 1
ATOM 4000 O O . PHE B 1 145 ? 11.367 7.609 10.305 1 97.81 145 PHE B O 1
ATOM 4007 N N . ALA B 1 146 ? 12.578 6.391 8.852 1 96.5 146 ALA B N 1
ATOM 4008 C CA . ALA B 1 146 ? 13.125 5.555 9.914 1 96.5 146 ALA B CA 1
ATOM 4009 C C . ALA B 1 146 ? 14.289 6.25 10.609 1 96.5 146 ALA B C 1
ATOM 4011 O O . ALA B 1 146 ? 14.961 7.105 10.023 1 96.5 146 ALA B O 1
ATOM 4012 N N . ASN B 1 147 ? 14.484 5.957 11.836 1 96.56 147 ASN B N 1
ATOM 4013 C CA . ASN B 1 147 ? 15.625 6.359 12.648 1 96.56 147 ASN B CA 1
ATOM 4014 C C . ASN B 1 147 ? 15.688 7.875 12.82 1 96.56 147 ASN B C 1
ATOM 4016 O O . ASN B 1 147 ? 16.766 8.461 12.852 1 96.56 147 ASN B O 1
ATOM 4020 N N . LEU B 1 148 ? 14.578 8.508 12.766 1 97.25 148 LEU B N 1
ATOM 4021 C CA . LEU B 1 148 ? 14.461 9.906 13.148 1 97.25 148 LEU B CA 1
ATOM 4022 C C . LEU B 1 148 ? 14.039 10.047 14.609 1 97.25 148 LEU B C 1
ATOM 4024 O O . LEU B 1 148 ? 12.867 10.297 14.898 1 97.25 148 LEU B O 1
ATOM 4028 N N . ARG B 1 149 ? 14.906 10.016 15.469 1 96.5 149 ARG B N 1
ATOM 4029 C CA . ARG B 1 149 ? 14.688 9.797 16.891 1 96.5 149 ARG B CA 1
ATOM 4030 C C . ARG B 1 149 ? 14.023 11.008 17.531 1 96.5 149 ARG B C 1
ATOM 4032 O O . ARG B 1 149 ? 13.383 10.891 18.578 1 96.5 149 ARG B O 1
ATOM 4039 N N . PHE B 1 150 ? 14.188 12.148 16.938 1 98.19 150 PHE B N 1
ATOM 4040 C CA . PHE B 1 150 ? 13.648 13.344 17.594 1 98.19 150 PHE B CA 1
ATOM 4041 C C . PHE B 1 150 ? 12.43 13.859 16.828 1 98.19 150 PHE B C 1
ATOM 4043 O O . PHE B 1 150 ? 11.859 14.891 17.203 1 98.19 150 PHE B O 1
ATOM 4050 N N . LEU B 1 151 ? 12.055 13.141 15.805 1 98.69 151 LEU B N 1
ATOM 4051 C CA . LEU B 1 151 ? 10.898 13.578 15.031 1 98.69 151 LEU B CA 1
ATOM 4052 C C . LEU B 1 151 ? 9.641 13.578 15.891 1 98.69 151 LEU B C 1
ATOM 4054 O O . LEU B 1 151 ? 9.305 12.562 16.5 1 98.69 151 LEU B O 1
ATOM 4058 N N . LYS B 1 152 ? 8.891 14.711 15.891 1 98.88 152 LYS B N 1
ATOM 4059 C CA . LYS B 1 152 ? 7.691 14.859 16.719 1 98.88 152 LYS B CA 1
ATOM 4060 C C . LYS B 1 152 ? 6.453 15.086 15.852 1 98.88 152 LYS B C 1
ATOM 4062 O O . LYS B 1 152 ? 5.359 14.641 16.203 1 98.88 152 LYS B O 1
ATOM 4067 N N . ARG B 1 153 ? 6.676 15.805 14.789 1 98.88 153 ARG B N 1
ATOM 4068 C CA . ARG B 1 153 ? 5.551 16.172 13.938 1 98.88 153 ARG B CA 1
ATOM 4069 C C . ARG B 1 153 ? 5.863 15.891 12.469 1 98.88 153 ARG B C 1
ATOM 4071 O O . ARG B 1 153 ? 6.941 16.234 11.977 1 98.88 153 ARG B O 1
ATOM 4078 N N . ILE B 1 154 ? 4.926 15.297 11.781 1 98.88 154 ILE B N 1
ATOM 4079 C CA . ILE B 1 154 ? 5.074 15.047 10.352 1 98.88 154 ILE B CA 1
ATOM 4080 C C . ILE B 1 154 ? 3.771 15.391 9.633 1 98.88 154 ILE B C 1
ATOM 4082 O O . ILE B 1 154 ? 2.689 15 10.07 1 98.88 154 ILE B O 1
ATOM 4086 N N . HIS B 1 155 ? 3.85 16.172 8.578 1 98.94 155 HIS B N 1
ATOM 4087 C CA . HIS B 1 155 ? 2.715 16.609 7.773 1 98.94 155 HIS B CA 1
ATOM 4088 C C . HIS B 1 155 ? 2.846 16.141 6.328 1 98.94 155 HIS B C 1
ATOM 4090 O O . HIS B 1 155 ? 3.682 16.641 5.578 1 98.94 155 HIS B O 1
ATOM 4096 N N . VAL B 1 156 ? 2.084 15.188 5.988 1 98.88 156 VAL B N 1
ATOM 4097 C CA . VAL B 1 156 ? 2.088 14.609 4.648 1 98.88 156 VAL B CA 1
ATOM 4098 C C . VAL B 1 156 ? 0.715 14.789 4.004 1 98.88 156 VAL B C 1
ATOM 4100 O O . VAL B 1 156 ? 0.334 14.016 3.119 1 98.88 156 VAL B O 1
ATOM 4103 N N . ASP B 1 157 ? -0.059 15.719 4.5 1 98.81 157 ASP B N 1
ATOM 4104 C CA . ASP B 1 157 ? -1.411 15.961 4.004 1 98.81 157 ASP B CA 1
ATOM 4105 C C . ASP B 1 157 ? -1.384 16.531 2.586 1 98.81 157 ASP B C 1
ATOM 4107 O O . ASP B 1 157 ? -0.359 17.047 2.139 1 98.81 157 ASP B O 1
ATOM 4111 N N . PHE B 1 158 ? -2.48 16.359 1.869 1 98.75 158 PHE B N 1
ATOM 4112 C CA . PHE B 1 158 ? -2.662 16.859 0.515 1 98.75 158 PHE B CA 1
ATOM 4113 C C . PHE B 1 158 ? -1.639 16.25 -0.435 1 98.75 158 PHE B C 1
ATOM 4115 O O . PHE B 1 158 ? -0.873 16.969 -1.079 1 98.75 158 PHE B O 1
ATOM 4122 N N . ASN B 1 159 ? -1.61 14.938 -0.516 1 98.88 159 ASN B N 1
ATOM 4123 C CA . ASN B 1 159 ? -0.819 14.133 -1.441 1 98.88 159 ASN B CA 1
ATOM 4124 C C . ASN B 1 159 ? -1.662 13.047 -2.1 1 98.88 159 ASN B C 1
ATOM 4126 O O . ASN B 1 159 ? -2.865 13.219 -2.301 1 98.88 159 ASN B O 1
ATOM 4130 N N . GLN B 1 160 ? -1.044 11.992 -2.623 1 98.38 160 GLN B N 1
ATOM 4131 C CA . GLN B 1 160 ? -1.762 10.984 -3.4 1 98.38 160 GLN B CA 1
ATOM 4132 C C . GLN B 1 160 ? -1.434 9.578 -2.916 1 98.38 160 GLN B C 1
ATOM 4134 O O . GLN B 1 160 ? -1.417 8.633 -3.707 1 98.38 160 GLN B O 1
ATOM 4139 N N . LEU B 1 161 ? -1.188 9.414 -1.627 1 98.56 161 LEU B N 1
ATOM 4140 C CA . LEU B 1 161 ? -0.842 8.102 -1.079 1 98.56 161 LEU B CA 1
ATOM 4141 C C . LEU B 1 161 ? -2.061 7.188 -1.047 1 98.56 161 LEU B C 1
ATOM 4143 O O . LEU B 1 161 ? -3.148 7.609 -0.649 1 98.56 161 LEU B O 1
ATOM 4147 N N . GLU B 1 162 ? -1.851 5.949 -1.448 1 97.81 162 GLU B N 1
ATOM 4148 C CA . GLU B 1 162 ? -2.977 5.027 -1.546 1 97.81 162 GLU B CA 1
ATOM 4149 C C . GLU B 1 162 ? -2.934 3.984 -0.432 1 97.81 162 GLU B C 1
ATOM 4151 O O . GLU B 1 162 ? -3.871 3.199 -0.272 1 97.81 162 GLU B O 1
ATOM 4156 N N . TYR B 1 163 ? -1.842 3.912 0.25 1 96.19 163 TYR B N 1
ATOM 4157 C CA . TYR B 1 163 ? -1.752 3 1.385 1 96.19 163 TYR B CA 1
ATOM 4158 C C . TYR B 1 163 ? -0.959 3.625 2.527 1 96.19 163 TYR B C 1
ATOM 4160 O O . TYR B 1 163 ? -0.311 4.656 2.346 1 96.19 163 TYR B O 1
ATOM 4168 N N . TRP B 1 164 ? -1.171 3.111 3.744 1 98.06 164 TRP B N 1
ATOM 4169 C CA . TRP B 1 164 ? -0.474 3.465 4.977 1 98.06 164 TRP B CA 1
ATOM 4170 C C . TRP B 1 164 ? 0.436 2.328 5.43 1 98.06 164 TRP B C 1
ATOM 4172 O O . TRP B 1 164 ? 0.074 1.154 5.324 1 98.06 164 TRP B O 1
ATOM 4182 N N . ASN B 1 165 ? 1.669 2.748 5.805 1 97.69 165 ASN B N 1
ATOM 4183 C CA . ASN B 1 165 ? 2.641 1.758 6.258 1 97.69 165 ASN B CA 1
ATOM 4184 C C . ASN B 1 165 ? 3.355 2.213 7.527 1 97.69 165 ASN B C 1
ATOM 4186 O O . ASN B 1 165 ? 4.113 3.186 7.504 1 97.69 165 ASN B O 1
ATOM 4190 N N . ARG B 1 166 ? 3.193 1.469 8.594 1 97.38 166 ARG B N 1
ATOM 4191 C CA . ARG B 1 166 ? 3.795 1.829 9.875 1 97.38 166 ARG B CA 1
ATOM 4192 C C . ARG B 1 166 ? 5.312 1.711 9.82 1 97.38 166 ARG B C 1
ATOM 4194 O O . ARG B 1 166 ? 6.023 2.404 10.555 1 97.38 166 ARG B O 1
ATOM 4201 N N . GLU B 1 167 ? 5.805 0.877 8.945 1 97.19 167 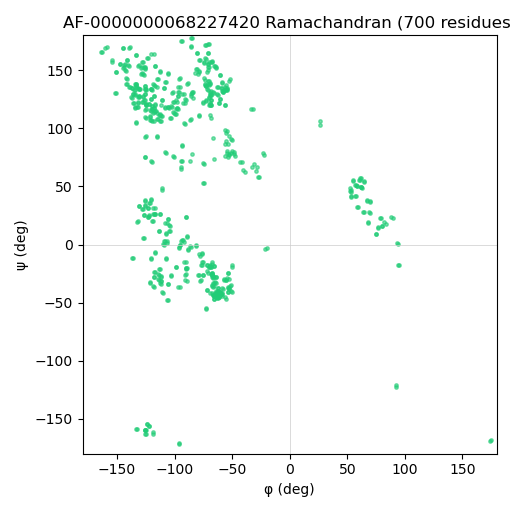GLU B N 1
ATOM 4202 C CA . GLU B 1 167 ? 7.234 0.583 8.898 1 97.19 167 GLU B CA 1
ATOM 4203 C C . GLU B 1 167 ? 8.031 1.797 8.43 1 97.19 167 GLU B C 1
ATOM 4205 O O . GLU B 1 167 ? 9.25 1.855 8.617 1 97.19 167 GLU B O 1
ATOM 4210 N N . TRP B 1 168 ? 7.375 2.727 7.793 1 97.88 168 TRP B N 1
ATOM 4211 C CA . TRP B 1 168 ? 8.062 3.953 7.402 1 97.88 168 TRP B CA 1
ATOM 4212 C C . TRP B 1 168 ? 8.742 4.602 8.602 1 97.88 168 TRP B C 1
ATOM 4214 O O . TRP B 1 168 ? 9.742 5.312 8.453 1 97.88 168 TRP B O 1
ATOM 4224 N N . PHE B 1 169 ? 8.219 4.297 9.836 1 98 169 PHE B N 1
ATOM 4225 C CA . PHE B 1 169 ? 8.641 5 11.039 1 98 169 PHE B CA 1
ATOM 4226 C C . PHE B 1 169 ? 9.414 4.074 11.969 1 98 169 PHE B C 1
ATOM 4228 O O . PHE B 1 169 ? 9.438 4.277 13.18 1 98 169 PHE B O 1
ATOM 4235 N N . THR B 1 170 ? 10.039 3.057 11.383 1 96.69 170 THR B N 1
ATOM 4236 C CA . THR B 1 170 ? 10.828 2.139 12.203 1 96.69 170 THR B CA 1
ATOM 4237 C C . THR B 1 170 ? 11.883 2.895 13 1 96.69 170 THR B C 1
ATOM 4239 O O . THR B 1 170 ? 12.664 3.662 12.438 1 96.69 170 THR B O 1
ATOM 4242 N N . ASN B 1 171 ? 11.867 2.83 14.328 1 96.56 171 ASN B N 1
ATOM 4243 C CA . ASN B 1 171 ? 12.805 3.441 15.258 1 96.56 171 ASN B CA 1
ATOM 4244 C C . ASN B 1 171 ? 12.578 4.945 15.383 1 96.56 171 ASN B C 1
ATOM 4246 O O . ASN B 1 171 ? 13.445 5.668 15.875 1 96.56 171 ASN B O 1
ATOM 4250 N N . SER B 1 172 ? 11.547 5.523 14.859 1 97.81 172 SER B N 1
ATOM 4251 C CA . SER B 1 172 ? 11.133 6.906 15.07 1 97.81 172 SER B CA 1
ATOM 4252 C C . SER B 1 172 ? 9.977 6.992 16.062 1 97.81 172 SER B C 1
ATOM 4254 O O . SER B 1 172 ? 8.852 7.332 15.68 1 97.81 172 SER B O 1
ATOM 4256 N N . THR B 1 173 ? 10.242 6.84 17.281 1 97.88 173 THR B N 1
ATOM 4257 C CA . THR B 1 173 ? 9.227 6.492 18.266 1 97.88 173 THR B CA 1
ATOM 4258 C C . THR B 1 173 ? 8.68 7.742 18.953 1 97.88 173 THR B C 1
ATOM 4260 O O . THR B 1 173 ? 7.75 7.664 19.75 1 97.88 173 THR B O 1
ATOM 4263 N N . ASN B 1 174 ? 9.18 8.953 18.594 1 98.38 174 ASN B N 1
ATOM 4264 C CA . ASN B 1 174 ? 8.828 10.141 19.359 1 98.38 174 ASN B CA 1
ATOM 4265 C C . ASN B 1 174 ? 7.797 10.992 18.625 1 98.38 174 ASN B C 1
ATOM 4267 O O . ASN B 1 174 ? 7.5 12.117 19.031 1 98.38 174 ASN B O 1
ATOM 4271 N N . VAL B 1 175 ? 7.219 10.414 17.578 1 98.75 175 VAL B N 1
ATOM 4272 C CA . VAL B 1 175 ? 6.242 11.172 16.797 1 98.75 175 VAL B CA 1
ATOM 4273 C C . VAL B 1 175 ? 4.98 11.391 17.625 1 98.75 175 VAL B C 1
ATOM 4275 O O . VAL B 1 175 ? 4.434 10.445 18.203 1 98.75 175 VAL B O 1
ATOM 4278 N N . GLU B 1 176 ? 4.488 12.625 17.688 1 98.88 176 GLU B N 1
ATOM 4279 C CA . GLU B 1 176 ? 3.312 12.992 18.469 1 98.88 176 GLU B CA 1
ATOM 4280 C C . GLU B 1 176 ? 2.146 13.383 17.562 1 98.88 176 GLU B C 1
ATOM 4282 O O . GLU B 1 176 ? 0.983 13.188 17.922 1 98.88 176 GLU B O 1
ATOM 4287 N N . ILE B 1 177 ? 2.455 13.977 16.453 1 98.94 177 ILE B N 1
ATOM 4288 C CA . ILE B 1 177 ? 1.438 14.461 15.531 1 98.94 177 ILE B CA 1
ATOM 4289 C C . ILE B 1 177 ? 1.671 13.867 14.148 1 98.94 177 ILE B C 1
ATOM 4291 O O . ILE B 1 177 ? 2.748 14.023 13.57 1 98.94 177 ILE B O 1
ATOM 4295 N N . LEU B 1 178 ? 0.719 13.164 13.664 1 98.88 178 LEU B N 1
ATOM 4296 C CA . LEU B 1 178 ? 0.756 12.477 12.383 1 98.88 178 LEU B CA 1
ATOM 4297 C C . LEU B 1 178 ? -0.379 12.953 11.477 1 98.88 178 LEU B C 1
ATOM 4299 O O . LEU B 1 178 ? -1.548 12.656 11.734 1 98.88 178 LEU B O 1
ATOM 4303 N N . ASP B 1 179 ? 0.011 13.695 10.398 1 98.88 179 ASP B N 1
ATOM 4304 C CA . ASP B 1 179 ? -1.012 14.273 9.531 1 98.88 179 ASP B CA 1
ATOM 4305 C C . ASP B 1 179 ? -0.951 13.664 8.133 1 98.88 179 ASP B C 1
ATOM 4307 O O . ASP B 1 179 ? -0.067 14 7.34 1 98.88 179 ASP B O 1
ATOM 4311 N N . PHE B 1 180 ? -1.95 12.812 7.781 1 98.88 180 PHE B N 1
ATOM 4312 C CA . PHE B 1 180 ? -2.078 12.164 6.48 1 98.88 180 PHE B CA 1
ATOM 4313 C C . PHE B 1 180 ? -3.447 12.445 5.871 1 98.88 180 PHE B C 1
ATOM 4315 O O . PHE B 1 180 ? -3.992 11.609 5.145 1 98.88 180 PHE B O 1
ATOM 4322 N N . GLN B 1 181 ? -3.998 13.633 6.129 1 98.69 181 GLN B N 1
ATOM 4323 C CA . GLN B 1 181 ? -5.289 14.023 5.57 1 98.69 181 GLN B CA 1
ATOM 4324 C C . GLN B 1 181 ? -5.191 14.273 4.066 1 98.69 181 GLN B C 1
ATOM 4326 O O . GLN B 1 181 ? -4.109 14.578 3.555 1 98.69 181 GLN B O 1
ATOM 4331 N N . VAL B 1 182 ? -6.293 14.078 3.406 1 98.5 182 VAL B N 1
ATOM 4332 C CA . VAL B 1 182 ? -6.465 14.398 1.994 1 98.5 182 VAL B CA 1
ATOM 4333 C C . VAL B 1 182 ? -5.465 13.602 1.157 1 98.5 182 VAL B C 1
ATOM 4335 O O . VAL B 1 182 ? -4.617 14.18 0.475 1 98.5 182 VAL B O 1
ATOM 4338 N N . ASN B 1 183 ? -5.473 12.328 1.283 1 98.75 183 ASN B N 1
ATOM 4339 C CA . ASN B 1 183 ? -4.816 11.336 0.438 1 98.75 183 ASN B CA 1
ATOM 4340 C C . ASN B 1 183 ? -5.82 10.344 -0.139 1 98.75 183 ASN B C 1
ATOM 4342 O O . ASN B 1 183 ? -6.98 10.688 -0.367 1 98.75 183 ASN B O 1
ATOM 4346 N N . LYS B 1 184 ? -5.379 9.133 -0.517 1 98.12 184 LYS B N 1
ATOM 4347 C CA . LYS B 1 184 ? -6.246 8.109 -1.098 1 98.12 184 LYS B CA 1
ATOM 4348 C C . LYS B 1 184 ? -6.109 6.785 -0.354 1 98.12 184 LYS B C 1
ATOM 4350 O O . LYS B 1 184 ? -6.211 5.715 -0.958 1 98.12 184 LYS B O 1
ATOM 4355 N N . ILE B 1 185 ? -5.82 6.887 0.915 1 98.44 185 ILE B N 1
ATOM 4356 C CA . ILE B 1 185 ? -5.613 5.703 1.738 1 98.44 185 ILE B CA 1
ATOM 4357 C C . ILE B 1 185 ? -6.938 4.969 1.933 1 98.44 185 ILE B C 1
ATOM 4359 O O . ILE B 1 185 ? -7.961 5.594 2.223 1 98.44 185 ILE B O 1
ATOM 4363 N N . ARG B 1 186 ? -6.895 3.658 1.854 1 97.06 186 ARG B N 1
ATOM 4364 C CA . ARG B 1 186 ? -8.148 2.92 1.809 1 97.06 186 ARG B CA 1
ATOM 4365 C C . ARG B 1 186 ? -8.359 2.111 3.086 1 97.06 186 ARG B C 1
ATOM 4367 O O . ARG B 1 186 ? -9.492 1.78 3.441 1 97.06 186 ARG B O 1
ATOM 4374 N N . THR B 1 187 ? -7.215 1.768 3.66 1 97.56 187 THR B N 1
ATOM 4375 C CA . THR B 1 187 ? -7.332 0.941 4.859 1 97.56 187 THR B CA 1
ATOM 4376 C C . THR B 1 187 ? -6.277 1.332 5.891 1 97.56 187 THR B C 1
ATOM 4378 O O . THR B 1 187 ? -5.238 1.894 5.543 1 97.56 187 THR B O 1
ATOM 4381 N N . LEU B 1 188 ? -6.633 1.156 7.16 1 98.44 188 LEU B N 1
ATOM 4382 C CA . LEU B 1 188 ? -5.645 1.114 8.234 1 98.44 188 LEU B CA 1
ATOM 4383 C C . LEU B 1 188 ? -5.359 -0.324 8.656 1 98.44 188 LEU B C 1
ATOM 4385 O O . LEU B 1 188 ? -6.25 -1.016 9.156 1 98.44 188 LEU B O 1
ATOM 4389 N N . PRO B 1 189 ? -4.148 -0.768 8.398 1 97.62 189 PRO B N 1
ATOM 4390 C CA . PRO B 1 189 ? -3.836 -2.178 8.641 1 97.62 189 PRO B CA 1
ATOM 4391 C C . PRO B 1 189 ? -3.787 -2.525 10.125 1 97.62 189 PRO B C 1
ATOM 4393 O O . PRO B 1 189 ? -3.914 -1.639 10.969 1 97.62 189 PRO B O 1
ATOM 4396 N N . ARG B 1 190 ? -3.664 -3.857 10.344 1 96.81 190 ARG B N 1
ATOM 4397 C CA . ARG B 1 190 ? -3.457 -4.32 11.711 1 96.81 190 ARG B CA 1
ATOM 4398 C C . ARG B 1 190 ? -2.256 -3.633 12.352 1 96.81 190 ARG B C 1
ATOM 4400 O O . ARG B 1 190 ? -1.231 -3.428 11.695 1 96.81 190 ARG B O 1
ATOM 4407 N N . ARG B 1 191 ? -2.465 -3.193 13.57 1 96.81 191 ARG B N 1
ATOM 4408 C CA . ARG B 1 191 ? -1.394 -2.559 14.336 1 96.81 191 ARG B CA 1
ATOM 4409 C C . ARG B 1 191 ? -0.829 -1.355 13.586 1 96.81 191 ARG B C 1
ATOM 4411 O O . ARG B 1 191 ? 0.388 -1.178 13.516 1 96.81 191 ARG B O 1
ATOM 4418 N N . ALA B 1 192 ? -1.694 -0.606 13.023 1 98.25 192 ALA B N 1
ATOM 4419 C CA . ALA B 1 192 ? -1.346 0.491 12.125 1 98.25 192 ALA B CA 1
ATOM 4420 C C . ALA B 1 192 ? -0.392 1.473 12.805 1 98.25 192 ALA B C 1
ATOM 4422 O O . ALA B 1 192 ? 0.461 2.072 12.141 1 98.25 192 ALA B O 1
ATOM 4423 N N . PHE B 1 193 ? -0.462 1.646 14.141 1 98.5 193 PHE B N 1
ATOM 4424 C CA . PHE B 1 193 ? 0.308 2.703 14.781 1 98.5 193 PHE B CA 1
ATOM 4425 C C . PHE B 1 193 ? 1.236 2.127 15.852 1 98.5 193 PHE B C 1
ATOM 4427 O O . PHE B 1 193 ? 1.646 2.834 16.766 1 98.5 193 PHE B O 1
ATOM 4434 N N . GLU B 1 194 ? 1.568 0.892 15.672 1 95.69 194 GLU B N 1
ATOM 4435 C CA . GLU B 1 194 ? 2.348 0.177 16.688 1 95.69 194 GLU B CA 1
ATOM 4436 C C . GLU B 1 194 ? 3.75 0.761 16.812 1 95.69 194 GLU B C 1
ATOM 4438 O O . GLU B 1 194 ? 4.336 0.75 17.891 1 95.69 194 GLU B O 1
ATOM 4443 N N . LYS B 1 195 ? 4.266 1.36 15.742 1 95.75 195 LYS B N 1
ATOM 4444 C CA . LYS B 1 195 ? 5.625 1.899 15.75 1 95.75 195 LYS B CA 1
ATOM 4445 C C . LYS B 1 195 ? 5.648 3.324 16.297 1 95.75 195 LYS B C 1
ATOM 4447 O O . LYS B 1 195 ? 6.719 3.914 16.469 1 95.75 195 LYS B O 1
ATOM 4452 N N . LEU B 1 196 ? 4.504 3.852 16.641 1 98.12 196 LEU B N 1
ATOM 4453 C CA . LEU B 1 196 ? 4.375 5.246 17.047 1 98.12 196 LEU B CA 1
ATOM 4454 C C . LEU B 1 196 ? 3.705 5.359 18.422 1 98.12 196 LEU B C 1
ATOM 4456 O O . LEU B 1 196 ? 2.578 5.848 18.516 1 98.12 196 LEU B O 1
ATOM 4460 N N . PRO B 1 197 ? 4.422 5.059 19.484 1 96.62 197 PRO B N 1
ATOM 4461 C CA . PRO B 1 197 ? 3.797 4.918 20.797 1 96.62 197 PRO B CA 1
ATOM 4462 C C . PRO B 1 197 ? 3.445 6.262 21.422 1 96.62 197 PRO B C 1
ATOM 4464 O O . PRO B 1 197 ? 2.639 6.316 22.359 1 96.62 197 PRO B O 1
ATOM 4467 N N . LYS B 1 198 ? 3.99 7.332 20.891 1 98.12 198 LYS B N 1
ATOM 4468 C CA . LYS B 1 198 ? 3.811 8.609 21.578 1 98.12 198 LYS B CA 1
ATOM 4469 C C . LYS B 1 198 ? 2.787 9.477 20.844 1 98.12 198 LYS B C 1
ATOM 4471 O O . LYS B 1 198 ? 2.648 10.664 21.141 1 98.12 198 LYS B O 1
ATOM 4476 N N . LEU B 1 199 ? 2.035 8.883 20 1 98.62 199 LEU B N 1
ATOM 4477 C CA . LEU B 1 199 ? 1.062 9.625 19.203 1 98.62 199 LEU B CA 1
ATOM 4478 C C . LEU B 1 199 ? 0.02 10.289 20.094 1 98.62 199 LEU B C 1
ATOM 4480 O O . LEU B 1 199 ? -0.493 9.664 21.031 1 98.62 199 LEU B O 1
ATOM 4484 N N . ARG B 1 200 ? -0.272 11.594 19.75 1 98.69 200 ARG B N 1
ATOM 4485 C CA . ARG B 1 200 ? -1.306 12.359 20.438 1 98.69 200 ARG B CA 1
ATOM 4486 C C . ARG B 1 200 ? -2.375 12.844 19.469 1 98.69 200 ARG B C 1
ATOM 4488 O O . ARG B 1 200 ? -3.535 13.016 19.844 1 98.69 200 ARG B O 1
ATOM 4495 N N . GLN B 1 201 ? -1.979 13.102 18.297 1 98.88 201 GLN B N 1
ATOM 4496 C CA . GLN B 1 201 ? -2.904 13.562 17.266 1 98.88 201 GLN B CA 1
ATOM 4497 C C . GLN B 1 201 ? -2.725 12.773 15.977 1 98.88 201 GLN B C 1
ATOM 4499 O O . GLN B 1 201 ? -1.607 12.641 15.469 1 98.88 201 GLN B O 1
ATOM 4504 N N . ILE B 1 202 ? -3.814 12.227 15.477 1 98.88 202 ILE B N 1
ATOM 4505 C CA . ILE B 1 202 ? -3.828 11.422 14.258 1 98.88 202 ILE B CA 1
ATOM 4506 C C . ILE B 1 202 ? -4.852 11.992 13.273 1 98.88 202 ILE B C 1
ATOM 4508 O O . ILE B 1 202 ? -6.051 12.016 13.562 1 98.88 202 ILE B O 1
ATOM 4512 N N . TYR B 1 203 ? -4.395 12.469 12.117 1 98.88 203 TYR B N 1
ATOM 4513 C CA . TYR B 1 203 ? -5.258 13.07 11.117 1 98.88 203 TYR B CA 1
ATOM 4514 C C . TYR B 1 203 ? -5.344 12.203 9.867 1 98.88 203 TYR B C 1
ATOM 4516 O O . TYR B 1 203 ? -4.391 12.133 9.086 1 98.88 203 TYR B O 1
ATOM 4524 N N . PHE B 1 204 ? -6.445 11.523 9.648 1 98.81 204 PHE B N 1
ATOM 4525 C CA . PHE B 1 204 ? -6.68 10.719 8.453 1 98.81 204 PHE B CA 1
ATOM 4526 C C . PHE B 1 204 ? -7.984 11.109 7.781 1 98.81 204 PHE B C 1
ATOM 4528 O O . PHE B 1 204 ? -8.602 10.305 7.086 1 98.81 204 PHE B O 1
ATOM 4535 N N . ASP B 1 205 ? -8.406 12.391 8.008 1 97.94 205 ASP B N 1
ATOM 4536 C CA . ASP B 1 205 ? -9.602 12.914 7.348 1 97.94 205 ASP B CA 1
ATOM 4537 C C . ASP B 1 205 ? -9.422 12.977 5.836 1 97.94 205 ASP B C 1
ATOM 4539 O O . ASP B 1 205 ? -8.289 13.094 5.348 1 97.94 205 ASP B O 1
ATOM 4543 N N . ASP B 1 206 ? -10.516 12.883 5.094 1 97.44 206 ASP B N 1
ATOM 4544 C CA . ASP B 1 206 ? -10.531 13.109 3.65 1 97.44 206 ASP B CA 1
ATOM 4545 C C . ASP B 1 206 ? -9.633 12.102 2.93 1 97.44 206 ASP B C 1
ATOM 4547 O O . ASP B 1 206 ? -8.758 12.492 2.156 1 97.44 206 ASP B O 1
ATOM 4551 N N . ASN B 1 207 ? -9.82 10.82 3.266 1 98.44 207 ASN B N 1
ATOM 4552 C CA . ASN B 1 207 ? -9.242 9.688 2.551 1 98.44 207 ASN B CA 1
ATOM 4553 C C . ASN B 1 207 ? -10.32 8.773 1.983 1 98.44 207 ASN B C 1
ATOM 4555 O O . ASN B 1 207 ? -11.445 9.211 1.741 1 98.44 207 ASN B O 1
ATOM 4559 N N . ASP B 1 208 ? -10.039 7.578 1.617 1 97.31 208 ASP B N 1
ATOM 4560 C CA . ASP B 1 208 ? -10.977 6.574 1.126 1 97.31 208 ASP B CA 1
ATOM 4561 C C . ASP B 1 208 ? -11.031 5.371 2.062 1 97.31 208 ASP B C 1
ATOM 4563 O O . ASP B 1 208 ? -11.195 4.234 1.611 1 97.31 208 ASP B O 1
ATOM 4567 N N . ILE B 1 209 ? -10.828 5.637 3.33 1 98.31 209 ILE B N 1
ATOM 4568 C CA . ILE B 1 209 ? -10.719 4.547 4.293 1 98.31 209 ILE B CA 1
ATOM 4569 C C . ILE B 1 209 ? -12.07 3.857 4.449 1 98.31 209 ILE B C 1
ATOM 4571 O O . ILE B 1 209 ? -13.055 4.496 4.824 1 98.31 209 ILE B O 1
ATOM 4575 N N . SER B 1 210 ? -12.125 2.639 4.164 1 97 210 SER B N 1
ATOM 4576 C CA . SER B 1 210 ? -13.352 1.854 4.285 1 97 210 SER B CA 1
ATOM 4577 C C . SER B 1 210 ? -13.227 0.797 5.379 1 97 210 SER B C 1
ATOM 4579 O O . SER B 1 210 ? -14.234 0.278 5.863 1 97 210 SER B O 1
ATOM 4581 N N . VAL B 1 211 ? -11.945 0.502 5.672 1 96.75 211 VAL B N 1
ATOM 4582 C CA . VAL B 1 211 ? -11.727 -0.554 6.652 1 96.75 211 VAL B CA 1
ATOM 4583 C C . VAL B 1 211 ? -10.617 -0.137 7.617 1 96.75 211 VAL B C 1
ATOM 4585 O O . VAL B 1 211 ? -9.594 0.42 7.199 1 96.75 211 VAL B O 1
ATOM 4588 N N . ILE B 1 212 ? -10.852 -0.346 8.883 1 98.19 212 ILE B N 1
ATOM 4589 C CA . ILE B 1 212 ? -9.828 -0.299 9.922 1 98.19 212 ILE B CA 1
ATOM 4590 C C . ILE B 1 212 ? -9.695 -1.671 10.578 1 98.19 212 ILE B C 1
ATOM 4592 O O . ILE B 1 212 ? -10.664 -2.209 11.109 1 98.19 212 ILE B O 1
ATOM 4596 N N . HIS B 1 213 ? -8.5 -2.223 10.484 1 97.81 213 HIS B N 1
ATOM 4597 C CA . HIS B 1 213 ? -8.305 -3.604 10.914 1 97.81 213 HIS B CA 1
ATOM 4598 C C . HIS B 1 213 ? -8.031 -3.678 12.414 1 97.81 213 HIS B C 1
ATOM 4600 O O . HIS B 1 213 ? -7.836 -2.65 13.07 1 97.81 213 HIS B O 1
ATOM 4606 N N . ALA B 1 214 ? -8.039 -4.875 12.883 1 96.69 214 ALA B N 1
ATOM 4607 C CA . ALA B 1 214 ? -7.945 -5.148 14.32 1 96.69 214 ALA B CA 1
ATOM 4608 C C . ALA B 1 214 ? -6.656 -4.578 14.898 1 96.69 214 ALA B C 1
ATOM 4610 O O . ALA B 1 214 ? -5.613 -4.59 14.242 1 96.69 214 ALA B O 1
ATOM 4611 N N . ASP B 1 215 ? -6.766 -4.027 16.031 1 97 215 ASP B N 1
ATOM 4612 C CA . ASP B 1 215 ? -5.633 -3.59 16.844 1 97 215 ASP B CA 1
ATOM 4613 C C . ASP B 1 215 ? -4.914 -2.414 16.188 1 97 215 ASP B C 1
ATOM 4615 O O . ASP B 1 215 ? -3.754 -2.135 16.5 1 97 215 ASP B O 1
ATOM 4619 N N . ALA B 1 216 ? -5.582 -1.754 15.297 1 98.25 216 ALA B N 1
ATOM 4620 C CA . ALA B 1 216 ? -4.957 -0.621 14.625 1 98.25 216 ALA B CA 1
ATOM 4621 C C . ALA B 1 216 ? -4.406 0.385 15.625 1 98.25 216 ALA B C 1
ATOM 4623 O O . ALA B 1 216 ? -3.295 0.895 15.461 1 98.25 216 ALA B O 1
ATOM 4624 N N . PHE B 1 217 ? -5.168 0.648 16.734 1 98.12 217 PHE B N 1
ATOM 4625 C CA . PHE B 1 217 ? -4.801 1.674 17.703 1 98.12 217 PHE B CA 1
ATOM 4626 C C . PHE B 1 217 ? -4.27 1.043 18.984 1 98.12 217 PHE B C 1
ATOM 4628 O O . PHE B 1 217 ? -4.281 1.673 20.047 1 98.12 217 PHE B O 1
ATOM 4635 N N . LYS B 1 218 ? -3.826 -0.167 18.812 1 95.81 218 LYS B N 1
ATOM 4636 C CA . LYS B 1 218 ? -3.303 -0.876 19.969 1 95.81 218 LYS B CA 1
ATOM 4637 C C . LYS B 1 218 ? -2.184 -0.084 20.641 1 95.81 218 LYS B C 1
ATOM 4639 O O . LYS B 1 218 ? -1.309 0.458 19.969 1 95.81 218 LYS B O 1
ATOM 4644 N N . GLY B 1 219 ? -2.252 0.039 22 1 94.38 219 GLY B N 1
ATOM 4645 C CA . GLY B 1 219 ? -1.188 0.67 22.766 1 94.38 219 GLY B CA 1
ATOM 4646 C C . GLY B 1 219 ? -1.435 2.145 23.031 1 94.38 219 GLY B C 1
ATOM 4647 O O . GLY B 1 219 ? -0.776 2.748 23.875 1 94.38 219 GLY B O 1
ATOM 4648 N N . ILE B 1 220 ? -2.307 2.756 22.297 1 96.88 220 ILE B N 1
ATOM 4649 C CA . ILE B 1 220 ? -2.615 4.168 22.5 1 96.88 220 ILE B CA 1
ATOM 4650 C C . ILE B 1 220 ? -3.664 4.32 23.594 1 96.88 220 ILE B C 1
ATOM 4652 O O . ILE B 1 220 ? -4.73 3.705 23.531 1 96.88 220 ILE B O 1
ATOM 4656 N N . ARG B 1 221 ? -3.4 5.176 24.531 1 96.75 221 ARG B N 1
ATOM 4657 C CA . ARG B 1 221 ? -4.309 5.285 25.672 1 96.75 221 ARG B CA 1
ATOM 4658 C C . ARG B 1 221 ? -5.043 6.621 25.656 1 96.75 221 ARG B C 1
ATOM 4660 O O . ARG B 1 221 ? -6.156 6.73 26.172 1 96.75 221 ARG B O 1
ATOM 4667 N N . LYS B 1 222 ? -4.336 7.531 25.141 1 98.19 222 LYS B N 1
ATOM 4668 C CA . LYS B 1 222 ? -4.926 8.867 25.109 1 98.19 222 LYS B CA 1
ATOM 4669 C C . LYS B 1 222 ? -4.629 9.57 23.797 1 98.19 222 LYS B C 1
ATOM 4671 O O . LYS B 1 222 ? -3.508 9.5 23.281 1 98.19 222 LYS B O 1
ATOM 4676 N N . LEU B 1 223 ? -5.637 10.203 23.219 1 98.62 223 LEU B N 1
ATOM 4677 C CA . LEU B 1 223 ? -5.504 11.016 22 1 98.62 223 LEU B CA 1
ATOM 4678 C C . LEU B 1 223 ? -6.156 12.383 22.188 1 98.62 223 LEU B C 1
ATOM 4680 O O . LEU B 1 223 ? -7.266 12.477 22.719 1 98.62 223 LEU B O 1
ATOM 4684 N N . GLU B 1 224 ? -5.406 13.32 21.781 1 98.75 224 GLU B N 1
ATOM 4685 C CA . GLU B 1 224 ? -5.988 14.656 21.734 1 98.75 224 GLU B CA 1
ATOM 4686 C C . GLU B 1 224 ? -6.898 14.82 20.516 1 98.75 224 GLU B C 1
ATOM 4688 O O . GLU B 1 224 ? -7.875 15.57 20.562 1 98.75 224 GLU B O 1
ATOM 4693 N N . TYR B 1 225 ? -6.531 14.125 19.531 1 98.62 225 TYR B N 1
ATOM 4694 C CA . TYR B 1 225 ? -7.258 14.281 18.281 1 98.62 225 TYR B CA 1
ATOM 4695 C C . TYR B 1 225 ? -7.215 12.992 17.453 1 98.62 225 TYR B C 1
ATOM 4697 O O . TYR B 1 225 ? -6.145 12.414 17.25 1 98.62 225 TYR B O 1
ATOM 4705 N N . LEU B 1 226 ? -8.352 12.539 16.984 1 98.75 226 LEU B N 1
ATOM 4706 C CA . LEU B 1 226 ? -8.484 11.453 16 1 98.75 226 LEU B CA 1
ATOM 4707 C C . LEU B 1 226 ? -9.461 11.836 14.898 1 98.75 226 LEU B C 1
ATOM 4709 O O . LEU B 1 226 ? -10.672 11.883 15.117 1 98.75 226 LEU B O 1
ATOM 4713 N N . GLY B 1 227 ? -8.883 12.141 13.742 1 98.5 227 GLY B N 1
ATOM 4714 C CA . GLY B 1 227 ? -9.703 12.531 12.602 1 98.5 227 GLY B CA 1
ATOM 4715 C C . GLY B 1 227 ? -9.945 11.391 11.625 1 98.5 227 GLY B C 1
ATOM 4716 O O . GLY B 1 227 ? -9.008 10.898 10.992 1 98.5 227 GLY B O 1
ATOM 4717 N N . LEU B 1 228 ? -11.219 10.984 11.453 1 98.19 228 LEU B N 1
ATOM 4718 C CA . LEU B 1 228 ? -11.633 9.938 10.523 1 98.19 228 LEU B CA 1
ATOM 4719 C C . LEU B 1 228 ? -12.82 10.398 9.68 1 98.19 228 LEU B C 1
ATOM 4721 O O . LEU B 1 228 ? -13.539 9.57 9.117 1 98.19 228 LEU B O 1
ATOM 4725 N N . ARG B 1 229 ? -13 11.711 9.617 1 95.75 229 ARG B N 1
ATOM 4726 C CA . ARG B 1 229 ? -14.141 12.234 8.883 1 95.75 229 ARG B CA 1
ATOM 4727 C C . ARG B 1 229 ? -13.875 12.227 7.379 1 95.75 229 ARG B C 1
ATOM 4729 O O . ARG B 1 229 ? -12.719 12.164 6.949 1 95.75 229 ARG B O 1
ATOM 4736 N N . TYR B 1 230 ? -14.906 12.258 6.602 1 94.94 230 TYR B N 1
ATOM 4737 C CA . TYR B 1 230 ? -14.844 12.266 5.145 1 94.94 230 TYR B CA 1
ATOM 4738 C C . TYR B 1 230 ? -14.102 11.047 4.621 1 94.94 230 TYR B C 1
ATOM 4740 O O . TYR B 1 230 ? -13.156 11.172 3.838 1 94.94 230 TYR B O 1
ATOM 4748 N N . ASN B 1 231 ? -14.5 9.875 5.09 1 97.44 231 ASN B N 1
ATOM 4749 C CA . ASN B 1 231 ? -14.039 8.578 4.629 1 97.44 231 ASN B CA 1
ATOM 4750 C C . ASN B 1 231 ? -15.203 7.688 4.203 1 97.44 231 ASN B C 1
ATOM 4752 O O . ASN B 1 231 ? -16.266 8.188 3.832 1 97.44 231 ASN B O 1
ATOM 4756 N N . GLN B 1 232 ? -14.992 6.414 4.09 1 97 232 GLN B N 1
ATOM 4757 C CA . GLN B 1 232 ? -16.016 5.488 3.605 1 97 232 GLN B CA 1
ATOM 4758 C C . GLN B 1 232 ? -16.281 4.387 4.625 1 97 232 GLN B C 1
ATOM 4760 O O . GLN B 1 232 ? -16.562 3.246 4.254 1 97 232 GLN B O 1
ATOM 4765 N N . LEU B 1 233 ? -16.141 4.699 5.879 1 97.94 233 LEU B N 1
ATOM 4766 C CA . LEU B 1 233 ? -16.312 3.699 6.926 1 97.94 233 LEU B CA 1
ATOM 4767 C C . LEU B 1 233 ? -17.781 3.271 7.027 1 97.94 233 LEU B C 1
ATOM 4769 O O . LEU B 1 233 ? -18.672 4.117 7.125 1 97.94 233 LEU B O 1
ATOM 4773 N N . LYS B 1 234 ? -18.047 2.008 6.996 1 96.62 234 LYS B N 1
ATOM 4774 C CA . LYS B 1 234 ? -19.391 1.465 7.168 1 96.62 234 LYS B CA 1
ATOM 4775 C C . LYS B 1 234 ? -19.578 0.884 8.57 1 96.62 234 LYS B C 1
ATOM 4777 O O . LYS B 1 234 ? -20.703 0.772 9.055 1 96.62 234 LYS B O 1
ATOM 4782 N N . GLU B 1 235 ? -18.469 0.49 9.086 1 96.69 235 GLU B N 1
ATOM 4783 C CA . GLU B 1 235 ? -18.5 -0.111 10.414 1 96.69 235 GLU B CA 1
ATOM 4784 C C . GLU B 1 235 ? -17.188 0.127 11.148 1 96.69 235 GLU B C 1
ATOM 4786 O O . GLU B 1 235 ? -16.141 0.28 10.523 1 96.69 235 GLU B O 1
ATOM 4791 N N . ILE B 1 236 ? -17.266 0.24 12.422 1 96.69 236 ILE B N 1
ATOM 4792 C CA . ILE B 1 236 ? -16.109 0.28 13.32 1 96.69 236 ILE B CA 1
ATOM 4793 C C . ILE B 1 236 ? -16.172 -0.908 14.281 1 96.69 236 ILE B C 1
ATOM 4795 O O . ILE B 1 236 ? -17.062 -1.002 15.117 1 96.69 236 ILE B O 1
ATOM 4799 N N . ASN B 1 237 ? -15.211 -1.725 14.062 1 95.12 237 ASN B N 1
ATOM 4800 C CA . ASN B 1 237 ? -15.148 -2.902 14.922 1 95.12 237 ASN B CA 1
ATOM 4801 C C . ASN B 1 237 ? -14.547 -2.572 16.281 1 95.12 237 ASN B C 1
ATOM 4803 O O . ASN B 1 237 ? -13.672 -1.709 16.391 1 95.12 237 ASN B O 1
ATOM 4807 N N . GLU B 1 238 ? -15 -3.295 17.281 1 92.44 238 GLU B N 1
ATOM 4808 C CA . GLU B 1 238 ? -14.539 -3.014 18.641 1 92.44 238 GLU B CA 1
ATOM 4809 C C . GLU B 1 238 ? -13.055 -3.355 18.797 1 92.44 238 GLU B C 1
ATOM 4811 O O . GLU B 1 238 ? -12.359 -2.758 19.609 1 92.44 238 GLU B O 1
ATOM 4816 N N . ASN B 1 239 ? -12.562 -4.23 17.984 1 96.31 239 ASN B N 1
ATOM 4817 C CA . ASN B 1 239 ? -11.211 -4.738 18.172 1 96.31 239 ASN B CA 1
ATOM 4818 C C . ASN B 1 239 ? -10.164 -3.773 17.609 1 96.31 239 ASN B C 1
ATOM 4820 O O . ASN B 1 239 ? -8.961 -4 17.75 1 96.31 239 ASN B O 1
ATOM 4824 N N . ILE B 1 240 ? -10.617 -2.668 17.047 1 97.31 240 ILE B N 1
ATOM 4825 C CA . ILE B 1 240 ? -9.633 -1.746 16.5 1 97.31 240 ILE B CA 1
ATOM 4826 C C . ILE B 1 240 ? -9.023 -0.912 17.609 1 97.31 240 ILE B C 1
ATOM 4828 O O . ILE B 1 240 ? -7.891 -0.432 17.5 1 97.31 240 ILE B O 1
ATOM 4832 N N . PHE B 1 241 ? -9.797 -0.714 18.75 1 97.31 241 PHE B N 1
ATOM 4833 C CA . PHE B 1 241 ? -9.391 0.14 19.859 1 97.31 241 PHE B CA 1
ATOM 4834 C C . PHE B 1 241 ? -8.953 -0.697 21.047 1 97.31 241 PHE B C 1
ATOM 4836 O O . PHE B 1 241 ? -9.461 -1.797 21.266 1 97.31 241 PHE B O 1
ATOM 4843 N N . PRO B 1 242 ? -8 -0.14 21.734 1 96.88 242 PRO B N 1
ATOM 4844 C CA . PRO B 1 242 ? -7.746 -0.726 23.062 1 96.88 242 PRO B CA 1
ATOM 4845 C C . PRO B 1 242 ? -8.844 -0.393 24.078 1 96.88 242 PRO B C 1
ATOM 4847 O O . PRO B 1 242 ? -9.75 0.39 23.766 1 96.88 242 PRO B O 1
ATOM 4850 N N . ASN B 1 243 ? -8.742 -1.039 25.234 1 96.56 243 ASN B N 1
ATOM 4851 C CA . ASN B 1 243 ? -9.695 -0.708 26.281 1 96.56 243 ASN B CA 1
ATOM 4852 C C . ASN B 1 243 ? -9.391 0.648 26.906 1 96.56 243 ASN B C 1
ATOM 4854 O O . ASN B 1 243 ? -8.219 1.004 27.094 1 96.56 243 ASN B O 1
ATOM 4858 N N . ASN B 1 244 ? -10.367 1.432 27.156 1 96.31 244 ASN B N 1
ATOM 4859 C CA . ASN B 1 244 ? -10.312 2.68 27.906 1 96.31 244 ASN B CA 1
ATOM 4860 C C . ASN B 1 244 ? -9.5 3.74 27.172 1 96.31 244 ASN B C 1
ATOM 4862 O O . ASN B 1 244 ? -8.68 4.43 27.797 1 96.31 244 ASN B O 1
ATOM 4866 N N . LEU B 1 245 ? -9.656 3.74 25.875 1 97.44 245 LEU B N 1
ATOM 4867 C CA . LEU B 1 245 ? -9.031 4.809 25.109 1 97.44 245 LEU B CA 1
ATOM 4868 C C . LEU B 1 245 ? -9.773 6.129 25.312 1 97.44 245 LEU B C 1
ATOM 4870 O O . LEU B 1 245 ? -10.984 6.203 25.109 1 97.44 245 LEU B O 1
ATOM 4874 N N . LYS B 1 246 ? -9.047 7.168 25.75 1 98.19 246 LYS B N 1
ATOM 4875 C CA . LYS B 1 246 ? -9.625 8.5 25.938 1 98.19 246 LYS B CA 1
ATOM 4876 C C . LYS B 1 246 ? -9.273 9.414 24.781 1 98.19 246 LYS B C 1
ATOM 4878 O O . LYS B 1 246 ? -8.102 9.617 24.469 1 98.19 246 LYS B O 1
ATOM 4883 N N . ILE B 1 247 ? -10.273 9.938 24.156 1 98.31 247 ILE B N 1
ATOM 4884 C CA . ILE B 1 247 ? -10.102 10.836 23.016 1 98.31 247 ILE B CA 1
ATOM 4885 C C . ILE B 1 247 ? -10.734 12.188 23.328 1 98.31 247 ILE B C 1
ATOM 4887 O O . ILE B 1 247 ? -11.906 12.258 23.703 1 98.31 247 ILE B O 1
ATOM 4891 N N . ARG B 1 248 ? -9.938 13.172 23.188 1 98.38 248 ARG B N 1
ATOM 4892 C CA . ARG B 1 248 ? -10.523 14.492 23.422 1 98.38 248 ARG B CA 1
ATOM 4893 C C . ARG B 1 248 ? -11.445 14.891 22.266 1 98.38 248 ARG B C 1
ATOM 4895 O O . ARG B 1 248 ? -12.633 15.141 22.484 1 98.38 248 ARG B O 1
ATOM 4902 N N . THR B 1 249 ? -10.945 14.883 21.047 1 98.19 249 THR B N 1
ATOM 4903 C CA . THR B 1 249 ? -11.719 15.227 19.859 1 98.19 249 THR B CA 1
ATOM 4904 C C . THR B 1 249 ? -11.758 14.055 18.875 1 98.19 249 THR B C 1
ATOM 4906 O O . THR B 1 249 ? -10.719 13.641 18.359 1 98.19 249 THR B O 1
ATOM 4909 N N . LEU B 1 250 ? -12.977 13.492 18.656 1 98.19 250 LEU B N 1
ATOM 4910 C CA . LEU B 1 250 ? -13.203 12.383 17.734 1 98.19 250 LEU B CA 1
ATOM 4911 C C . LEU B 1 250 ? -14.109 12.812 16.578 1 98.19 250 LEU B C 1
ATOM 4913 O O . LEU B 1 250 ? -15.281 13.125 16.797 1 98.19 250 LEU B O 1
ATOM 4917 N N . LEU B 1 251 ? -13.586 12.812 15.383 1 97.69 251 LEU B N 1
ATOM 4918 C CA . LEU B 1 251 ? -14.383 13.234 14.234 1 97.69 251 LEU B CA 1
ATOM 4919 C C . LEU B 1 251 ? -14.789 12.023 13.391 1 97.69 251 LEU B C 1
ATOM 4921 O O . LEU B 1 251 ? -13.938 11.336 12.828 1 97.69 251 LEU B O 1
ATOM 4925 N N . LEU B 1 252 ? -16.109 11.75 13.25 1 96.75 252 LEU B N 1
ATOM 4926 C CA . LEU B 1 252 ? -16.625 10.594 12.539 1 96.75 252 LEU B CA 1
ATOM 4927 C C . LEU B 1 252 ? -17.641 11.008 11.477 1 96.75 252 LEU B C 1
ATOM 4929 O O . LEU B 1 252 ? -18.281 10.156 10.852 1 96.75 252 LEU B O 1
ATOM 4933 N N . ASP B 1 253 ? -17.781 12.289 11.305 1 93.75 253 ASP B N 1
ATOM 4934 C CA . ASP B 1 253 ? -18.812 12.75 10.391 1 93.75 253 ASP B CA 1
ATOM 4935 C C . ASP B 1 253 ? -18.453 12.445 8.938 1 93.75 253 ASP B C 1
ATOM 4937 O O . ASP B 1 253 ? -17.266 12.258 8.617 1 93.75 253 ASP B O 1
ATOM 4941 N N . ARG B 1 254 ? -19.391 12.336 8.109 1 92.19 254 ARG B N 1
ATOM 4942 C CA . ARG B 1 254 ? -19.25 12.164 6.664 1 92.19 254 ARG B CA 1
ATOM 4943 C C . ARG B 1 254 ? -18.578 10.844 6.336 1 92.19 254 ARG B C 1
ATOM 4945 O O . ARG B 1 254 ? -17.531 10.82 5.668 1 92.19 254 ARG B O 1
ATOM 4952 N N . ASN B 1 255 ? -19.156 9.797 6.863 1 95.56 255 ASN B N 1
ATOM 4953 C CA . ASN B 1 255 ? -18.875 8.406 6.531 1 95.56 255 ASN B CA 1
ATOM 4954 C C . ASN B 1 255 ? -20.141 7.66 6.121 1 95.56 255 ASN B C 1
ATOM 4956 O O . ASN B 1 255 ? -21.109 8.266 5.645 1 95.56 255 ASN B O 1
ATOM 4960 N N . ASN B 1 256 ? -20.172 6.387 6.176 1 96.25 256 ASN B N 1
ATOM 4961 C CA . ASN B 1 256 ? -21.328 5.559 5.867 1 96.25 256 ASN B CA 1
ATOM 4962 C C . ASN B 1 256 ? -21.75 4.703 7.062 1 96.25 256 ASN B C 1
ATOM 4964 O O . ASN B 1 256 ? -22.109 3.539 6.902 1 96.25 256 ASN B O 1
ATOM 4968 N N . LEU B 1 257 ? -21.672 5.281 8.219 1 97.5 257 LEU B N 1
ATOM 4969 C CA . LEU B 1 257 ? -21.922 4.539 9.445 1 97.5 257 LEU B CA 1
ATOM 4970 C C . LEU B 1 257 ? -23.422 4.496 9.75 1 97.5 257 LEU B C 1
ATOM 4972 O O . LEU B 1 257 ? -24.094 5.535 9.758 1 97.5 257 LEU B O 1
ATOM 4976 N N . ASN B 1 258 ? -23.922 3.307 10.031 1 97 258 ASN B N 1
ATOM 4977 C CA . ASN B 1 258 ? -25.328 3.141 10.438 1 97 258 ASN B CA 1
ATOM 4978 C C . ASN B 1 258 ? -25.453 3.027 11.953 1 97 258 ASN B C 1
ATOM 4980 O O . ASN B 1 258 ? -26.547 3.195 12.5 1 97 258 ASN B O 1
ATOM 4984 N N . PHE B 1 259 ? -24.375 2.705 12.516 1 97.38 259 PHE B N 1
ATOM 4985 C CA . PHE B 1 259 ? -24.359 2.471 13.961 1 97.38 259 PHE B CA 1
ATOM 4986 C C . PHE B 1 259 ? -22.938 2.508 14.492 1 97.38 259 PHE B C 1
ATOM 4988 O O . PHE B 1 259 ? -21.969 2.527 13.719 1 97.38 259 PHE B O 1
ATOM 4995 N N . LEU B 1 260 ? -22.812 2.6 15.812 1 97.5 260 LEU B N 1
ATOM 4996 C CA . LEU B 1 260 ? -21.625 2.227 16.562 1 97.5 260 LEU B CA 1
ATOM 4997 C C . LEU B 1 260 ? -21.922 1.093 17.547 1 97.5 260 LEU B C 1
ATOM 4999 O O . LEU B 1 260 ? -22.891 1.178 18.312 1 97.5 260 LEU B O 1
ATOM 5003 N N . ALA B 1 261 ? -21.109 0.103 17.438 1 96.94 261 ALA B N 1
ATOM 5004 C CA . ALA B 1 261 ? -21.344 -1.031 18.328 1 96.94 261 ALA B CA 1
ATOM 5005 C C . ALA B 1 261 ? -21.234 -0.613 19.797 1 96.94 261 ALA B C 1
ATOM 5007 O O . ALA B 1 261 ? -20.406 0.227 20.141 1 96.94 261 ALA B O 1
ATOM 5008 N N . ASN B 1 262 ? -22.047 -1.247 20.609 1 96.56 262 ASN B N 1
ATOM 5009 C CA . ASN B 1 262 ? -22.016 -0.979 22.031 1 96.56 262 ASN B CA 1
ATOM 5010 C C . ASN B 1 262 ? -20.641 -1.252 22.625 1 96.56 262 ASN B C 1
ATOM 5012 O O . ASN B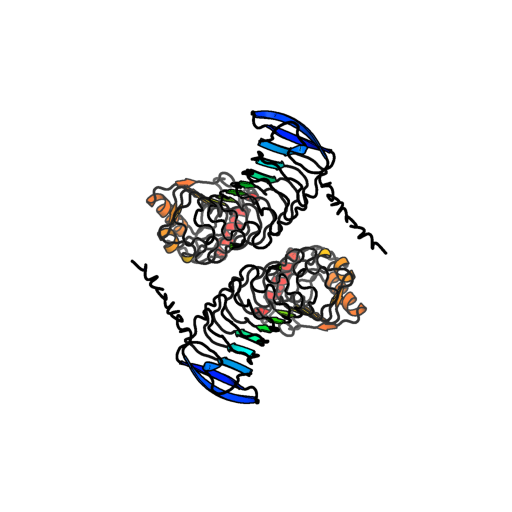 1 262 ? -20.172 -0.513 23.5 1 96.56 262 ASN B O 1
ATOM 5016 N N . GLU B 1 263 ? -20.031 -2.326 22.094 1 97.06 263 GLU B N 1
ATOM 5017 C CA . GLU B 1 263 ? -18.703 -2.709 22.578 1 97.06 263 GLU B CA 1
ATOM 5018 C C . GLU B 1 263 ? -17.672 -1.634 22.266 1 97.06 263 GLU B C 1
ATOM 5020 O O . GLU B 1 263 ? -16.703 -1.447 23.016 1 97.06 263 GLU B O 1
ATOM 5025 N N . VAL B 1 264 ? -17.828 -0.95 21.172 1 97.62 264 VAL B N 1
ATOM 5026 C CA . VAL B 1 264 ? -16.938 0.155 20.812 1 97.62 264 VAL B CA 1
ATOM 5027 C C . VAL B 1 264 ? -17.109 1.297 21.812 1 97.62 264 VAL B C 1
ATOM 5029 O O . VAL B 1 264 ? -16.125 1.826 22.344 1 97.62 264 VAL B O 1
ATOM 5032 N N . LEU B 1 265 ? -18.359 1.656 22.125 1 97.44 265 LEU B N 1
ATOM 5033 C CA . LEU B 1 265 ? -18.688 2.764 23.016 1 97.44 265 LEU B CA 1
ATOM 5034 C C . LEU B 1 265 ? -18.188 2.49 24.422 1 97.44 265 LEU B C 1
ATOM 5036 O O . LEU B 1 265 ? -17.828 3.42 25.156 1 97.44 265 LEU B O 1
ATOM 5040 N N . LYS B 1 266 ? -18.094 1.264 24.766 1 96.62 266 LYS B N 1
ATOM 5041 C CA . LYS B 1 266 ? -17.609 0.884 26.078 1 96.62 266 LYS B CA 1
ATOM 5042 C C . LYS B 1 266 ? -16.094 1.055 26.172 1 96.62 266 LYS B C 1
ATOM 5044 O O . LYS B 1 266 ? -15.547 1.289 27.266 1 96.62 266 LYS B O 1
ATOM 5049 N N . LYS B 1 267 ? -15.461 0.968 25.047 1 97.06 267 LYS B N 1
ATOM 5050 C CA . LYS B 1 267 ? -14 0.929 25.031 1 97.06 267 LYS B CA 1
ATOM 5051 C C . LYS B 1 267 ? -13.414 2.336 24.938 1 97.06 267 LYS B C 1
ATOM 5053 O O . LYS B 1 267 ? -12.258 2.553 25.312 1 97.06 267 LYS B O 1
ATOM 5058 N N . ILE B 1 268 ? -14.203 3.268 24.484 1 97.56 268 ILE B N 1
ATOM 5059 C CA . ILE B 1 268 ? -13.609 4.582 24.234 1 97.56 268 ILE B CA 1
ATOM 5060 C C . ILE B 1 268 ? -14.445 5.652 24.938 1 97.56 268 ILE B C 1
ATOM 5062 O O . ILE B 1 268 ? -15.602 5.414 25.297 1 97.56 268 ILE B O 1
ATOM 5066 N N . SER B 1 269 ? -13.898 6.805 25.25 1 97.31 269 SER B N 1
ATOM 5067 C CA . SER B 1 269 ? -14.57 8.031 25.656 1 97.31 269 SER B CA 1
ATOM 5068 C C . SER B 1 269 ? -14.109 9.219 24.812 1 97.31 269 SER B C 1
ATOM 5070 O O . SER B 1 269 ? -12.977 9.242 24.328 1 97.31 269 SER B O 1
ATOM 5072 N N . ALA B 1 270 ? -14.992 10.125 24.594 1 97.38 270 ALA B N 1
ATOM 5073 C CA . ALA B 1 270 ? -14.68 11.289 23.766 1 97.38 270 ALA B CA 1
ATOM 5074 C C . ALA B 1 270 ? -15.336 12.547 24.328 1 97.38 270 ALA B C 1
ATOM 5076 O O . ALA B 1 270 ? -16.469 12.5 24.797 1 97.38 270 ALA B O 1
ATOM 5077 N N . GLU B 1 271 ? -14.641 13.641 24.219 1 97.38 271 GLU B N 1
ATOM 5078 C CA . GLU B 1 271 ? -15.141 14.898 24.781 1 97.38 271 GLU B CA 1
ATOM 5079 C C . GLU B 1 271 ? -15.836 15.734 23.703 1 97.38 271 GLU B C 1
ATOM 5081 O O . GLU B 1 271 ? -16.75 16.516 24.016 1 97.38 271 GLU B O 1
ATOM 5086 N N . ASP B 1 272 ? -15.328 15.68 22.594 1 97.12 272 ASP B N 1
ATOM 5087 C CA . ASP B 1 272 ? -15.859 16.406 21.453 1 97.12 272 ASP B CA 1
ATOM 5088 C C . ASP B 1 272 ? -15.984 15.492 20.234 1 97.12 272 ASP B C 1
ATOM 5090 O O . ASP B 1 272 ? -14.992 14.953 19.75 1 97.12 272 ASP B O 1
ATOM 5094 N N . VAL B 1 273 ? -17.281 15.367 19.688 1 97.06 273 VAL B N 1
ATOM 5095 C CA . VAL B 1 273 ? -17.516 14.367 18.656 1 97.06 273 VAL B CA 1
ATOM 5096 C C . VAL B 1 273 ? -18.312 14.992 17.5 1 97.06 273 VAL B C 1
ATOM 5098 O O . VAL B 1 273 ? -19.219 15.797 17.734 1 97.06 273 VAL B O 1
ATOM 5101 N N . THR B 1 274 ? -17.922 14.688 16.297 1 95.19 274 THR B N 1
ATOM 5102 C CA . THR B 1 274 ? -18.766 15.016 15.156 1 95.19 274 THR B CA 1
ATOM 5103 C C . THR B 1 274 ? -19.406 13.75 14.57 1 95.19 274 THR B C 1
ATOM 5105 O O . THR B 1 274 ? -18.734 12.719 14.445 1 95.19 274 THR B O 1
ATOM 5108 N N . LEU B 1 275 ? -20.672 13.867 14.18 1 94 275 LEU B N 1
ATOM 5109 C CA . LEU B 1 275 ? -21.406 12.672 13.781 1 94 275 LEU B CA 1
ATOM 5110 C C . LEU B 1 275 ? -22.219 12.945 12.516 1 94 275 LEU B C 1
ATOM 5112 O O . LEU B 1 275 ? -22.703 12.008 11.875 1 94 275 LEU B O 1
ATOM 5116 N N . ASP B 1 276 ? -22.328 14.133 12.141 1 89.38 276 ASP B N 1
ATOM 5117 C CA . ASP B 1 276 ? -23.297 14.508 11.117 1 89.38 276 ASP B CA 1
ATOM 5118 C C . ASP B 1 276 ? -22.953 13.859 9.781 1 89.38 276 ASP B C 1
ATOM 5120 O O . ASP B 1 276 ? -21.812 13.438 9.562 1 89.38 276 ASP B O 1
ATOM 5124 N N . ASN B 1 277 ? -23.984 13.656 8.945 1 88.88 277 ASN B N 1
ATOM 5125 C CA . ASN B 1 277 ? -23.844 13.195 7.566 1 88.88 277 ASN B CA 1
ATOM 5126 C C . ASN B 1 277 ? -23.391 11.742 7.504 1 88.88 277 ASN B C 1
ATOM 5128 O O . ASN B 1 277 ? -22.438 11.422 6.781 1 88.88 277 ASN B O 1
ATOM 5132 N N . ASN B 1 278 ? -23.844 10.961 8.367 1 93.25 278 ASN B N 1
ATOM 5133 C CA . ASN B 1 278 ? -23.844 9.5 8.32 1 93.25 278 ASN B CA 1
ATOM 5134 C C . ASN B 1 278 ? -25.25 8.938 8.242 1 93.25 278 ASN B C 1
ATOM 5136 O O . ASN B 1 278 ? -26.188 9.516 8.797 1 93.25 278 ASN B O 1
ATOM 5140 N N . PRO B 1 279 ? -25.438 7.914 7.523 1 94.38 279 PRO B N 1
ATOM 5141 C CA . PRO B 1 279 ? -26.766 7.293 7.5 1 94.38 279 PRO B CA 1
ATOM 5142 C C . PRO B 1 279 ? -27.062 6.504 8.773 1 94.38 279 PRO B C 1
ATOM 5144 O O . PRO B 1 279 ? -27.328 5.301 8.711 1 94.38 279 PRO B O 1
ATOM 5147 N N . TRP B 1 280 ? -27.234 7.184 9.836 1 95.44 280 TRP B N 1
ATOM 5148 C CA . TRP B 1 280 ? -27.453 6.57 11.141 1 95.44 280 TRP B CA 1
ATOM 5149 C C . TRP B 1 280 ? -28.844 5.922 11.211 1 95.44 280 TRP B C 1
ATOM 5151 O O . TRP B 1 280 ? -29.812 6.477 10.711 1 95.44 280 TRP B O 1
ATOM 5161 N N . LYS B 1 281 ? -28.875 4.766 11.852 1 95.88 281 LYS B N 1
ATOM 5162 C CA . LYS B 1 281 ? -30.156 4.324 12.391 1 95.88 281 LYS B CA 1
ATOM 5163 C C . LYS B 1 281 ? -30.578 5.18 13.586 1 95.88 281 LYS B C 1
ATOM 5165 O O . LYS B 1 281 ? -29.797 5.391 14.508 1 95.88 281 LYS B O 1
ATOM 5170 N N . CYS B 1 282 ? -31.812 5.609 13.602 1 93.69 282 CYS B N 1
ATOM 5171 C CA . CYS B 1 282 ? -32.25 6.586 14.594 1 93.69 282 CYS B CA 1
ATOM 5172 C C . CYS B 1 282 ? -32.031 6.055 16.016 1 93.69 282 CYS B C 1
ATOM 5174 O O . CYS B 1 282 ? -31.453 6.738 16.859 1 93.69 282 CYS B O 1
ATOM 5176 N N . PRO B 1 283 ? -32.344 4.801 16.266 1 95.31 283 PRO B N 1
ATOM 5177 C CA . PRO B 1 283 ? -32.094 4.301 17.625 1 95.31 283 PRO B CA 1
ATOM 5178 C C . PRO B 1 283 ? -30.609 4.242 17.984 1 95.31 283 PRO B C 1
ATOM 5180 O O . PRO B 1 283 ? -30.25 4.426 19.141 1 95.31 283 PRO B O 1
ATOM 5183 N N . CYS B 1 284 ? -29.844 3.979 17 1 96.88 284 CYS B N 1
ATOM 5184 C CA . CYS B 1 284 ? -28.406 3.889 17.234 1 96.88 284 CYS B CA 1
ATOM 5185 C C . CYS B 1 284 ? -27.812 5.27 17.484 1 96.88 284 CYS B C 1
ATOM 5187 O O . CYS B 1 284 ? -26.922 5.426 18.328 1 96.88 284 CYS B O 1
ATOM 5189 N N . LEU B 1 285 ? -28.297 6.266 16.75 1 96.19 285 LEU B N 1
ATOM 5190 C CA . LEU B 1 285 ? -27.844 7.633 16.984 1 96.19 285 LEU B CA 1
ATOM 5191 C C . LEU B 1 285 ? -28.203 8.094 18.391 1 96.19 285 LEU B C 1
ATOM 5193 O O . LEU B 1 285 ? -27.406 8.773 19.047 1 96.19 285 LEU B O 1
ATOM 5197 N N . ASP B 1 286 ? -29.375 7.715 18.797 1 95.5 286 ASP B N 1
ATOM 5198 C CA . ASP B 1 286 ? -29.812 8.055 20.141 1 95.5 286 ASP B CA 1
ATOM 5199 C C . ASP B 1 286 ? -28.859 7.457 21.188 1 95.5 286 ASP B C 1
ATOM 5201 O O . ASP B 1 286 ? -28.516 8.125 22.172 1 95.5 286 ASP B O 1
ATOM 5205 N N . ARG B 1 287 ? -28.484 6.254 20.953 1 97.06 287 ARG B N 1
ATOM 5206 C CA . ARG B 1 287 ? -27.562 5.59 21.844 1 97.06 287 ARG B CA 1
ATOM 5207 C C . ARG B 1 287 ? -26.219 6.328 21.891 1 97.06 287 ARG B C 1
ATOM 5209 O O . ARG B 1 287 ? -25.641 6.504 22.969 1 97.06 287 ARG B O 1
ATOM 5216 N N . ILE B 1 288 ? -25.75 6.781 20.781 1 97.69 288 ILE B N 1
ATOM 5217 C CA . ILE B 1 288 ? -24.484 7.504 20.688 1 97.69 288 ILE B CA 1
ATOM 5218 C C . ILE B 1 288 ? -24.594 8.828 21.438 1 97.69 288 ILE B C 1
ATOM 5220 O O . ILE B 1 288 ? -23.688 9.219 22.172 1 97.69 288 ILE B O 1
ATOM 5224 N N . LYS B 1 289 ? -25.703 9.508 21.219 1 95.62 289 LYS B N 1
ATOM 5225 C CA . LYS B 1 289 ? -25.922 10.781 21.891 1 95.62 289 LYS B CA 1
ATOM 5226 C C . LYS B 1 289 ? -25.938 10.602 23.406 1 95.62 289 LYS B C 1
ATOM 5228 O O . LYS B 1 289 ? -25.375 11.422 24.141 1 95.62 289 LYS B O 1
ATOM 5233 N N . TYR B 1 290 ? -26.578 9.594 23.797 1 96.81 290 TYR B N 1
ATOM 5234 C CA . TYR B 1 290 ? -26.594 9.281 25.234 1 96.81 290 TYR B CA 1
ATOM 5235 C C . TYR B 1 290 ? -25.188 9.008 25.734 1 96.81 290 TYR B C 1
ATOM 5237 O O . TYR B 1 290 ? -24.812 9.477 26.812 1 96.81 290 TYR B O 1
ATOM 5245 N N . TRP B 1 291 ? -24.469 8.219 24.969 1 97.75 291 TRP B N 1
ATOM 5246 C CA . TRP B 1 291 ? -23.078 7.926 25.312 1 97.75 291 TRP B CA 1
ATOM 5247 C C . TRP B 1 291 ? -22.266 9.211 25.453 1 97.75 291 TRP B C 1
ATOM 5249 O O . TRP B 1 291 ? -21.5 9.352 26.406 1 97.75 291 TRP B O 1
ATOM 5259 N N . VAL B 1 292 ? -22.391 10.164 24.547 1 97.19 292 VAL B N 1
ATOM 5260 C CA . VAL B 1 292 ? -21.672 11.43 24.609 1 97.19 292 VAL B CA 1
ATOM 5261 C C . VAL B 1 292 ? -22.062 12.195 25.875 1 97.19 292 VAL B C 1
ATOM 5263 O O . VAL B 1 292 ? -21.203 12.734 26.578 1 97.19 292 VAL B O 1
ATOM 5266 N N . PHE B 1 293 ? -23.297 12.172 26.172 1 96 293 PHE B N 1
ATOM 5267 C CA . PHE B 1 293 ? -23.844 12.875 27.328 1 96 293 PHE B CA 1
ATOM 5268 C C . PHE B 1 293 ? -23.266 12.312 28.609 1 96 293 PHE B C 1
ATOM 5270 O O . PHE B 1 293 ? -22.797 13.07 29.469 1 96 293 PHE B O 1
ATOM 5277 N N . VAL B 1 294 ? -23.219 11.047 28.719 1 95.25 294 VAL B N 1
ATOM 5278 C CA . VAL B 1 294 ? -22.766 10.367 29.922 1 95.25 294 VAL B CA 1
ATOM 5279 C C . VAL B 1 294 ? -21.266 10.633 30.125 1 95.25 294 VAL B C 1
ATOM 5281 O O . VAL B 1 294 ? -20.797 10.727 31.25 1 95.25 294 VAL B O 1
ATOM 5284 N N . ASN B 1 295 ? -20.594 10.836 29.062 1 94.19 295 ASN B N 1
ATOM 5285 C CA . ASN B 1 295 ? -19.172 11.102 29.109 1 94.19 295 ASN B CA 1
ATOM 5286 C C . ASN B 1 295 ? -18.875 12.594 29.25 1 94.19 295 ASN B C 1
ATOM 5288 O O . ASN B 1 295 ? -17.719 13.023 29.141 1 94.19 295 ASN B O 1
ATOM 5292 N N . ASN B 1 296 ? -19.938 13.367 29.453 1 94.81 296 ASN B N 1
ATOM 5293 C CA . ASN B 1 296 ? -19.812 14.812 29.562 1 94.81 296 ASN B CA 1
ATOM 5294 C C . ASN B 1 296 ? -19.203 15.422 28.312 1 94.81 296 ASN B C 1
ATOM 5296 O O . ASN B 1 296 ? -18.375 16.328 28.391 1 94.81 296 ASN B O 1
ATOM 5300 N N . GLY B 1 297 ? -19.547 14.734 27.219 1 96 297 GLY B N 1
ATOM 5301 C CA . GLY B 1 297 ? -19.062 15.219 25.953 1 96 297 GLY B CA 1
ATOM 5302 C C . GLY B 1 297 ? -20.047 16.125 25.234 1 96 297 GLY B C 1
ATOM 5303 O O . GLY B 1 297 ? -21.125 16.406 25.75 1 96 297 GLY B O 1
ATOM 5304 N N . THR B 1 298 ? -19.516 16.672 24.078 1 95.69 298 THR B N 1
ATOM 5305 C CA . THR B 1 298 ? -20.344 17.531 23.234 1 95.69 298 THR B CA 1
ATOM 5306 C C . THR B 1 298 ? -20.344 17.031 21.797 1 95.69 298 THR B C 1
ATOM 5308 O O . THR B 1 298 ? -19.359 16.453 21.328 1 95.69 298 THR B O 1
ATOM 5311 N N . ILE B 1 299 ? -21.484 17.219 21.156 1 93.5 299 ILE B N 1
ATOM 5312 C CA . ILE B 1 299 ? -21.609 16.922 19.734 1 93.5 299 ILE B CA 1
ATOM 5313 C C . ILE B 1 299 ? -21.562 18.203 18.922 1 93.5 299 ILE B C 1
ATOM 5315 O O . ILE B 1 299 ? -22.375 19.109 19.125 1 93.5 299 ILE B O 1
ATOM 5319 N N . ARG B 1 300 ? -20.547 18.234 18.109 1 88.5 300 ARG B N 1
ATOM 5320 C CA . ARG B 1 300 ? -20.375 19.422 17.25 1 88.5 300 ARG B CA 1
ATOM 5321 C C . ARG B 1 300 ? -20.969 19.188 15.875 1 88.5 300 ARG B C 1
ATOM 5323 O O . ARG B 1 300 ? -20.797 18.125 15.281 1 88.5 300 ARG B O 1
ATOM 5330 N N . GLU B 1 301 ? -21.797 20.141 15.375 1 78.19 301 GLU B N 1
ATOM 5331 C CA . GLU B 1 301 ? -22.359 20.078 14.023 1 78.19 301 GLU B CA 1
ATOM 5332 C C . GLU B 1 301 ? -21.438 20.781 13.023 1 78.19 301 GLU B C 1
ATOM 5334 O O . GLU B 1 301 ? -20.844 21.797 13.336 1 78.19 301 GLU B O 1
ATOM 5339 N N . THR B 1 302 ? -21.078 20.031 12.039 1 68.75 302 THR B N 1
ATOM 5340 C CA . THR B 1 302 ? -20.219 20.641 11.031 1 68.75 302 THR B CA 1
ATOM 5341 C C . THR B 1 302 ? -21.016 21.5 10.07 1 68.75 302 THR B C 1
ATOM 5343 O O . THR B 1 302 ? -22.172 21.203 9.773 1 68.75 302 THR B O 1
ATOM 5346 N N . GLN B 1 303 ? -20.859 22.844 10.094 1 58.34 303 GLN B N 1
ATOM 5347 C CA . GLN B 1 303 ? -21.609 23.891 9.422 1 58.34 303 GLN B CA 1
ATOM 5348 C C . GLN B 1 303 ? -21.766 23.594 7.93 1 58.34 303 GLN B C 1
ATOM 5350 O O . GLN B 1 303 ? -22.594 24.203 7.254 1 58.34 303 GLN B O 1
ATOM 5355 N N . SER B 1 304 ? -21 22.766 7.492 1 56.03 304 SER B N 1
ATOM 5356 C CA . SER B 1 304 ? -20.969 22.766 6.031 1 56.03 304 SER B CA 1
ATOM 5357 C C . SER B 1 304 ? -22.281 22.25 5.457 1 56.03 304 SER B C 1
ATOM 5359 O O . SER B 1 304 ? -22.719 22.688 4.395 1 56.03 304 SER B O 1
ATOM 5361 N N . CYS B 1 305 ? -22.766 21.203 6.094 1 60.56 305 CYS B N 1
ATOM 5362 C CA . CYS B 1 305 ? -23.953 20.609 5.477 1 60.56 305 CYS B CA 1
ATOM 5363 C C . CYS B 1 305 ? -25.203 20.891 6.312 1 60.56 305 CYS B C 1
ATOM 5365 O O . CYS B 1 305 ? -26.203 20.188 6.184 1 60.56 305 CYS B O 1
ATOM 5367 N N . ILE B 1 306 ? -25.125 21.922 7.23 1 55.34 306 ILE B N 1
ATOM 5368 C CA . ILE B 1 306 ? -26.188 22.141 8.211 1 55.34 306 ILE B CA 1
ATOM 5369 C C . ILE B 1 306 ? -27.281 23.016 7.613 1 55.34 306 ILE B C 1
ATOM 5371 O O . ILE B 1 306 ? -27.016 24.141 7.18 1 55.34 306 ILE B O 1
ATOM 5375 N N . GLY B 1 307 ? -28.062 22.453 6.684 1 53 307 GLY B N 1
ATOM 5376 C CA . GLY B 1 307 ? -29.359 23.078 6.512 1 53 307 GLY B CA 1
ATOM 5377 C C . GLY B 1 307 ? -30.5 22.266 7.109 1 53 307 GLY B C 1
ATOM 5378 O O . GLY B 1 307 ? -30.375 21.062 7.309 1 53 307 GLY B O 1
ATOM 5379 N N . GLY B 1 308 ? -31.281 22.844 8.164 1 59.31 308 GLY B N 1
ATOM 5380 C CA . GLY B 1 308 ? -32.469 22.297 8.797 1 59.31 308 GLY B CA 1
ATOM 5381 C C . GLY B 1 308 ? -33.156 21.234 7.961 1 59.31 308 GLY B C 1
ATOM 5382 O O . GLY B 1 308 ? -34.094 20.578 8.43 1 59.31 308 GLY B O 1
ATOM 5383 N N . ARG B 1 309 ? -32.594 21 6.699 1 64.69 309 ARG B N 1
ATOM 5384 C CA . ARG B 1 309 ? -33.344 20.125 5.797 1 64.69 309 ARG B CA 1
ATOM 5385 C C . ARG B 1 309 ? -32.594 18.828 5.539 1 64.69 309 ARG B C 1
ATOM 5387 O O . ARG B 1 309 ? -33.062 17.984 4.77 1 64.69 309 ARG B O 1
ATOM 5394 N N . ILE B 1 310 ? -31.438 18.453 6.332 1 73.81 310 ILE B N 1
ATOM 5395 C CA . ILE B 1 310 ? -30.719 17.219 6.094 1 73.81 310 ILE B CA 1
ATOM 5396 C C . ILE B 1 310 ? -31.172 16.156 7.086 1 73.81 310 ILE B C 1
ATOM 5398 O O . ILE B 1 310 ? -31.25 16.406 8.289 1 73.81 310 ILE B O 1
ATOM 5402 N N . PRO B 1 311 ? -31.594 15.055 6.48 1 77 311 PRO B N 1
ATOM 5403 C CA . PRO B 1 311 ? -31.953 13.992 7.418 1 77 311 PRO B CA 1
ATOM 5404 C C . PRO B 1 311 ? -30.812 13.633 8.375 1 77 311 PRO B C 1
ATOM 5406 O O . PRO B 1 311 ? -29.672 13.523 7.945 1 77 311 PRO B O 1
ATOM 5409 N N . VAL B 1 312 ? -31.156 13.547 9.633 1 83.62 312 VAL B N 1
ATOM 5410 C CA . VAL B 1 312 ? -30.156 13.273 10.664 1 83.62 312 VAL B CA 1
ATOM 5411 C C . VAL B 1 312 ? -30.016 11.766 10.867 1 83.62 312 VAL B C 1
ATOM 5413 O O . VAL B 1 312 ? -28.938 11.273 11.172 1 83.62 312 VAL B O 1
ATOM 5416 N N . CYS B 1 313 ? -31.109 11.039 10.672 1 89.56 313 CYS B N 1
ATOM 5417 C CA . CYS B 1 313 ? -31.141 9.594 10.828 1 89.56 313 CYS B CA 1
ATOM 5418 C C . CYS B 1 313 ? -32.312 8.984 10.07 1 89.56 313 CYS B C 1
ATOM 5420 O O . CYS B 1 313 ? -33.125 9.711 9.484 1 89.56 313 CYS B O 1
ATOM 5422 N N . ALA B 1 314 ? -32.25 7.664 10.008 1 88.19 314 ALA B N 1
ATOM 5423 C CA . ALA B 1 314 ? -33.344 6.945 9.336 1 88.19 314 ALA B CA 1
ATOM 5424 C C . ALA B 1 314 ? -33.688 5.664 10.086 1 88.19 314 ALA B C 1
ATOM 5426 O O . ALA B 1 314 ? -32.906 5.176 10.898 1 88.19 314 ALA B O 1
ATOM 5427 N N . TYR B 1 315 ? -34.938 5.281 9.875 1 87.12 315 TYR B N 1
ATOM 5428 C CA . TYR B 1 315 ? -35.375 4.02 10.469 1 87.12 315 TYR B CA 1
ATOM 5429 C C . TYR B 1 315 ? -35.25 2.883 9.461 1 87.12 315 TYR B C 1
ATOM 5431 O O . TYR B 1 315 ? -35.531 3.078 8.266 1 87.12 315 TYR B O 1
ATOM 5439 N N . SER B 1 316 ? -34.875 1.716 9.984 1 84.75 316 SER B N 1
ATOM 5440 C CA . SER B 1 316 ? -34.812 0.532 9.133 1 84.75 316 SER B CA 1
ATOM 5441 C C . SER B 1 316 ? -36.219 0.089 8.727 1 84.75 316 SER B C 1
ATOM 5443 O O . SER B 1 316 ? -37.219 0.526 9.32 1 84.75 316 SER B O 1
ATOM 5445 N N . THR B 1 317 ? -36.406 -0.658 7.629 1 79.44 317 THR B N 1
ATOM 5446 C CA . THR B 1 317 ? -37.688 -1.098 7.113 1 79.44 317 THR B CA 1
ATOM 5447 C C . THR B 1 317 ? -38.531 -1.78 8.203 1 79.44 317 THR B C 1
ATOM 5449 O O . THR B 1 317 ? -39.75 -1.617 8.273 1 79.44 317 THR B O 1
ATOM 5452 N N . GLY B 1 318 ? -38.062 -2.451 9.062 1 74.94 318 GLY B N 1
ATOM 5453 C CA . GLY B 1 318 ? -38.781 -3.125 10.125 1 74.94 318 GLY B CA 1
ATOM 5454 C C . GLY B 1 318 ? -38.938 -2.277 11.375 1 74.94 318 GLY B C 1
ATOM 5455 O O . GLY B 1 318 ? -39.531 -2.717 12.359 1 74.94 318 GLY B O 1
ATOM 5456 N N . PHE B 1 319 ? -38.875 -1.094 11.18 1 74.69 319 PHE B N 1
ATOM 5457 C CA . PHE B 1 319 ? -38.969 -0.153 12.289 1 74.69 319 PHE B CA 1
ATOM 5458 C C . PHE B 1 319 ? -38.5 -0.816 13.594 1 74.69 319 PHE B C 1
ATOM 5460 O O . PHE B 1 319 ? -39 -1.89 13.945 1 74.69 319 PHE B O 1
ATOM 5467 N N . SER B 1 320 ? -37.406 -0.521 14.078 1 79.69 320 SER B N 1
ATOM 5468 C CA . SER B 1 320 ? -36.938 -1.001 15.375 1 79.69 320 SER B CA 1
ATOM 5469 C C . SER B 1 320 ? -36.688 0.157 16.328 1 79.69 320 SER B C 1
ATOM 5471 O O . SER B 1 320 ? -36.156 1.194 15.914 1 79.69 320 SER B O 1
ATOM 5473 N N . GLN B 1 321 ? -37.125 -0.09 17.547 1 84.81 321 GLN B N 1
ATOM 5474 C CA . GLN B 1 321 ? -36.875 0.914 18.578 1 84.81 321 GLN B CA 1
ATOM 5475 C C . GLN B 1 321 ? -35.531 0.679 19.25 1 84.81 321 GLN B C 1
ATOM 5477 O O . GLN B 1 321 ? -35.062 1.495 20.062 1 84.81 321 GLN B O 1
ATOM 5482 N N . THR B 1 322 ? -34.906 -0.455 18.828 1 91 322 THR B N 1
ATOM 5483 C CA . THR B 1 322 ? -33.594 -0.772 19.406 1 91 322 THR B CA 1
ATOM 5484 C C . THR B 1 322 ? -32.5 -0.671 18.359 1 91 322 THR B C 1
ATOM 5486 O O . THR B 1 322 ? -32.781 -0.801 17.156 1 91 322 THR B O 1
ATOM 5489 N N . CYS B 1 323 ? -31.391 -0.324 18.828 1 94.44 323 CYS B N 1
ATOM 5490 C CA . CYS B 1 323 ? -30.25 -0.219 17.922 1 94.44 323 CYS B CA 1
ATOM 5491 C C . CYS B 1 323 ? -29.828 -1.596 17.422 1 94.44 323 CYS B C 1
ATOM 5493 O O . CYS B 1 323 ? -29.328 -2.412 18.203 1 94.44 323 CYS B O 1
ATOM 5495 N N . LEU B 1 324 ? -30.062 -1.866 16.219 1 94 324 LEU B N 1
ATOM 5496 C CA . LEU B 1 324 ? -29.594 -3.088 15.57 1 94 324 LEU B CA 1
ATOM 5497 C C . LEU B 1 324 ? -28.219 -2.871 14.93 1 94 324 LEU B C 1
ATOM 5499 O O . LEU B 1 324 ? -28.078 -2.047 14.023 1 94 324 LEU B O 1
ATOM 5503 N N . GLU B 1 325 ? -27.297 -3.703 15.406 1 95.31 325 GLU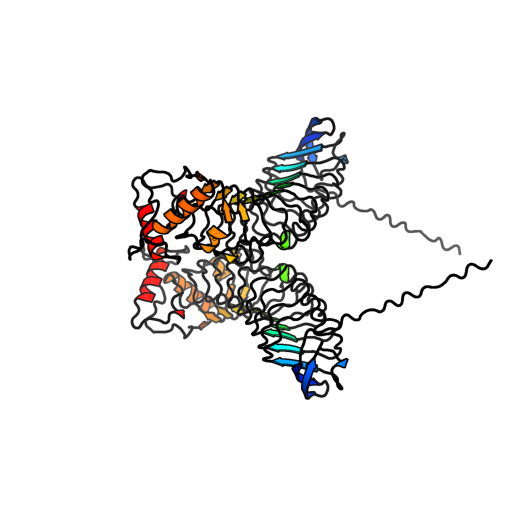 B N 1
ATOM 5504 C CA . GLU B 1 325 ? -25.906 -3.445 15.047 1 95.31 325 GLU B CA 1
ATOM 5505 C C . GLU B 1 325 ? -25.484 -4.246 13.82 1 95.31 325 GLU B C 1
ATOM 5507 O O . GLU B 1 325 ? -24.703 -5.191 13.922 1 95.31 325 GLU B O 1
ATOM 5512 N N . TYR B 1 326 ? -25.922 -3.922 12.695 1 94.88 326 TYR B N 1
ATOM 5513 C CA . TYR B 1 326 ? -25.5 -4.488 11.422 1 94.88 326 TYR B CA 1
ATOM 5514 C C . TYR B 1 326 ? -25.5 -3.428 10.328 1 94.88 326 TYR B C 1
ATOM 5516 O O . TYR B 1 326 ? -26.219 -2.434 10.414 1 94.88 326 TYR B O 1
ATOM 5524 N N . VAL B 1 327 ? -24.688 -3.611 9.391 1 95.75 327 VAL B N 1
ATOM 5525 C CA . VAL B 1 327 ? -24.625 -2.701 8.25 1 95.75 327 VAL B CA 1
ATOM 5526 C C . VAL B 1 327 ? -25.875 -2.848 7.395 1 95.75 327 VAL B C 1
ATOM 5528 O O . VAL B 1 327 ? -26.25 -3.959 7.02 1 95.75 327 VAL B O 1
ATOM 5531 N N . ASP B 1 328 ? -26.469 -1.761 7.176 1 94.88 328 ASP B N 1
ATOM 5532 C CA . ASP B 1 328 ? -27.719 -1.728 6.422 1 94.88 328 ASP B CA 1
ATOM 5533 C C . ASP B 1 328 ? -27.547 -0.97 5.109 1 94.88 328 ASP B C 1
ATOM 5535 O O . ASP B 1 328 ? -27.766 0.243 5.055 1 94.88 328 ASP B O 1
ATOM 5539 N N . ASN B 1 329 ? -27.25 -1.662 4.016 1 92.88 329 ASN B N 1
ATOM 5540 C CA . ASN B 1 329 ? -26.984 -1.042 2.723 1 92.88 329 ASN B CA 1
ATOM 5541 C C . ASN B 1 329 ? -28.25 -0.38 2.156 1 92.88 329 ASN B C 1
ATOM 5543 O O . ASN B 1 329 ? -28.156 0.649 1.483 1 92.88 329 ASN B O 1
ATOM 5547 N N . GLU B 1 330 ? -29.297 -1 2.42 1 92 330 GLU B N 1
ATOM 5548 C CA . GLU B 1 330 ? -30.547 -0.428 1.945 1 92 330 GLU B CA 1
ATOM 5549 C C . GLU B 1 330 ? -30.828 0.924 2.598 1 92 330 GLU B C 1
ATOM 5551 O O . GLU B 1 330 ? -31.219 1.879 1.92 1 92 330 GLU B O 1
ATOM 5556 N N . LEU B 1 331 ? -30.625 0.951 3.867 1 93.38 331 LEU B N 1
ATOM 5557 C CA . LEU B 1 331 ? -30.812 2.203 4.594 1 93.38 331 LEU B CA 1
ATOM 5558 C C . LEU B 1 331 ? -29.859 3.279 4.059 1 93.38 331 LEU B C 1
ATOM 5560 O O . LEU B 1 331 ? -30.266 4.434 3.893 1 93.38 331 LEU B O 1
ATOM 5564 N N . THR B 1 332 ? -28.625 2.91 3.785 1 93.94 332 THR B N 1
ATOM 5565 C CA . THR B 1 332 ? -27.625 3.836 3.275 1 93.94 332 THR B CA 1
ATOM 5566 C C . THR B 1 332 ? -28.047 4.402 1.922 1 93.94 332 THR B C 1
ATOM 5568 O O . THR B 1 332 ? -27.922 5.605 1.678 1 93.94 332 THR B O 1
ATOM 5571 N N . GLU B 1 333 ? -28.578 3.562 1.105 1 89.69 333 GLU B N 1
ATOM 5572 C CA . GLU B 1 333 ? -29.031 3.996 -0.21 1 89.69 333 GLU B CA 1
ATOM 5573 C C . GLU B 1 333 ? -30.219 4.953 -0.094 1 89.69 333 GLU B C 1
ATOM 5575 O O . GLU B 1 333 ? -30.297 5.945 -0.821 1 89.69 333 GLU B O 1
ATOM 5580 N N . ARG B 1 334 ? -31.156 4.645 0.766 1 89.94 334 ARG B N 1
ATOM 5581 C CA . ARG B 1 334 ? -32.312 5.516 0.998 1 89.94 334 ARG B CA 1
ATOM 5582 C C . ARG B 1 334 ? -31.875 6.875 1.529 1 89.94 334 ARG B C 1
ATOM 5584 O O . ARG B 1 334 ? -32.406 7.906 1.126 1 89.94 334 ARG B O 1
ATOM 5591 N N . TYR B 1 335 ? -30.969 6.801 2.418 1 89 335 TYR B N 1
ATOM 5592 C CA . TYR B 1 335 ? -30.438 8.031 2.98 1 89 335 TYR B CA 1
ATOM 5593 C C . TYR B 1 335 ? -29.797 8.898 1.896 1 89 335 TYR B C 1
ATOM 5595 O O . TYR B 1 335 ? -30.031 10.109 1.852 1 89 335 TYR B O 1
ATOM 5603 N N . ARG B 1 336 ? -29.047 8.312 1.005 1 86.38 336 ARG B N 1
ATOM 5604 C CA . ARG B 1 336 ? -28.375 9.023 -0.081 1 86.38 336 ARG B CA 1
ATOM 5605 C C . ARG B 1 336 ? -29.391 9.641 -1.042 1 86.38 336 ARG B C 1
ATOM 5607 O O . ARG B 1 336 ? -29.219 10.773 -1.486 1 86.38 336 ARG B O 1
ATOM 5614 N N . LYS B 1 337 ? -30.375 8.922 -1.325 1 84.62 337 LYS B N 1
ATOM 5615 C CA . LYS B 1 337 ? -31.422 9.422 -2.199 1 84.62 337 LYS B CA 1
ATOM 5616 C C . LYS B 1 337 ? -32.156 10.609 -1.571 1 84.62 337 LYS B C 1
ATOM 5618 O O . LYS B 1 337 ? -32.469 11.578 -2.262 1 84.62 337 LYS B O 1
ATOM 5623 N N . ALA B 1 338 ? -32.375 10.484 -0.299 1 83.62 338 ALA B N 1
ATOM 5624 C CA . ALA B 1 338 ? -33 11.57 0.427 1 83.62 338 ALA B CA 1
ATOM 5625 C C . ALA B 1 338 ? -32.156 12.828 0.409 1 83.62 338 ALA B C 1
ATOM 5627 O O . ALA B 1 338 ? -32.688 13.945 0.296 1 83.62 338 ALA B O 1
ATOM 5628 N N . LEU B 1 339 ? -30.875 12.641 0.484 1 82.44 339 LEU B N 1
ATOM 5629 C CA . LEU B 1 339 ? -29.953 13.758 0.47 1 82.44 339 LEU B CA 1
ATOM 5630 C C . LEU B 1 339 ? -29.953 14.461 -0.884 1 82.44 339 LEU B C 1
ATOM 5632 O O . LEU B 1 339 ? -29.844 15.688 -0.955 1 82.44 339 LEU B O 1
ATOM 5636 N N . LEU B 1 340 ? -30.125 13.711 -1.915 1 82.69 340 LEU B N 1
ATOM 5637 C CA . LEU B 1 340 ? -30.094 14.234 -3.275 1 82.69 340 LEU B CA 1
ATOM 5638 C C . LEU B 1 340 ? -31.406 14.953 -3.602 1 82.69 340 LEU B C 1
ATOM 5640 O O . LEU B 1 340 ? -31.453 15.781 -4.516 1 82.69 340 LEU B O 1
ATOM 5644 N N . SER B 1 341 ? -32.469 14.711 -2.836 1 81.5 341 SER B N 1
ATOM 5645 C CA . SER B 1 341 ? -33.812 15.266 -3.139 1 81.5 341 SER B CA 1
ATOM 5646 C C . SER B 1 341 ? -34.062 16.547 -2.355 1 81.5 341 SER B C 1
ATOM 5648 O O . SER B 1 341 ? -35.094 17.203 -2.523 1 81.5 341 SER B O 1
ATOM 5650 N N . VAL B 1 342 ? -33.094 16.938 -1.521 1 77.19 342 VAL B N 1
ATOM 5651 C CA . VAL B 1 342 ? -33.281 18.125 -0.7 1 77.19 342 VAL B CA 1
ATOM 5652 C C . VAL B 1 342 ? -33.281 19.359 -1.586 1 77.19 342 VAL B C 1
ATOM 5654 O O . VAL B 1 342 ? -32.469 19.484 -2.506 1 77.19 342 VAL B O 1
ATOM 5657 N N . VAL B 1 343 ? -34.281 20.266 -1.477 1 74.88 343 VAL B N 1
ATOM 5658 C CA . VAL B 1 343 ? -34.406 21.516 -2.211 1 74.88 343 VAL B CA 1
ATOM 5659 C C . VAL B 1 343 ? -34.219 22.688 -1.252 1 74.88 343 VAL B C 1
ATOM 5661 O O . VAL B 1 343 ? -34.906 22.781 -0.235 1 74.88 343 VAL B O 1
ATOM 5664 N N . PRO B 1 344 ? -33.219 23.594 -1.595 1 78.06 344 PRO B N 1
ATOM 5665 C CA . PRO B 1 344 ? -32.281 23.578 -2.727 1 78.06 344 PRO B CA 1
ATOM 5666 C C . PRO B 1 344 ? -31.188 22.516 -2.57 1 78.06 344 PRO B C 1
ATOM 5668 O O . PRO B 1 344 ? -30.938 22.031 -1.46 1 78.06 344 PRO B O 1
ATOM 5671 N N . PRO B 1 345 ? -30.625 22.203 -3.688 1 75.25 345 PRO B N 1
ATOM 5672 C CA . PRO B 1 345 ? -29.641 21.125 -3.645 1 75.25 345 PRO B CA 1
ATOM 5673 C C . PRO B 1 345 ? -28.469 21.406 -2.699 1 75.25 345 PRO B C 1
ATOM 5675 O O . PRO B 1 345 ? -28.031 22.562 -2.605 1 75.25 345 PRO B O 1
ATOM 5678 N N . ILE B 1 346 ? -28.172 20.422 -1.951 1 74.31 346 ILE B N 1
ATOM 5679 C CA . ILE B 1 346 ? -27.078 20.5 -0.998 1 74.31 346 ILE B CA 1
ATOM 5680 C C . ILE B 1 346 ? -25.75 20.516 -1.745 1 74.31 346 ILE B C 1
ATOM 5682 O O . ILE B 1 346 ? -25.656 20 -2.867 1 74.31 346 ILE B O 1
ATOM 5686 N N . ASP B 1 347 ? -24.844 21.188 -1.078 1 72.38 347 ASP B N 1
ATOM 5687 C CA . ASP B 1 347 ? -23.5 21.266 -1.662 1 72.38 347 ASP B CA 1
ATOM 5688 C C . ASP B 1 347 ? -22.938 19.859 -1.914 1 72.38 347 ASP B C 1
ATOM 5690 O O . ASP B 1 347 ? -23.109 18.953 -1.093 1 72.38 347 ASP B O 1
ATOM 5694 N N . LYS B 1 348 ? -22.344 19.688 -3.09 1 69.69 348 LYS B N 1
ATOM 5695 C CA . LYS B 1 348 ? -21.781 18.422 -3.545 1 69.69 348 LYS B CA 1
ATOM 5696 C C . LYS B 1 348 ? -20.812 17.859 -2.521 1 69.69 348 LYS B C 1
ATOM 5698 O O . LYS B 1 348 ? -20.656 16.641 -2.416 1 69.69 348 LYS B O 1
ATOM 5703 N N . THR B 1 349 ? -20.156 18.781 -1.742 1 64.31 349 THR B N 1
ATOM 5704 C CA . THR B 1 349 ? -19.188 18.328 -0.746 1 64.31 349 THR B CA 1
ATOM 5705 C C . THR B 1 349 ? -19.891 17.562 0.379 1 64.31 349 THR B C 1
ATOM 5707 O O . THR B 1 349 ? -19.25 16.812 1.12 1 64.31 349 THR B O 1
ATOM 5710 N N . CYS B 1 350 ? -21.219 17.812 0.363 1 67.44 350 CYS B N 1
ATOM 5711 C CA . CYS B 1 350 ? -21.984 17.141 1.4 1 67.44 350 CYS B CA 1
ATOM 5712 C C . CYS B 1 350 ? -22.484 15.773 0.923 1 67.44 350 CYS B C 1
ATOM 5714 O O . CYS B 1 350 ? -22.984 14.984 1.716 1 67.44 350 CYS B O 1
ATOM 5716 N N . LEU B 1 351 ? -22.391 15.609 -0.458 1 65 351 LEU B N 1
ATOM 5717 C CA . LEU B 1 351 ? -22.922 14.398 -1.062 1 65 351 LEU B CA 1
ATOM 5718 C C . LEU B 1 351 ? -21.828 13.344 -1.228 1 65 351 LEU B C 1
ATOM 5720 O O . LEU B 1 351 ? -20.812 13.594 -1.873 1 65 351 LEU B O 1
ATOM 5724 N N . GLN B 1 352 ? -21.188 12.711 -0.209 1 58.34 352 GLN B N 1
ATOM 5725 C CA . GLN B 1 352 ? -20.141 11.719 -0.44 1 58.34 352 GLN B CA 1
ATOM 5726 C C . GLN B 1 352 ? -20.688 10.492 -1.157 1 58.34 352 GLN B C 1
ATOM 5728 O O . GLN B 1 352 ? -21.844 10.094 -0.933 1 58.34 352 GLN B O 1
#

Foldseek 3Di:
DDPPPPPPPPPPPVPPVFQFQADQFWKWAAFPVGDIDIDTDGTADEPVRDPGQTAEIEGEQDAPRAEQEARSPEHRARYAYYEYYNYQHAYYYANSYYHHANHAYYYDALYAHAEQDARRVPPHARYAEYHHDHYAHAYYDFLSQEPNQNHAYYAHDHYAHAAADQRVHHNNANHAEAAHDQYAHAEQDACNNVSHLNYAEDHHHNYAHAYYDFCSVPNAAEHAYDHDAQYAHAADDLRNAAANREYAAEEHYHYAYQAYDPSNLRRYAYAEYEHALYAYAPLRVVVVVVSCVVSNHDYDYDPQQDDPQQDRYDHDPVGDNHDDPDGDVPSSVVNLVSQCPDPPHTDVSSND/DPPPPPPPPPPPPVPPVFQFQADQFWKWAAAPVRDIDIDTDGTAAEPVRDPGQTAEIEGEQDAPRAEQEARSPEHRARYAYYEYYNYQHAYYYANSYYHHANHAYYYDALYAHAEQDARRCPPHARYAEYYHDHYAHAYYDFLSQEPNQNHAEYAHDHYAHAAADQRVHHNNANHAEAAHDQYAHAEQDACNNVSHLNYAEDHHHNYAHAYYDFCSVPNAAEHAYDHDAQYAHAADDLRNAAANREYAAEEHYHYAYQAYDPSNLRRYAYAEYEHALYAYAPLRVVVVVVSCVVSNHDYDYDPQQDDPQQDRYDADPVGDNHDDPDGDVPSSVVNLVSQCPGPPHGDVSSND

Sequence (704 aa):
MNKRIVAILFCYFGTTLGCDWLENVNVSGVDTNDNKFTQVLSGCISDASFNFSVKILYIRNQEHIETLGEGSVRNMSTVRTVSFWGCPIETITPGLFLDVPNLVNVQIAYGNLQEIPRGAFSNLPAMEMLRIHNNKIDIIEDLSFANLRFLKRIHVDFNQLEYWNREWFTNSTNVEILDFQVNKIRTLPRRAFEKLPKLRQIYFDDNDISVIHADAFKGIRKLEYLGLRYNQLKEINENIFPNNLKIRTLLLDRNNLNFLANEVLKKISAEDVTLDNNPWKCPCLDRIKYWVFVNNGTIRETQSCIGGRIPVCAYSTGFSQTCLEYVDNELTERYRKALLSVVPPIDKTCLQMNKRIVAILFCYFGTTLGCDWLENVNVSGVDTNDNKFTQVLSGCISDASFNFSVKILYIRNQEHIETLGEGSVRNMSTVRTVSFWGCPIETITPGLFLDVPNLVNVQIAYGNLQEIPRGAFSNLPAMEMLRIHNNKIDIIEDLSFANLRFLKRIHVDFNQLEYWNREWFTNSTNVEILDFQVNKIRTLPRRAFEKLPKLRQIYFDDNDISVIHADAFKGIRKLEYLGLRYNQLKEINENIFPNNLKIRTLLLDRNNLNFLANEVLKKISAEDVTLDNNPWKCPCLDRIKYWVFVNNGTIRETQSCIGGRIPVCAYSTGFSQTCLEYVDNELTERYRKALLSVVPPIDKTCLQ

pLDDT: mean 90.65, std 15.63, range [25.95, 98.94]

Secondary structure (DSSP, 8-state):
---------------------EEEEEEEEEETTS-EEEEEEEE-B-GGG-SS-EEEEEEES-TT--EE-TTSEE--SS--EEEEES----EE-TTSEES-TT--EEEEESS---EE-TTTTTT-TT--EEE--SS---EE-TTTTTT-TT--EEE--SS------GGGGTT-TT--EEE--SS---EE-TTTTTT-TT--EEE--SS---EE-TTTTTT--EEEEEE--SS------GGGS-TTEEEEEEE--SS--S---HHHHHHEEEEEEE--SS--BHHHHHHHHHHHHHTT-EEEP-GGG--TTS---B--TT--SS---S--HHHHHHHHHHHHT-SSPPPGGG--/---------------------EEEEEEEEEETTS-EEEEEEEE-B-GGG-SS-EEEEEEES-TT--EE-TTSEE--SS--EEEEES----EE-TTSEES-TT--EEEEESS---EE-TTTTTT-TT--EEE--SS---EE-TTTTTT-TT--EEE--SS------GGGGTT-TT--EEE--SS---EE-TTTTTT-TT--EEE--SS---EE-TTTTTT--EEEEEE--SS------GGGS-TTEEEEEEE--SS--S---HHHHHHEEEEEEE--SS--BHHHHHHHHHHHHHTT-EEEP-GGG--TTS---B--TT--SS---S--HHHHHHHHHHHHT-SSPPPGGG--

Radius of gyration: 30.11 Å; Cα contacts (8 Å, |Δi|>4): 1866; chains: 2; bounding box: 111×83×85 Å